Protein AF-A0A522NTX2-F1 (afdb_monomer_lite)

Foldseek 3Di:
DDDLVRQVLLLDFLLVQLLVCVVVVNLVRSLVSLVVQLCLLVLVLLLLLLLLQLLLLLQCVVPNPVSSLVLLLQLCVQVLVVLLVCCLQFDAPVSVLLVLLLQCLQQVFFPFFDDDLWKTKTWGQRHSQQSQVPHPSTDRCVSNVLSSQLSSCVPQLGRQWDWDDHHDRGIIIIMGTLQRVPPDPVSCVVSVHDRPVVSSVNHDRRGRDDNDDPVRRVVSGHQLSVQLSVCSVVVNSVSNSVSSVCNLCSLPSNLQSSLSSSLSSLLSCCVPPNDVSSLVSLVRRRCVPSVVVVFVVLLPDDLVVLVSSVSSVQSSLSWRWRWDADPFWIKTKTCARSRQLVCVVVVCCDPPNVRDWHAAADLQALGFRTHRSSCSNQSVNLLVQQQVQDPQFQNKDFDDDPRDGNNIIMGTRTNHLVSDDPSSCVSNVHDRPDPPPDPD

Secondary structure (DSSP, 8-state):
---HHHHHHHTS-HHHHHHHHHHTT-HHHHHHHHHHHTTTHHHHHHHHHHHHHHHHHHHHHHH-HHHHHHHHHHHHHHHHHHHHGGGTTB--HHHHHHHHHHHHHHHSS-SEEEE-SSEEEEEESS-HHHHHTTSTT---THHHHHHHHHHHHHHHSS-SEEEEE-STTSPEEEEEESSGGGS-HHHHHHHT----HHHHTTSBP-TT---S-HHHHHHTTS-HHHHHHHHHHTT-HHHHHHHHHHTTTTTHHHHHHHHHHHHHHHHHHHHHH-HHHHHHHHIIIIIIIIIHHHHHHHTTS-HHHHHHHHHHHHHHTT--EEEEEETTEEEEEESS-TTHHHHHHTTTTSTTT---EEESSSGGGTT-SEEEGGGGHHHHHHHHHHHTT----SEEEEEEETTEEEEEEEEEEESSGGGS-HHHHHHTTPPPPP------

Structure (mmCIF, N/CA/C/O backbone):
data_AF-A0A522NTX2-F1
#
_entry.id   AF-A0A522NTX2-F1
#
loop_
_atom_site.group_PDB
_atom_site.id
_atom_site.type_symbol
_atom_site.label_atom_id
_atom_site.label_alt_id
_atom_site.label_comp_id
_atom_site.label_asym_id
_atom_site.label_entity_id
_atom_site.label_seq_id
_atom_site.pdbx_PDB_ins_code
_atom_site.Cartn_x
_atom_site.Cartn_y
_atom_site.Cartn_z
_atom_site.occupancy
_atom_site.B_iso_or_equiv
_atom_site.auth_seq_id
_atom_site.auth_comp_id
_atom_site.auth_asym_id
_atom_site.auth_atom_id
_atom_site.pdbx_PDB_model_num
ATOM 1 N N . MET A 1 1 ? 17.778 -23.723 -13.240 1.00 95.81 1 MET A N 1
ATOM 2 C CA . MET A 1 1 ? 18.264 -23.254 -11.924 1.00 95.81 1 MET A CA 1
ATOM 3 C C . MET A 1 1 ? 17.344 -23.726 -10.813 1.00 95.81 1 MET A C 1
ATOM 5 O O . MET A 1 1 ? 17.839 -24.082 -9.747 1.00 95.81 1 MET A O 1
ATOM 9 N N . PHE A 1 2 ? 16.038 -23.727 -11.055 1.00 97.50 2 PHE A N 1
ATOM 10 C CA . PHE A 1 2 ? 15.019 -24.286 -10.184 1.00 97.50 2 PHE A CA 1
ATOM 11 C C . PHE A 1 2 ? 14.436 -25.560 -10.796 1.00 97.50 2 PHE A C 1
ATOM 13 O O . PHE A 1 2 ? 14.449 -25.757 -12.010 1.00 97.50 2 PHE A O 1
ATOM 20 N N . THR A 1 3 ? 13.935 -26.438 -9.943 1.00 97.62 3 THR A N 1
ATOM 21 C CA . THR A 1 3 ? 13.045 -27.532 -10.336 1.00 97.62 3 THR A CA 1
ATOM 22 C C . THR A 1 3 ? 11.607 -27.021 -10.458 1.00 97.62 3 THR A C 1
ATOM 24 O O . THR A 1 3 ? 11.232 -26.054 -9.795 1.00 97.62 3 THR A O 1
ATOM 27 N N . ASP A 1 4 ? 10.762 -27.713 -11.228 1.00 96.88 4 ASP A N 1
ATOM 28 C CA . ASP A 1 4 ? 9.328 -27.385 -11.335 1.00 96.88 4 ASP A CA 1
ATOM 29 C C . ASP A 1 4 ? 8.626 -27.374 -9.968 1.00 96.88 4 ASP A C 1
ATOM 31 O O . ASP A 1 4 ? 7.702 -26.593 -9.730 1.00 96.88 4 ASP A O 1
ATOM 35 N N . HIS A 1 5 ? 9.086 -28.228 -9.048 1.00 95.88 5 HIS A N 1
ATOM 36 C CA . HIS A 1 5 ? 8.582 -28.270 -7.682 1.00 95.88 5 HIS A CA 1
ATOM 37 C C . HIS A 1 5 ? 8.928 -26.996 -6.906 1.00 95.88 5 HIS A C 1
ATOM 39 O O . HIS A 1 5 ? 8.033 -26.402 -6.315 1.00 95.88 5 HIS A O 1
ATOM 45 N N . GLU A 1 6 ? 10.185 -26.542 -6.954 1.00 96.50 6 GLU A N 1
ATOM 46 C CA . GLU A 1 6 ? 10.608 -25.296 -6.296 1.00 96.50 6 GLU A CA 1
ATOM 47 C C . GLU A 1 6 ? 9.857 -24.084 -6.850 1.00 96.50 6 GLU A C 1
ATOM 49 O O . GLU A 1 6 ? 9.422 -23.226 -6.088 1.00 96.50 6 GLU A O 1
ATOM 54 N N . LEU A 1 7 ? 9.667 -24.029 -8.170 1.00 97.50 7 LEU A N 1
ATOM 55 C CA . LEU A 1 7 ? 8.887 -22.988 -8.839 1.00 97.50 7 LEU A CA 1
ATOM 56 C C . LEU A 1 7 ? 7.427 -22.990 -8.363 1.00 97.50 7 LEU A C 1
ATOM 58 O O . LEU A 1 7 ? 6.895 -21.960 -7.949 1.00 97.50 7 LEU A O 1
ATOM 62 N N . THR A 1 8 ? 6.793 -24.163 -8.349 1.00 95.38 8 THR A N 1
ATOM 63 C CA . THR A 1 8 ? 5.413 -24.316 -7.872 1.00 95.38 8 THR A CA 1
ATOM 64 C C . THR A 1 8 ? 5.282 -23.921 -6.403 1.00 95.38 8 THR A C 1
ATOM 66 O O . THR A 1 8 ? 4.348 -23.212 -6.040 1.00 95.38 8 THR A O 1
ATOM 69 N N . GLU A 1 9 ? 6.218 -24.346 -5.554 1.00 94.31 9 GLU A N 1
ATOM 70 C CA . GLU A 1 9 ? 6.206 -24.026 -4.128 1.00 94.31 9 GLU A CA 1
ATOM 71 C C . GLU A 1 9 ? 6.410 -22.526 -3.881 1.00 94.31 9 GLU A C 1
ATOM 73 O O . GLU A 1 9 ? 5.729 -21.935 -3.044 1.00 94.31 9 GLU A O 1
ATOM 78 N N . MET A 1 10 ? 7.307 -21.892 -4.638 1.00 95.69 10 MET A N 1
ATOM 79 C CA . MET A 1 10 ? 7.594 -20.464 -4.535 1.00 95.69 10 MET A CA 1
ATOM 80 C C . MET A 1 10 ? 6.378 -19.599 -4.881 1.00 95.69 10 MET A C 1
ATOM 82 O O . MET A 1 10 ? 6.202 -18.545 -4.277 1.00 95.69 10 MET A O 1
ATOM 86 N N . ALA A 1 11 ? 5.510 -20.061 -5.785 1.00 96.31 11 ALA A N 1
ATOM 87 C CA . ALA A 1 11 ? 4.260 -19.388 -6.135 1.00 96.31 11 ALA A CA 1
ATOM 88 C C . ALA A 1 11 ? 3.155 -19.502 -5.063 1.00 96.31 11 ALA A C 1
ATOM 90 O O . ALA A 1 11 ? 2.155 -18.784 -5.135 1.00 96.31 11 ALA A O 1
ATOM 91 N N . LEU A 1 12 ? 3.304 -20.373 -4.058 1.00 94.94 12 LEU A N 1
ATOM 92 C CA . LEU A 1 12 ? 2.323 -20.516 -2.981 1.00 94.94 12 LEU A CA 1
ATOM 93 C C . LEU A 1 12 ? 2.534 -19.460 -1.893 1.00 94.94 12 LEU A C 1
ATOM 95 O O . LEU A 1 12 ? 3.650 -19.246 -1.416 1.00 94.94 12 LEU A O 1
ATOM 99 N N . ALA A 1 13 ? 1.435 -18.847 -1.447 1.00 94.00 13 ALA A N 1
ATOM 100 C CA . ALA A 1 13 ? 1.472 -17.879 -0.359 1.00 94.00 13 ALA A CA 1
ATOM 101 C C . ALA A 1 13 ? 2.040 -18.521 0.926 1.00 94.00 13 ALA A C 1
ATOM 103 O O . ALA A 1 13 ? 1.716 -19.677 1.223 1.00 94.00 13 ALA A O 1
ATOM 104 N N . PRO A 1 14 ? 2.824 -17.791 1.742 1.00 94.94 14 PRO A N 1
ATOM 105 C CA . PRO A 1 14 ? 3.422 -18.341 2.961 1.00 94.94 14 PRO A CA 1
ATOM 106 C C . PRO A 1 14 ? 2.415 -18.990 3.921 1.00 94.94 14 PRO A C 1
ATOM 108 O O . PRO A 1 14 ? 2.679 -20.069 4.446 1.00 94.94 14 PRO A O 1
ATOM 111 N N . GLY A 1 15 ? 1.234 -18.385 4.096 1.00 95.94 15 GLY A N 1
ATOM 112 C CA . GLY A 1 15 ? 0.162 -18.958 4.919 1.00 95.94 15 GLY A CA 1
ATOM 113 C C . GLY A 1 15 ? -0.327 -20.317 4.405 1.00 95.94 15 GLY A C 1
ATOM 114 O O . GLY A 1 15 ? -0.512 -21.242 5.193 1.00 95.94 15 GLY A O 1
ATOM 115 N N . ASP A 1 16 ? -0.446 -20.479 3.082 1.00 96.25 16 ASP A N 1
ATOM 116 C CA . ASP A 1 16 ? -0.851 -21.746 2.459 1.00 96.25 16 ASP A CA 1
ATOM 117 C C . ASP A 1 16 ? 0.247 -22.812 2.593 1.00 96.25 16 ASP A C 1
ATOM 119 O O . ASP A 1 16 ? -0.046 -23.968 2.895 1.00 96.25 16 ASP A O 1
ATOM 123 N N . ARG A 1 17 ? 1.522 -22.426 2.434 1.00 96.06 17 ARG A N 1
ATOM 124 C CA . ARG A 1 17 ? 2.673 -23.325 2.638 1.00 96.06 17 ARG A CA 1
ATOM 125 C C . ARG A 1 17 ? 2.737 -23.834 4.078 1.00 96.06 17 ARG A C 1
ATOM 127 O O . ARG A 1 17 ? 2.898 -25.036 4.294 1.00 96.06 17 ARG A O 1
ATOM 134 N N . ALA A 1 18 ? 2.563 -22.942 5.053 1.00 97.62 18 ALA A N 1
ATOM 135 C CA . ALA A 1 18 ? 2.533 -23.302 6.466 1.00 97.62 18 ALA A CA 1
ATOM 136 C C . ALA A 1 18 ? 1.326 -24.193 6.807 1.00 97.62 18 ALA A C 1
ATOM 138 O O . ALA A 1 18 ? 1.482 -25.199 7.496 1.00 97.62 18 ALA A O 1
ATOM 139 N N . ALA A 1 19 ? 0.136 -23.886 6.279 1.00 97.56 19 ALA A N 1
ATOM 140 C CA . ALA A 1 19 ? -1.060 -24.696 6.507 1.00 97.56 19 ALA A CA 1
ATOM 141 C C . ALA A 1 19 ? -0.905 -26.109 5.919 1.00 97.56 19 ALA A C 1
ATOM 143 O O . ALA A 1 19 ? -1.175 -27.096 6.601 1.00 97.56 19 ALA A O 1
ATOM 144 N N . ALA A 1 20 ? -0.370 -26.220 4.700 1.00 96.44 20 ALA A N 1
ATOM 145 C CA . ALA A 1 20 ? -0.091 -27.507 4.075 1.00 96.44 20 ALA A CA 1
ATOM 146 C C . ALA A 1 20 ? 0.952 -28.331 4.851 1.00 96.44 20 ALA A C 1
ATOM 148 O O . ALA A 1 20 ? 0.887 -29.560 4.845 1.00 96.44 20 ALA A O 1
ATOM 149 N N . ALA A 1 21 ? 1.926 -27.685 5.504 1.00 97.50 21 ALA A N 1
ATOM 150 C CA . ALA A 1 21 ? 2.867 -28.366 6.391 1.00 97.50 21 ALA A CA 1
ATOM 151 C C . ALA A 1 21 ? 2.162 -28.930 7.639 1.00 97.50 21 ALA A C 1
ATOM 153 O O . ALA A 1 21 ? 2.350 -30.107 7.955 1.00 97.50 21 ALA A O 1
ATOM 154 N N . LEU A 1 22 ? 1.266 -28.157 8.270 1.00 97.69 22 LEU A N 1
ATOM 155 C CA . LEU A 1 22 ? 0.439 -28.643 9.384 1.00 97.69 22 LEU A CA 1
ATOM 156 C C . LEU A 1 22 ? -0.437 -29.836 8.988 1.00 97.69 22 LEU A C 1
ATOM 158 O O . LEU A 1 22 ? -0.547 -30.790 9.755 1.00 97.69 22 LEU A O 1
ATOM 162 N N . ASP A 1 23 ? -1.021 -29.824 7.790 1.00 96.62 23 ASP A N 1
ATOM 163 C CA . ASP A 1 23 ? -1.871 -30.920 7.310 1.00 96.62 23 ASP A CA 1
ATOM 164 C C . ASP A 1 23 ? -1.094 -32.233 7.102 1.00 96.62 23 ASP A C 1
ATOM 166 O O . ASP A 1 23 ? -1.669 -33.317 7.192 1.00 96.62 23 ASP A O 1
ATOM 170 N N . ARG A 1 24 ? 0.226 -32.155 6.891 1.00 97.38 24 ARG A N 1
ATOM 171 C CA . ARG A 1 24 ? 1.127 -33.321 6.855 1.00 97.38 24 ARG A CA 1
ATOM 172 C C . ARG A 1 24 ? 1.687 -33.708 8.228 1.00 97.38 24 ARG A C 1
ATOM 174 O O . ARG A 1 24 ? 2.441 -34.673 8.315 1.00 97.38 24 ARG A O 1
ATOM 181 N N . GLY A 1 25 ? 1.350 -32.968 9.285 1.00 97.25 25 GLY A N 1
ATOM 182 C CA . GLY A 1 25 ? 1.927 -33.137 10.621 1.00 97.25 25 GLY A CA 1
ATOM 183 C C . GLY A 1 25 ? 3.344 -32.571 10.772 1.00 97.25 25 GLY A C 1
ATOM 184 O O . GLY A 1 25 ? 3.999 -32.845 11.776 1.00 97.25 25 GLY A O 1
ATOM 185 N N . ASP A 1 26 ? 3.826 -31.779 9.810 1.00 98.06 26 ASP A N 1
ATOM 186 C CA . ASP A 1 26 ? 5.144 -31.141 9.853 1.00 98.06 26 ASP A CA 1
ATOM 187 C C . ASP A 1 26 ? 5.061 -29.778 10.558 1.00 98.06 26 ASP A C 1
ATOM 189 O O . ASP A 1 26 ? 5.016 -28.707 9.946 1.00 98.06 26 ASP A O 1
ATOM 193 N N . VAL A 1 27 ? 4.982 -29.842 11.887 1.00 98.06 27 VAL A N 1
ATOM 194 C CA . VAL A 1 27 ? 4.835 -28.668 12.759 1.00 98.06 27 VAL A CA 1
ATOM 195 C C . VAL A 1 27 ? 6.043 -27.734 12.649 1.00 98.06 27 VAL A C 1
ATOM 197 O O . VAL A 1 27 ? 5.882 -26.514 12.635 1.00 98.06 27 VAL A O 1
ATOM 200 N N . GLN A 1 28 ? 7.250 -28.294 12.520 1.00 98.25 28 GLN A N 1
ATOM 201 C CA . GLN A 1 28 ? 8.479 -27.508 12.441 1.00 98.25 28 GLN A CA 1
ATOM 202 C C . GLN A 1 28 ? 8.537 -26.698 11.142 1.00 98.25 28 GLN A C 1
ATOM 204 O O . GLN A 1 28 ? 8.787 -25.495 11.194 1.00 98.25 28 GLN A O 1
ATOM 209 N N . ALA A 1 29 ? 8.223 -27.304 9.991 1.00 97.88 29 ALA A N 1
ATOM 210 C CA . ALA A 1 29 ? 8.187 -26.565 8.731 1.00 97.88 29 ALA A CA 1
ATOM 211 C C . ALA A 1 29 ? 7.107 -25.472 8.732 1.00 97.88 29 ALA A C 1
ATOM 213 O O . ALA A 1 29 ? 7.359 -24.361 8.264 1.00 97.88 29 ALA A O 1
ATOM 214 N N . ALA A 1 30 ? 5.922 -25.746 9.293 1.00 98.19 30 ALA A N 1
ATOM 215 C CA . ALA A 1 30 ? 4.874 -24.733 9.432 1.00 98.19 30 ALA A CA 1
ATOM 216 C C . ALA A 1 30 ? 5.354 -23.525 10.250 1.00 98.19 30 ALA A C 1
ATOM 218 O O . ALA A 1 30 ? 5.161 -22.373 9.849 1.00 98.19 30 ALA A O 1
ATOM 219 N N . ARG A 1 31 ? 6.034 -23.800 11.368 1.00 98.19 31 ARG A N 1
ATOM 220 C CA . ARG A 1 31 ? 6.619 -22.790 12.245 1.00 98.19 31 ARG A CA 1
ATOM 221 C C . ARG A 1 31 ? 7.691 -21.965 11.538 1.00 98.19 31 ARG A C 1
ATOM 223 O O . ARG A 1 31 ? 7.675 -20.740 11.628 1.00 98.19 31 ARG A O 1
ATOM 230 N N . ASP A 1 32 ? 8.599 -22.605 10.809 1.00 97.94 32 ASP A N 1
ATOM 231 C CA . ASP A 1 32 ? 9.688 -21.914 10.113 1.00 97.94 32 ASP A CA 1
ATOM 232 C C . ASP A 1 32 ? 9.170 -21.010 8.985 1.00 97.94 32 ASP A C 1
ATOM 234 O O . ASP A 1 32 ? 9.634 -19.873 8.823 1.00 97.94 32 ASP A O 1
ATOM 238 N N . VAL A 1 33 ? 8.147 -21.460 8.251 1.00 97.06 33 VAL A N 1
ATOM 239 C CA . VAL A 1 33 ? 7.471 -20.631 7.246 1.00 97.06 33 VAL A CA 1
ATOM 240 C C . VAL A 1 33 ? 6.786 -19.436 7.907 1.00 97.06 33 VAL A C 1
ATOM 242 O O . VAL A 1 33 ? 7.028 -18.306 7.488 1.00 97.06 33 VAL A O 1
ATOM 245 N N . ALA A 1 34 ? 5.982 -19.635 8.954 1.00 97.19 34 ALA A N 1
ATOM 246 C CA . ALA A 1 34 ? 5.300 -18.523 9.616 1.00 97.19 34 ALA A CA 1
ATOM 247 C C . ALA A 1 34 ? 6.303 -17.510 10.201 1.00 97.19 34 ALA A C 1
ATOM 249 O O . ALA A 1 34 ? 6.213 -16.316 9.911 1.00 97.19 34 ALA A O 1
ATOM 250 N N . LYS A 1 35 ? 7.330 -17.988 10.918 1.00 97.31 35 LYS A N 1
ATOM 251 C CA . LYS A 1 35 ? 8.362 -17.159 11.561 1.00 97.31 35 LYS A CA 1
ATOM 252 C C . LYS A 1 35 ? 9.151 -16.32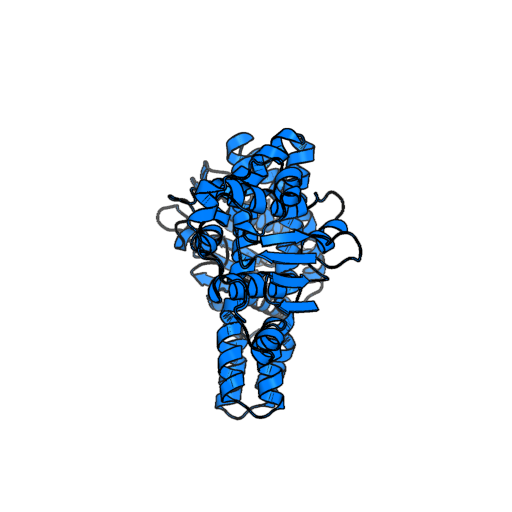1 10.567 1.00 97.31 35 LYS A C 1
ATOM 254 O O . LYS A 1 35 ? 9.380 -15.140 10.811 1.00 97.31 35 LYS A O 1
ATOM 259 N N . SER A 1 36 ? 9.563 -16.911 9.449 1.00 95.69 36 SER A N 1
ATOM 260 C CA . SER A 1 36 ? 10.337 -16.189 8.435 1.00 95.69 36 SER A CA 1
ATOM 261 C C . SER A 1 36 ? 9.519 -15.136 7.683 1.00 95.69 36 SER A C 1
ATOM 263 O O . SER A 1 36 ? 10.118 -14.288 7.029 1.00 95.69 36 SER A O 1
ATOM 265 N N . ASN A 1 37 ? 8.182 -15.159 7.773 1.00 95.44 37 ASN A N 1
ATOM 266 C CA . ASN A 1 37 ? 7.300 -14.290 6.991 1.00 95.44 37 ASN A CA 1
ATOM 267 C C . ASN A 1 37 ? 6.569 -13.202 7.795 1.00 95.44 37 ASN A C 1
ATOM 269 O O . ASN A 1 37 ? 6.024 -12.304 7.158 1.00 95.44 37 ASN A O 1
ATOM 273 N N . VAL A 1 38 ? 6.594 -13.219 9.139 1.00 94.44 38 VAL A N 1
ATOM 274 C CA . VAL A 1 38 ? 5.859 -12.252 9.994 1.00 94.44 38 VAL A CA 1
ATOM 275 C C . VAL A 1 38 ? 6.072 -10.800 9.542 1.00 94.44 38 VAL A C 1
ATOM 277 O O . VAL A 1 38 ? 5.112 -10.076 9.298 1.00 94.44 38 VAL A O 1
ATOM 280 N N . ASN A 1 39 ? 7.331 -10.410 9.330 1.00 93.12 39 ASN A N 1
ATOM 281 C CA . ASN A 1 39 ? 7.711 -9.020 9.054 1.00 93.12 39 ASN A CA 1
ATOM 282 C C . ASN A 1 39 ? 8.127 -8.764 7.599 1.00 93.12 39 ASN A C 1
ATOM 284 O O . ASN A 1 39 ? 8.625 -7.685 7.283 1.00 93.12 39 ASN A O 1
ATOM 288 N N . LYS A 1 40 ? 7.946 -9.724 6.679 1.00 93.50 40 LYS A N 1
ATOM 289 C CA . LYS A 1 40 ? 8.412 -9.540 5.289 1.00 93.50 40 LYS A CA 1
ATOM 290 C C . LYS A 1 40 ? 7.708 -8.391 4.561 1.00 93.50 40 LYS A C 1
ATOM 292 O O . LYS A 1 40 ? 8.289 -7.817 3.643 1.00 93.50 40 LYS A O 1
ATOM 297 N N . HIS A 1 41 ? 6.502 -8.016 4.986 1.00 93.44 41 HIS A N 1
ATOM 298 C CA . HIS A 1 41 ? 5.773 -6.875 4.431 1.00 93.44 41 HIS A CA 1
ATOM 299 C C . HIS A 1 41 ? 6.464 -5.523 4.688 1.00 93.44 41 HIS A C 1
ATOM 301 O O . HIS A 1 41 ? 6.206 -4.584 3.937 1.00 93.44 41 HIS A O 1
ATOM 307 N N . PHE A 1 42 ? 7.375 -5.414 5.668 1.00 94.56 42 PHE A N 1
ATOM 308 C CA . PHE A 1 42 ? 8.035 -4.148 6.021 1.00 94.56 42 PHE A CA 1
ATOM 309 C C . PHE A 1 42 ? 8.790 -3.515 4.855 1.00 94.56 42 PHE A C 1
ATOM 311 O O . PHE A 1 42 ? 8.689 -2.310 4.653 1.00 94.56 42 PHE A O 1
ATOM 318 N N . ALA A 1 43 ? 9.470 -4.315 4.029 1.00 91.69 43 ALA A N 1
ATOM 319 C CA . ALA A 1 43 ? 10.181 -3.785 2.868 1.00 91.69 43 ALA A CA 1
ATOM 320 C C . ALA A 1 43 ? 9.229 -3.049 1.908 1.00 91.69 43 ALA A C 1
ATOM 322 O O . ALA A 1 43 ? 9.510 -1.935 1.473 1.00 91.69 43 ALA A O 1
ATOM 323 N N . LEU A 1 44 ? 8.070 -3.645 1.613 1.00 93.56 44 LEU A N 1
ATOM 324 C CA . LEU A 1 44 ? 7.073 -3.032 0.737 1.00 93.56 44 LEU A CA 1
ATOM 325 C C . LEU A 1 44 ? 6.365 -1.849 1.409 1.00 93.56 44 LEU A C 1
ATOM 327 O O . LEU A 1 44 ? 6.157 -0.809 0.785 1.00 93.56 44 LEU A O 1
ATOM 331 N N . ARG A 1 45 ? 6.011 -2.003 2.685 1.00 94.31 45 ARG A N 1
ATOM 332 C CA . ARG A 1 45 ? 5.448 -0.943 3.523 1.00 94.31 45 ARG A CA 1
ATOM 333 C C . ARG A 1 45 ? 6.323 0.312 3.488 1.00 94.31 45 ARG A C 1
ATOM 335 O O . ARG A 1 45 ? 5.816 1.404 3.246 1.00 94.31 45 ARG A O 1
ATOM 342 N N . ASP A 1 46 ? 7.627 0.163 3.690 1.00 95.25 46 ASP A N 1
ATOM 343 C CA . ASP A 1 46 ? 8.548 1.295 3.793 1.00 95.25 46 ASP A CA 1
ATOM 344 C C . ASP A 1 46 ? 8.791 1.966 2.436 1.00 95.25 46 ASP A C 1
ATOM 346 O O . ASP A 1 46 ? 8.893 3.190 2.373 1.00 95.25 46 ASP A O 1
ATOM 350 N N . ILE A 1 47 ? 8.755 1.206 1.333 1.00 95.62 47 ILE A N 1
ATOM 351 C CA . ILE A 1 47 ? 8.729 1.772 -0.027 1.00 95.62 47 ILE A CA 1
ATOM 352 C C . ILE A 1 47 ? 7.506 2.676 -0.218 1.00 95.62 47 ILE A C 1
ATOM 354 O O . ILE A 1 47 ? 7.626 3.767 -0.773 1.00 95.62 47 ILE A O 1
ATOM 358 N N . TYR A 1 48 ? 6.330 2.250 0.246 1.00 96.69 48 TYR A N 1
ATOM 359 C CA . TYR A 1 48 ? 5.114 3.053 0.138 1.00 96.69 48 TYR A CA 1
ATOM 360 C C . TYR A 1 48 ? 5.144 4.306 1.013 1.00 96.69 48 TYR A C 1
ATOM 362 O O . TYR A 1 48 ? 4.702 5.362 0.554 1.00 96.69 48 TYR A O 1
ATOM 370 N N . VAL A 1 49 ? 5.670 4.219 2.238 1.00 96.25 49 VAL A N 1
ATOM 371 C CA . VAL A 1 49 ? 5.861 5.393 3.106 1.00 96.25 49 VAL A CA 1
ATOM 372 C C . VAL A 1 49 ? 6.801 6.392 2.445 1.00 96.25 49 VAL A C 1
ATOM 374 O O . VAL A 1 49 ? 6.441 7.559 2.297 1.00 96.25 49 VAL A O 1
ATOM 377 N N . LEU A 1 50 ? 7.958 5.923 1.976 1.00 97.06 50 LEU A N 1
ATOM 378 C CA . LEU A 1 50 ? 8.947 6.731 1.271 1.00 97.06 50 LEU A CA 1
ATOM 379 C C . LEU A 1 50 ? 8.345 7.418 0.042 1.00 97.06 50 LEU A C 1
ATOM 381 O O . LEU A 1 50 ? 8.457 8.635 -0.100 1.00 97.06 50 LEU A O 1
ATOM 385 N N . TRP A 1 51 ? 7.657 6.661 -0.815 1.00 97.81 51 TRP A N 1
ATOM 386 C CA . TRP A 1 51 ? 7.086 7.194 -2.049 1.00 97.81 51 TRP A CA 1
ATOM 387 C C . TRP A 1 51 ? 5.997 8.236 -1.769 1.00 97.81 51 TRP A C 1
ATOM 389 O O . TRP A 1 51 ? 6.040 9.332 -2.331 1.00 97.81 51 TRP A O 1
ATOM 399 N N . ASN A 1 52 ? 5.058 7.957 -0.861 1.00 98.06 52 ASN A N 1
ATOM 400 C CA . ASN A 1 52 ? 4.022 8.926 -0.501 1.00 98.06 52 ASN A CA 1
ATOM 401 C C . ASN A 1 52 ? 4.625 10.193 0.125 1.00 98.06 52 ASN A C 1
ATOM 403 O O . ASN A 1 52 ? 4.319 11.299 -0.321 1.00 98.06 52 ASN A O 1
ATOM 407 N N . ALA A 1 53 ? 5.529 10.052 1.098 1.00 97.75 53 ALA A N 1
ATOM 408 C CA . ALA A 1 53 ? 6.106 11.189 1.813 1.00 97.75 53 ALA A CA 1
ATOM 409 C C . ALA A 1 53 ? 6.969 12.084 0.905 1.00 97.75 53 ALA A C 1
ATOM 411 O O . ALA A 1 53 ? 6.897 13.315 0.988 1.00 97.75 53 ALA A O 1
ATOM 412 N N . LEU A 1 54 ? 7.737 11.486 -0.012 1.00 98.38 54 LEU A N 1
ATOM 413 C CA . LEU A 1 54 ? 8.502 12.231 -1.012 1.00 98.38 54 LEU A CA 1
ATOM 414 C C . LEU A 1 54 ? 7.618 12.846 -2.097 1.00 98.38 54 LEU A C 1
ATOM 416 O O . LEU A 1 54 ? 7.973 13.902 -2.612 1.00 98.38 54 LEU A O 1
ATOM 420 N N . THR A 1 55 ? 6.476 12.243 -2.439 1.00 98.56 55 THR A N 1
ATOM 421 C CA . THR A 1 55 ? 5.529 12.836 -3.404 1.00 98.56 55 THR A CA 1
ATOM 422 C C . THR A 1 55 ? 4.895 14.103 -2.831 1.00 98.56 55 THR A C 1
ATOM 424 O O . THR A 1 55 ? 4.812 15.115 -3.522 1.00 98.56 55 THR A O 1
ATOM 427 N N . LEU A 1 56 ? 4.534 14.103 -1.544 1.00 98.50 56 LEU A N 1
ATOM 428 C CA . LEU A 1 56 ? 4.098 15.323 -0.855 1.00 98.50 56 LEU A CA 1
ATOM 429 C C . LEU A 1 56 ? 5.214 16.381 -0.819 1.00 98.50 56 LEU A C 1
ATOM 431 O O . LEU A 1 56 ? 4.964 17.557 -1.077 1.00 98.50 56 LEU A O 1
ATOM 435 N N . GLY A 1 57 ? 6.460 15.964 -0.560 1.00 98.25 57 GLY A N 1
ATOM 436 C CA . GLY A 1 57 ? 7.631 16.846 -0.638 1.00 98.25 57 GLY A CA 1
ATOM 437 C C . GLY A 1 57 ? 7.881 17.421 -2.027 1.00 98.25 57 GLY A C 1
ATOM 438 O O . GLY A 1 57 ? 8.248 18.588 -2.145 1.00 98.25 57 GLY A O 1
ATOM 439 N N . TYR A 1 58 ? 7.635 16.641 -3.077 1.00 98.56 58 TYR A N 1
ATOM 440 C CA . TYR A 1 58 ? 7.699 17.102 -4.458 1.00 98.56 58 TYR A CA 1
ATOM 441 C C . TYR A 1 58 ? 6.641 18.170 -4.738 1.00 98.56 58 TYR A C 1
ATOM 443 O O . TYR A 1 58 ? 6.982 19.225 -5.264 1.00 98.56 58 TYR A O 1
ATOM 451 N N . ILE A 1 59 ? 5.383 17.932 -4.347 1.00 98.69 59 ILE A N 1
ATOM 452 C CA . ILE A 1 59 ? 4.286 18.887 -4.567 1.00 98.69 59 ILE A CA 1
ATOM 453 C C . ILE A 1 59 ? 4.591 20.226 -3.889 1.00 98.69 59 ILE A C 1
ATOM 455 O O . ILE A 1 59 ? 4.522 21.266 -4.536 1.00 98.69 59 ILE A O 1
ATOM 459 N N . ASP A 1 60 ? 5.005 20.208 -2.622 1.00 98.38 60 ASP A N 1
ATOM 460 C CA . ASP A 1 60 ? 5.349 21.437 -1.900 1.00 98.38 60 ASP A CA 1
ATOM 461 C C . ASP A 1 60 ? 6.536 22.178 -2.524 1.00 98.38 60 ASP A C 1
ATOM 463 O O . ASP A 1 60 ? 6.501 23.394 -2.690 1.00 98.38 60 ASP A O 1
ATOM 467 N N . ARG A 1 61 ? 7.592 21.449 -2.896 1.00 98.00 61 ARG A N 1
ATOM 468 C CA . ARG A 1 61 ? 8.810 22.051 -3.441 1.00 98.00 61 ARG A CA 1
ATOM 469 C C . ARG A 1 61 ? 8.599 22.643 -4.833 1.00 98.00 61 ARG A C 1
ATOM 471 O O . ARG A 1 61 ? 9.155 23.698 -5.125 1.00 98.00 61 ARG A O 1
ATOM 478 N N . GLU A 1 62 ? 7.867 21.951 -5.702 1.00 98.44 62 GLU A N 1
ATOM 479 C CA . GLU A 1 62 ? 7.715 22.348 -7.107 1.00 98.44 62 GLU A CA 1
ATOM 480 C C . GLU A 1 62 ? 6.506 23.269 -7.326 1.00 98.44 62 GLU A C 1
ATOM 482 O O . GLU A 1 62 ? 6.544 24.103 -8.230 1.00 98.44 62 GLU A O 1
ATOM 487 N N . PHE A 1 63 ? 5.453 23.147 -6.507 1.00 98.44 63 PHE A N 1
ATOM 488 C CA . PHE A 1 63 ? 4.177 23.852 -6.702 1.00 98.44 63 PHE A CA 1
ATOM 489 C C . PHE A 1 63 ? 3.729 24.688 -5.491 1.00 98.44 63 PHE A C 1
ATOM 491 O O . PHE A 1 63 ? 2.785 25.467 -5.605 1.00 98.44 63 PHE A O 1
ATOM 498 N N . GLY A 1 64 ? 4.422 24.584 -4.354 1.00 98.00 64 GLY A N 1
ATOM 499 C CA . GLY A 1 64 ? 4.176 25.385 -3.155 1.00 98.00 64 GLY A CA 1
ATOM 500 C C . GLY A 1 64 ? 3.205 24.757 -2.139 1.00 98.00 64 GLY A C 1
ATOM 501 O O . GLY A 1 64 ? 2.544 23.752 -2.416 1.00 98.00 64 GLY A O 1
ATOM 502 N N . PRO A 1 65 ? 3.087 25.365 -0.945 1.00 97.69 65 PRO A N 1
ATOM 503 C CA . PRO A 1 65 ? 2.265 24.844 0.153 1.00 97.69 65 PRO A CA 1
ATOM 504 C C . PRO A 1 65 ? 0.755 24.876 -0.133 1.00 97.69 65 PRO A C 1
ATOM 506 O O . PRO A 1 65 ? 0.014 24.035 0.382 1.00 97.69 65 PRO A O 1
ATOM 509 N N . ASP A 1 66 ? 0.288 25.803 -0.974 1.00 98.12 66 ASP A N 1
ATOM 510 C CA . ASP A 1 66 ? -1.123 25.880 -1.376 1.00 98.12 66 ASP A CA 1
ATOM 511 C C . ASP A 1 66 ? -1.509 24.664 -2.232 1.00 98.12 66 ASP A C 1
ATOM 513 O O . ASP A 1 66 ? -2.515 24.008 -1.966 1.00 98.12 66 ASP A O 1
ATOM 517 N N . ALA A 1 67 ? -0.649 24.291 -3.186 1.00 98.38 67 ALA A N 1
ATOM 518 C CA . ALA A 1 67 ? -0.808 23.081 -3.989 1.00 98.38 67 ALA A CA 1
ATOM 519 C C . ALA A 1 67 ? -0.798 21.813 -3.122 1.00 98.38 67 ALA A C 1
ATOM 521 O O . ALA A 1 67 ? -1.609 20.914 -3.331 1.00 98.38 67 ALA A O 1
ATOM 522 N N . LEU A 1 68 ? 0.072 21.747 -2.105 1.00 97.94 68 LEU A N 1
ATOM 523 C CA . LEU A 1 68 ? 0.071 20.638 -1.146 1.00 97.94 68 LEU A CA 1
ATOM 524 C C . LEU A 1 68 ? -1.260 20.552 -0.378 1.00 97.94 68 LEU A C 1
ATOM 526 O O . LEU A 1 68 ? -1.810 19.462 -0.206 1.00 97.94 68 LEU A O 1
ATOM 530 N N . THR A 1 69 ? -1.779 21.700 0.061 1.00 96.44 69 THR A N 1
ATOM 531 C CA . THR A 1 69 ? -3.054 21.805 0.787 1.00 96.44 69 THR A CA 1
ATOM 532 C C . THR A 1 69 ? -4.239 21.359 -0.070 1.00 96.44 69 THR A C 1
ATOM 534 O O . THR A 1 69 ? -5.170 20.755 0.456 1.00 96.44 69 THR A O 1
ATOM 537 N N . GLU A 1 70 ? -4.194 21.601 -1.381 1.00 97.62 70 GLU A N 1
ATOM 538 C CA . GLU A 1 70 ? -5.208 21.150 -2.339 1.00 97.62 70 GLU A CA 1
ATOM 539 C C . GLU A 1 70 ? -5.084 19.652 -2.670 1.00 97.62 70 GLU A C 1
ATOM 541 O O . GLU A 1 70 ? -6.075 18.916 -2.660 1.00 97.62 70 GLU A O 1
ATOM 546 N N . ALA A 1 71 ? -3.865 19.179 -2.939 1.00 97.94 71 ALA A N 1
ATOM 547 C CA . ALA A 1 71 ? -3.621 17.835 -3.453 1.00 97.94 71 ALA A CA 1
ATOM 548 C C . ALA A 1 71 ? -4.008 16.730 -2.459 1.00 97.94 71 ALA A C 1
ATOM 550 O O . ALA A 1 71 ? -4.554 15.702 -2.861 1.00 97.94 71 ALA A O 1
ATOM 551 N N . ILE A 1 72 ? -3.746 16.926 -1.161 1.00 97.88 72 ILE A N 1
ATOM 552 C CA . ILE A 1 72 ? -4.028 15.921 -0.123 1.00 97.88 72 ILE A CA 1
ATOM 553 C C . ILE A 1 72 ? -5.529 15.571 -0.044 1.00 97.88 72 ILE A C 1
ATOM 555 O O . ILE A 1 72 ? -5.863 14.394 -0.213 1.00 97.88 72 ILE A O 1
ATOM 559 N N . PRO A 1 73 ? -6.459 16.517 0.203 1.00 96.44 73 PRO A N 1
ATOM 560 C CA . PRO A 1 73 ? -7.883 16.197 0.252 1.00 96.44 73 PRO A CA 1
ATOM 561 C C . PRO A 1 73 ? -8.408 15.707 -1.102 1.00 96.44 73 PRO A C 1
ATOM 563 O O . PRO A 1 73 ? -9.203 14.769 -1.119 1.00 96.44 73 PRO A O 1
ATOM 566 N N . ALA A 1 74 ? -7.924 16.255 -2.225 1.00 95.44 74 ALA A N 1
ATOM 567 C CA . ALA A 1 74 ? -8.299 15.779 -3.558 1.00 95.44 74 ALA A CA 1
ATOM 568 C C . ALA A 1 74 ? -7.943 14.296 -3.761 1.00 95.44 74 ALA A C 1
ATOM 570 O O . ALA A 1 74 ? -8.757 13.528 -4.275 1.00 95.44 74 ALA A O 1
ATOM 571 N N . ALA A 1 75 ? -6.761 13.875 -3.300 1.00 95.81 75 ALA A N 1
ATOM 572 C CA . ALA A 1 75 ? -6.327 12.486 -3.366 1.00 95.81 75 ALA A CA 1
ATOM 573 C C . ALA A 1 75 ? -7.131 11.572 -2.426 1.00 95.81 75 ALA A C 1
ATOM 575 O O . ALA A 1 75 ? -7.492 10.457 -2.796 1.00 95.81 75 ALA A O 1
ATOM 576 N N . LEU A 1 76 ? -7.434 12.036 -1.212 1.00 96.12 76 LEU A N 1
ATOM 577 C CA . LEU A 1 76 ? -8.084 11.228 -0.177 1.00 96.12 76 LEU A CA 1
ATOM 578 C C . LEU A 1 76 ? -9.598 11.077 -0.351 1.00 96.12 76 LEU A C 1
ATOM 580 O O . LEU A 1 76 ? -10.156 10.075 0.105 1.00 96.12 76 LEU A O 1
ATOM 584 N N . HIS A 1 77 ? -10.266 12.041 -0.989 1.00 90.31 77 HIS A N 1
ATOM 585 C CA . HIS A 1 77 ? -11.728 12.139 -1.016 1.00 90.31 77 HIS A CA 1
ATOM 586 C C . HIS A 1 77 ? -12.420 10.838 -1.470 1.00 90.31 77 HIS A C 1
ATOM 588 O O . HIS A 1 77 ? -13.443 10.442 -0.913 1.00 90.31 77 HIS A O 1
ATOM 594 N N . THR A 1 78 ? -11.867 10.125 -2.454 1.00 81.62 78 THR A N 1
ATOM 595 C CA . THR A 1 78 ? -12.454 8.869 -2.959 1.00 81.62 78 THR A CA 1
ATOM 596 C C . THR A 1 78 ? -11.901 7.607 -2.289 1.00 81.62 78 THR A C 1
ATOM 598 O O . THR A 1 78 ? -12.535 6.555 -2.367 1.00 81.62 78 THR A O 1
ATOM 601 N N . ILE A 1 79 ? -10.761 7.710 -1.602 1.00 91.69 79 ILE A N 1
ATOM 602 C CA . ILE A 1 79 ? -10.076 6.598 -0.923 1.00 91.69 79 ILE A CA 1
ATOM 603 C C . ILE A 1 79 ? -10.673 6.370 0.466 1.00 91.69 79 ILE A C 1
ATOM 605 O O . ILE A 1 79 ? -10.976 5.244 0.848 1.00 91.69 79 ILE A O 1
ATOM 609 N N . VAL A 1 80 ? -10.854 7.454 1.220 1.00 92.56 80 VAL A N 1
ATOM 610 C CA . VAL A 1 80 ? -11.216 7.420 2.645 1.00 92.56 80 VAL A CA 1
ATOM 611 C C . VAL A 1 80 ? -12.713 7.230 2.840 1.00 92.56 80 VAL A C 1
ATOM 613 O O . VAL A 1 80 ? -13.138 6.643 3.834 1.00 92.56 80 VAL A O 1
ATOM 616 N N . ARG A 1 81 ? -13.529 7.699 1.888 1.00 90.81 81 ARG A N 1
ATOM 617 C CA . ARG A 1 81 ? -14.984 7.721 2.043 1.00 90.81 81 ARG A CA 1
ATOM 618 C C . ARG A 1 81 ? -15.578 6.360 2.404 1.00 90.81 81 ARG A C 1
ATOM 620 O O . ARG A 1 81 ? -16.262 6.317 3.418 1.00 90.81 81 ARG A O 1
ATOM 627 N N . PRO A 1 82 ? -15.301 5.247 1.693 1.00 87.56 82 PRO A N 1
ATOM 628 C CA . PRO A 1 82 ? -15.849 3.939 2.063 1.00 87.56 82 PRO A CA 1
ATOM 629 C C . PRO A 1 82 ? -15.570 3.532 3.515 1.00 87.56 82 PRO A C 1
ATOM 631 O O . PRO A 1 82 ? -16.370 2.820 4.113 1.00 87.56 82 PRO A O 1
ATOM 634 N N . TRP A 1 83 ? -14.459 4.001 4.084 1.00 87.44 83 TRP A N 1
ATOM 635 C CA . TRP A 1 83 ? -14.068 3.707 5.455 1.00 87.44 83 TRP A CA 1
ATOM 636 C C . TRP A 1 83 ? -14.745 4.629 6.469 1.00 87.44 83 TRP A C 1
ATOM 638 O O . TRP A 1 83 ? -15.253 4.158 7.483 1.00 87.44 83 TRP A O 1
ATOM 648 N N . ALA A 1 84 ? -14.851 5.925 6.162 1.00 91.69 84 ALA A N 1
ATOM 649 C CA . ALA A 1 84 ? -15.654 6.860 6.950 1.00 91.69 84 ALA A CA 1
ATOM 650 C C . ALA A 1 84 ? -17.118 6.390 7.051 1.00 91.69 84 ALA A C 1
ATOM 652 O O . ALA A 1 84 ? -17.738 6.475 8.108 1.00 91.69 84 ALA A O 1
ATOM 653 N N . GLU A 1 85 ? -17.660 5.810 5.979 1.00 91.06 85 GLU A N 1
ATOM 654 C CA . GLU A 1 85 ? -19.026 5.277 5.955 1.00 91.06 85 GLU A CA 1
ATOM 655 C C . GLU A 1 85 ? -19.280 4.159 6.976 1.00 91.06 85 GLU A C 1
ATOM 657 O O . GLU A 1 85 ? -20.409 4.007 7.443 1.00 91.06 85 GLU A O 1
ATOM 662 N N . TRP A 1 86 ? -18.252 3.412 7.392 1.00 91.00 86 TRP A N 1
ATOM 663 C CA . TRP A 1 86 ? -18.395 2.415 8.460 1.00 91.00 86 TRP A CA 1
ATOM 664 C C . TRP A 1 86 ? -18.691 3.031 9.828 1.00 91.00 86 TRP A C 1
ATOM 666 O O . TRP A 1 86 ? -19.229 2.344 10.694 1.00 91.00 86 TRP A O 1
ATOM 676 N N . PHE A 1 87 ? -18.405 4.322 9.998 1.00 92.81 87 PHE A N 1
ATOM 677 C CA . PHE A 1 87 ? -18.701 5.093 11.203 1.00 92.81 87 PHE A CA 1
ATOM 678 C C . PHE A 1 87 ? -19.968 5.945 11.087 1.00 92.81 87 PHE A C 1
ATOM 680 O O . PHE A 1 87 ? -20.355 6.603 12.054 1.00 92.81 87 PHE A O 1
ATOM 687 N N . ARG A 1 88 ? -20.663 5.939 9.937 1.00 90.88 88 ARG A N 1
ATOM 688 C CA . ARG A 1 88 ? -21.874 6.759 9.742 1.00 90.88 88 ARG A CA 1
ATOM 689 C C . ARG A 1 88 ? -22.929 6.506 10.816 1.00 90.88 88 ARG A C 1
ATOM 691 O O . ARG A 1 88 ? -23.578 7.444 11.261 1.00 90.88 88 ARG A O 1
ATOM 698 N N . ASN A 1 89 ? -23.081 5.252 11.229 1.00 89.50 89 ASN A N 1
ATOM 699 C CA . ASN A 1 89 ? -24.067 4.853 12.230 1.00 89.50 89 ASN A CA 1
ATOM 700 C C . ASN A 1 89 ? -23.464 4.730 13.642 1.00 89.50 89 ASN A C 1
ATOM 702 O O . ASN A 1 89 ? -24.118 4.184 14.521 1.00 89.50 89 ASN A O 1
ATOM 706 N N . GLY A 1 90 ? -22.248 5.229 13.876 1.00 89.50 90 GLY A N 1
ATOM 707 C CA . GLY A 1 90 ? -21.517 5.069 15.136 1.00 89.50 90 GLY A CA 1
ATOM 708 C C . GLY A 1 90 ? -20.438 3.985 15.074 1.00 89.50 90 GLY A C 1
ATOM 709 O O . GLY A 1 90 ? -20.117 3.460 14.008 1.00 89.50 90 GLY A O 1
ATOM 710 N N . VAL A 1 91 ? -19.847 3.672 16.229 1.00 93.62 91 VAL A N 1
ATOM 711 C CA . VAL A 1 91 ? -18.714 2.740 16.340 1.00 93.62 91 VAL A CA 1
ATOM 712 C C . VAL A 1 91 ? -19.194 1.287 16.312 1.00 93.62 91 VAL A C 1
ATOM 714 O O . VAL A 1 91 ? -20.088 0.902 17.063 1.00 93.62 91 VAL A O 1
ATOM 717 N N . SER A 1 92 ? -18.558 0.463 15.478 1.00 94.69 92 SER A N 1
ATOM 718 C CA . SER A 1 92 ? -18.794 -0.984 15.388 1.00 94.69 92 SER A CA 1
ATOM 719 C C . SER A 1 92 ? -17.510 -1.778 15.621 1.00 94.69 92 SER A C 1
ATOM 721 O O . SER A 1 92 ? -16.400 -1.261 15.455 1.00 94.69 92 SER A O 1
ATOM 723 N N . ARG A 1 93 ? -17.654 -3.061 15.979 1.00 96.00 93 ARG A N 1
ATOM 724 C CA . ARG A 1 93 ? -16.511 -3.965 16.165 1.00 96.00 93 ARG A CA 1
ATOM 725 C C . ARG A 1 93 ? -15.710 -4.120 14.874 1.00 96.00 93 ARG A C 1
ATOM 727 O O . ARG A 1 93 ? -14.483 -4.137 14.911 1.00 96.00 93 ARG A O 1
ATOM 734 N N . GLU A 1 94 ? -16.387 -4.190 13.735 1.00 94.62 94 GLU A N 1
ATOM 735 C CA . GLU A 1 94 ? -15.787 -4.349 12.411 1.00 94.62 94 GLU A CA 1
ATOM 736 C C . GLU A 1 94 ? -14.943 -3.128 12.029 1.00 94.62 94 GLU A C 1
ATOM 738 O O . GLU A 1 94 ? -13.803 -3.279 11.581 1.00 94.62 94 GLU A O 1
ATOM 743 N N . ALA A 1 95 ? -15.464 -1.920 12.266 1.00 94.06 95 ALA A N 1
ATOM 744 C CA . ALA A 1 95 ? -14.757 -0.681 11.959 1.00 94.06 95 ALA A CA 1
ATOM 745 C C . ALA A 1 95 ? -13.482 -0.529 12.806 1.00 94.06 95 ALA A C 1
ATOM 747 O O . ALA A 1 95 ? -12.405 -0.252 12.271 1.00 94.06 95 ALA A O 1
ATOM 748 N N . VAL A 1 96 ? -13.575 -0.799 14.114 1.00 96.56 96 VAL A N 1
ATOM 749 C CA . VAL A 1 96 ? -12.418 -0.783 15.025 1.00 96.56 96 VAL A CA 1
ATOM 750 C C . VAL A 1 96 ? -11.402 -1.864 14.647 1.00 96.56 96 VAL A C 1
ATOM 752 O O . VAL A 1 96 ? -10.209 -1.581 14.563 1.00 96.56 96 VAL A O 1
ATOM 755 N N . SER A 1 97 ? -11.860 -3.087 14.357 1.00 95.81 97 SER A N 1
ATOM 756 C CA . SER A 1 97 ? -10.977 -4.201 13.980 1.00 95.81 97 SER A CA 1
ATOM 757 C C . SER A 1 97 ? -10.190 -3.896 12.704 1.00 95.81 97 SER A C 1
ATOM 759 O O . SER A 1 97 ? -9.021 -4.264 12.592 1.00 95.81 97 SER A O 1
ATOM 761 N N . SER A 1 98 ? -10.797 -3.189 11.748 1.00 94.19 98 SER A N 1
ATOM 762 C CA . SER A 1 98 ? -10.103 -2.763 10.533 1.00 94.19 98 SER A CA 1
ATOM 763 C C . SER A 1 98 ? -9.081 -1.657 10.770 1.00 94.19 98 SER A C 1
ATOM 765 O O . SER A 1 98 ? -8.026 -1.695 10.140 1.00 94.19 98 SER A O 1
ATOM 767 N N . LEU A 1 99 ? -9.367 -0.683 11.641 1.00 94.94 99 LEU A N 1
ATOM 768 C CA . LEU A 1 99 ? -8.395 0.335 12.061 1.00 94.94 99 LEU A CA 1
ATOM 769 C C . LEU A 1 99 ? -7.199 -0.311 12.762 1.00 94.94 99 LEU A C 1
ATOM 771 O O . LEU A 1 99 ? -6.054 -0.034 12.410 1.00 94.94 99 LEU A O 1
ATOM 775 N N . ALA A 1 100 ? -7.468 -1.221 13.702 1.00 96.69 100 ALA A N 1
ATOM 776 C CA . ALA A 1 100 ? -6.444 -1.984 14.406 1.00 96.69 100 ALA A CA 1
ATOM 777 C C . ALA A 1 100 ? -5.595 -2.815 13.441 1.00 96.69 100 ALA A C 1
ATOM 779 O O . ALA A 1 100 ? -4.372 -2.805 13.541 1.00 96.69 100 ALA A O 1
ATOM 780 N N . MET A 1 101 ? -6.225 -3.471 12.462 1.00 96.00 101 MET A N 1
ATOM 781 C CA . MET A 1 101 ? -5.513 -4.188 11.407 1.00 96.00 101 MET A CA 1
ATOM 782 C C . MET A 1 101 ? -4.626 -3.251 10.586 1.00 96.00 101 MET A C 1
ATOM 784 O O . MET A 1 101 ? -3.461 -3.566 10.370 1.00 96.00 101 MET A O 1
ATOM 788 N N . MET A 1 102 ? -5.129 -2.088 10.167 1.00 94.88 102 MET A N 1
ATOM 789 C CA . MET A 1 102 ? -4.323 -1.160 9.377 1.00 94.88 102 MET A CA 1
ATOM 790 C C . MET A 1 102 ? -3.108 -0.641 10.148 1.00 94.88 102 MET A C 1
ATOM 792 O O . MET A 1 102 ? -1.994 -0.664 9.623 1.00 94.88 102 MET A O 1
ATOM 796 N N . LEU A 1 103 ? -3.322 -0.220 11.397 1.00 95.12 103 LEU A N 1
ATOM 797 C CA . LEU A 1 103 ? -2.269 0.310 12.256 1.00 95.12 103 LEU A CA 1
ATOM 798 C C . LEU A 1 103 ? -1.253 -0.758 12.658 1.00 95.12 103 LEU A C 1
ATOM 800 O O . LEU A 1 103 ? -0.063 -0.480 12.583 1.00 95.12 103 LEU A O 1
ATOM 804 N N . ARG A 1 104 ? -1.669 -1.980 13.022 1.00 95.75 104 ARG A N 1
ATOM 805 C CA . ARG A 1 104 ? -0.710 -3.047 13.370 1.00 95.75 104 ARG A CA 1
ATOM 806 C C . ARG A 1 104 ? 0.122 -3.468 12.171 1.00 95.75 104 ARG A C 1
ATOM 808 O O . ARG A 1 104 ? 1.303 -3.732 12.307 1.00 95.75 104 ARG A O 1
ATOM 815 N N . MET A 1 105 ? -0.479 -3.506 10.988 1.00 95.00 105 MET A N 1
ATOM 816 C CA . MET A 1 105 ? 0.232 -3.884 9.775 1.00 95.00 105 MET A CA 1
ATOM 817 C C . MET A 1 105 ? 1.170 -2.778 9.284 1.00 95.00 105 MET A C 1
ATOM 819 O O . MET A 1 105 ? 2.194 -3.052 8.667 1.00 95.00 105 MET A O 1
ATOM 823 N N . ASP A 1 106 ? 0.851 -1.518 9.571 1.00 94.06 106 ASP A N 1
ATOM 824 C CA . ASP A 1 106 ? 1.781 -0.416 9.359 1.00 94.06 106 ASP A CA 1
ATOM 825 C C . ASP A 1 106 ? 2.883 -0.362 10.433 1.00 94.06 106 ASP A C 1
ATOM 827 O O . ASP A 1 106 ? 4.036 -0.106 10.115 1.00 94.06 106 ASP A O 1
ATOM 831 N N . ALA A 1 107 ? 2.581 -0.626 11.699 1.00 92.12 107 ALA A N 1
ATOM 832 C CA . ALA A 1 107 ? 3.550 -0.507 12.791 1.00 92.12 107 ALA A CA 1
ATOM 833 C C . ALA A 1 107 ? 4.297 -1.807 13.126 1.00 92.12 107 ALA A C 1
ATOM 835 O O . ALA A 1 107 ? 5.193 -1.807 13.965 1.00 92.12 107 ALA A O 1
ATOM 836 N N . GLY A 1 108 ? 3.937 -2.923 12.492 1.00 89.56 108 GLY A N 1
ATOM 837 C CA . GLY A 1 108 ? 4.373 -4.269 12.868 1.00 89.56 108 GLY A CA 1
ATOM 838 C C . GLY A 1 108 ? 3.544 -4.888 13.991 1.00 89.56 108 GLY A C 1
ATOM 839 O O . GLY A 1 108 ? 3.209 -6.064 13.919 1.00 89.56 108 GLY A O 1
ATOM 840 N N . GLU A 1 109 ? 3.172 -4.097 14.992 1.00 94.19 109 GLU A N 1
ATOM 841 C CA . GLU A 1 109 ? 2.258 -4.471 16.071 1.00 94.19 109 GLU A CA 1
ATOM 842 C C . GLU A 1 109 ? 1.609 -3.218 16.678 1.00 94.19 109 GLU A C 1
ATOM 844 O O . GLU A 1 109 ? 2.093 -2.098 16.486 1.00 94.19 109 GLU A O 1
ATOM 849 N N . LEU A 1 110 ? 0.523 -3.389 17.437 1.00 97.50 110 LEU A N 1
ATOM 850 C CA . LEU A 1 110 ? 0.051 -2.331 18.333 1.00 97.50 110 LEU A CA 1
ATOM 851 C C . LEU A 1 110 ? 0.761 -2.443 19.679 1.00 97.50 110 LEU A C 1
ATOM 853 O O . LEU A 1 110 ? 0.639 -3.441 20.396 1.00 97.50 110 LEU A O 1
ATOM 857 N N . THR A 1 111 ? 1.402 -1.353 20.085 1.00 96.50 111 THR A N 1
ATOM 858 C CA . THR A 1 111 ? 1.973 -1.200 21.423 1.00 96.50 111 THR A CA 1
ATOM 859 C C . THR A 1 111 ? 0.906 -1.430 22.493 1.00 96.50 111 THR A C 1
ATOM 861 O O . THR A 1 111 ? 1.177 -2.104 23.486 1.00 96.50 111 THR A O 1
ATOM 864 N N . ALA A 1 112 ? -0.317 -0.933 22.270 1.00 97.50 112 ALA A N 1
ATOM 865 C CA . ALA A 1 112 ? -1.466 -1.179 23.136 1.00 97.50 112 ALA A CA 1
ATOM 866 C C . ALA A 1 112 ? -2.802 -1.108 22.375 1.00 97.50 112 ALA A C 1
ATOM 868 O O . ALA A 1 112 ? -2.938 -0.381 21.388 1.00 97.50 112 ALA A O 1
ATOM 869 N N . PHE A 1 113 ? -3.789 -1.841 22.895 1.00 98.31 113 PHE A N 1
ATOM 870 C CA . PHE A 1 113 ? -5.208 -1.711 22.568 1.00 98.31 113 PHE A CA 1
ATOM 871 C C . PHE A 1 113 ? -5.957 -1.444 23.878 1.00 98.31 113 PHE A C 1
ATOM 873 O O . PHE A 1 113 ? -6.137 -2.339 24.708 1.00 98.31 113 PHE A O 1
ATOM 880 N N . GLU A 1 114 ? -6.370 -0.200 24.086 1.00 97.88 114 GLU A N 1
ATOM 881 C CA . GLU A 1 114 ? -7.038 0.252 25.305 1.00 97.88 114 GLU A CA 1
ATOM 882 C C . GLU A 1 114 ? -8.537 0.414 25.025 1.00 97.88 114 GLU A C 1
ATOM 884 O O . GLU A 1 114 ? -8.928 0.916 23.975 1.00 97.88 114 GLU A O 1
ATOM 889 N N . GLU A 1 115 ? -9.391 -0.019 25.951 1.00 98.25 115 GLU A N 1
ATOM 890 C CA . GLU A 1 115 ? -10.837 0.181 25.850 1.00 98.25 115 GLU A CA 1
ATOM 891 C C . GLU A 1 115 ? -11.417 0.464 27.236 1.00 98.25 115 GLU A C 1
ATOM 893 O O . GLU A 1 115 ? -11.254 -0.340 28.160 1.00 98.25 115 GLU A O 1
ATOM 898 N N . ASP A 1 116 ? -12.125 1.584 27.351 1.00 97.12 116 ASP A N 1
ATOM 899 C CA . ASP A 1 116 ? -12.919 1.960 28.518 1.00 97.12 116 ASP A CA 1
ATOM 900 C C . ASP A 1 116 ? -14.378 2.221 28.118 1.00 97.12 116 ASP A C 1
ATOM 902 O O . ASP A 1 116 ? -14.838 1.758 27.071 1.00 97.12 116 ASP A O 1
ATOM 906 N N . ASP A 1 117 ? -15.170 2.823 29.004 1.00 97.50 117 ASP A N 1
ATOM 907 C CA . ASP A 1 117 ? -16.605 3.014 28.775 1.00 97.50 117 ASP A CA 1
ATOM 908 C C . ASP A 1 117 ? -16.870 4.015 27.642 1.00 97.50 117 ASP A C 1
ATOM 910 O O . ASP A 1 117 ? -17.871 3.881 26.943 1.00 97.50 117 ASP A O 1
ATOM 914 N N . ASP A 1 118 ? -15.950 4.940 27.382 1.00 97.31 118 ASP A N 1
ATOM 915 C CA . ASP A 1 118 ? -16.170 6.080 26.493 1.00 97.31 118 ASP A CA 1
ATOM 916 C C . ASP A 1 118 ? -15.344 5.995 25.205 1.00 97.31 118 ASP A C 1
ATOM 918 O O . ASP A 1 118 ? -15.725 6.556 24.171 1.00 97.31 118 ASP A O 1
ATOM 922 N N . THR A 1 119 ? -14.215 5.289 25.240 1.00 97.75 119 THR A N 1
ATOM 923 C CA . THR A 1 119 ? -13.217 5.307 24.173 1.00 97.75 119 THR A CA 1
ATOM 924 C C . THR A 1 119 ? -12.587 3.946 23.898 1.00 97.75 119 THR A C 1
ATOM 926 O O . THR A 1 119 ? -12.603 3.019 24.712 1.00 97.75 119 THR A O 1
ATOM 929 N N . ILE A 1 120 ? -12.026 3.838 22.695 1.00 98.50 120 ILE A N 1
ATOM 930 C CA . ILE A 1 120 ? -11.047 2.818 22.318 1.00 98.50 120 ILE A CA 1
ATOM 931 C C . ILE A 1 120 ? -9.802 3.555 21.837 1.00 98.50 120 ILE A C 1
ATOM 933 O O . ILE A 1 120 ? -9.919 4.460 21.014 1.00 98.50 120 ILE A O 1
ATOM 937 N N . VAL A 1 121 ? -8.619 3.178 22.318 1.00 98.19 121 VAL A N 1
ATOM 938 C CA . VAL A 1 121 ? -7.352 3.792 21.905 1.00 98.19 121 VAL A CA 1
ATOM 939 C C . VAL A 1 121 ? -6.414 2.736 21.341 1.00 98.19 121 VAL A C 1
ATOM 941 O O . VAL A 1 121 ? -6.063 1.765 22.011 1.00 98.19 121 VAL A O 1
ATOM 944 N N . LEU A 1 122 ? -5.988 2.950 20.099 1.00 98.19 122 LEU A N 1
ATOM 945 C CA . LEU A 1 122 ? -4.985 2.135 19.422 1.00 98.19 122 LEU A CA 1
ATOM 946 C C . LEU A 1 122 ? -3.642 2.862 19.487 1.00 98.19 122 LEU A C 1
ATOM 948 O O . LEU A 1 122 ? -3.548 4.020 19.076 1.00 98.19 122 LEU A O 1
ATOM 952 N N . VAL A 1 123 ? -2.610 2.198 20.005 1.00 97.50 123 VAL A N 1
ATOM 953 C CA . VAL A 1 123 ? -1.288 2.805 20.211 1.00 97.50 123 VAL A CA 1
ATOM 954 C C . VAL A 1 123 ? -0.255 2.124 19.324 1.00 97.50 123 VAL A C 1
ATOM 956 O O . VAL A 1 123 ? -0.122 0.903 19.370 1.00 97.50 123 VAL A O 1
ATOM 959 N N . ALA A 1 124 ? 0.494 2.905 18.546 1.00 95.50 124 ALA A N 1
ATOM 960 C CA . ALA A 1 124 ? 1.490 2.403 17.600 1.00 95.50 124 ALA A CA 1
ATOM 961 C C . ALA A 1 124 ? 2.780 3.235 17.659 1.00 95.50 124 ALA A C 1
ATOM 963 O O . ALA A 1 124 ? 2.761 4.438 17.409 1.00 95.50 124 ALA A O 1
ATOM 964 N N . SER A 1 125 ? 3.909 2.603 17.989 1.00 91.44 125 SER A N 1
ATOM 965 C CA . SER A 1 125 ? 5.190 3.311 18.145 1.00 91.44 125 SER A CA 1
ATOM 966 C C . SER A 1 125 ? 5.921 3.546 16.822 1.00 91.44 125 SER A C 1
ATOM 968 O O . SER A 1 125 ? 6.441 4.632 16.596 1.00 91.44 125 SER A O 1
ATOM 970 N N . ASP A 1 126 ? 5.947 2.548 15.939 1.00 90.38 126 ASP A N 1
ATOM 971 C CA . ASP A 1 126 ? 6.671 2.603 14.665 1.00 90.38 126 ASP A CA 1
ATOM 972 C C . ASP A 1 126 ? 5.708 2.854 13.504 1.00 90.38 126 ASP A C 1
ATOM 974 O O . ASP A 1 126 ? 5.670 2.076 12.567 1.00 90.38 126 ASP A O 1
ATOM 978 N N . TRP A 1 127 ? 4.856 3.878 13.575 1.00 92.62 127 TRP A N 1
ATOM 979 C CA . TRP A 1 127 ? 3.873 4.168 12.519 1.00 92.62 127 TRP A CA 1
ATOM 980 C C . TRP A 1 127 ? 4.461 4.998 11.363 1.00 92.62 127 TRP A C 1
ATOM 982 O O . TRP A 1 127 ? 5.516 5.625 11.488 1.00 92.62 127 TRP A O 1
ATOM 992 N N . ALA A 1 128 ? 3.759 5.037 10.230 1.00 92.69 128 ALA A N 1
ATOM 993 C CA . ALA A 1 128 ? 4.246 5.593 8.970 1.00 92.69 128 ALA A CA 1
ATOM 994 C C . ALA A 1 128 ? 4.800 7.016 9.078 1.00 92.69 128 ALA A C 1
ATOM 996 O O . ALA A 1 128 ? 5.841 7.301 8.488 1.00 92.69 128 ALA A O 1
ATOM 997 N N . ALA A 1 129 ? 4.137 7.915 9.812 1.00 91.88 129 ALA A N 1
ATOM 998 C CA . ALA A 1 129 ? 4.612 9.292 9.900 1.00 91.88 129 ALA A CA 1
ATOM 999 C C . ALA A 1 129 ? 5.891 9.422 10.734 1.00 91.88 129 ALA A C 1
ATOM 1001 O O . ALA A 1 129 ? 6.782 10.166 10.336 1.00 91.88 129 ALA A O 1
ATOM 1002 N N . ALA A 1 130 ? 6.029 8.651 11.818 1.00 91.56 130 ALA A N 1
ATOM 1003 C CA . ALA A 1 130 ? 7.273 8.610 12.586 1.00 91.56 130 ALA A CA 1
ATOM 1004 C C . ALA A 1 130 ? 8.438 8.086 11.729 1.00 91.56 130 ALA A C 1
ATOM 1006 O O . ALA A 1 130 ? 9.533 8.644 11.760 1.00 91.56 130 ALA A O 1
ATOM 1007 N N . ARG A 1 131 ? 8.195 7.069 10.887 1.00 92.00 131 ARG A N 1
ATOM 1008 C CA . ARG A 1 131 ? 9.201 6.589 9.923 1.00 92.00 131 ARG A CA 1
ATOM 1009 C C . ARG A 1 131 ? 9.527 7.638 8.855 1.00 92.00 131 ARG A C 1
ATOM 1011 O O . ARG A 1 131 ? 10.685 7.778 8.469 1.00 92.00 131 ARG A O 1
ATOM 1018 N N . ALA A 1 132 ? 8.530 8.396 8.396 1.00 93.44 132 ALA A N 1
ATOM 1019 C CA . ALA A 1 132 ? 8.714 9.447 7.397 1.00 93.44 132 ALA A CA 1
ATOM 1020 C C . ALA A 1 132 ? 9.544 10.638 7.905 1.00 93.44 132 ALA A C 1
ATOM 1022 O O . ALA A 1 132 ? 10.265 11.236 7.109 1.00 93.44 132 ALA A O 1
ATOM 1023 N N . ASP A 1 133 ? 9.514 10.942 9.208 1.00 91.75 133 ASP A N 1
ATOM 1024 C CA . ASP A 1 133 ? 10.329 12.009 9.812 1.00 91.75 133 ASP A CA 1
ATOM 1025 C C . ASP A 1 133 ? 11.843 11.787 9.599 1.00 91.75 133 ASP A C 1
ATOM 1027 O O . ASP A 1 133 ? 12.619 12.744 9.556 1.00 91.75 133 ASP A O 1
ATOM 1031 N N . ALA A 1 134 ? 12.276 10.532 9.426 1.00 91.81 134 ALA A N 1
ATOM 1032 C CA . ALA A 1 134 ? 13.672 10.177 9.169 1.00 91.81 134 ALA A CA 1
ATOM 1033 C C . ALA A 1 134 ? 14.092 10.315 7.691 1.00 91.81 134 ALA A C 1
ATOM 1035 O O . ALA A 1 134 ? 15.267 10.121 7.369 1.00 91.81 134 ALA A O 1
ATOM 1036 N N . ILE A 1 135 ? 13.164 10.627 6.781 1.00 93.94 135 ILE A N 1
ATOM 1037 C CA . ILE A 1 135 ? 13.404 10.650 5.335 1.00 93.94 135 ILE A CA 1
ATOM 1038 C C . ILE A 1 135 ? 13.774 12.075 4.888 1.00 93.94 135 ILE A C 1
ATOM 1040 O O . ILE A 1 135 ? 12.944 12.986 4.955 1.00 93.94 135 ILE A O 1
ATOM 1044 N N . PRO A 1 136 ? 14.990 12.310 4.362 1.00 92.88 136 PRO A N 1
ATOM 1045 C CA . PRO A 1 136 ? 15.384 13.636 3.897 1.00 92.88 136 PRO A CA 1
ATOM 1046 C C . PRO A 1 136 ? 14.482 14.153 2.770 1.00 92.88 136 PRO A C 1
ATOM 1048 O O . PRO A 1 136 ? 14.296 13.489 1.752 1.00 92.88 136 PRO A O 1
ATOM 1051 N N . GLY A 1 137 ? 13.948 15.365 2.936 1.00 90.38 137 GLY A N 1
ATOM 1052 C CA . GLY A 1 137 ? 13.075 16.007 1.947 1.00 90.38 137 GLY A CA 1
ATOM 1053 C C . GLY A 1 137 ? 11.632 15.491 1.929 1.00 90.38 137 GLY A C 1
ATOM 1054 O O . GLY A 1 137 ? 10.826 16.007 1.153 1.00 90.38 137 GLY A O 1
ATOM 1055 N N . ALA A 1 138 ? 11.288 14.518 2.778 1.00 92.75 138 ALA A N 1
ATOM 1056 C CA . ALA A 1 138 ? 9.908 14.108 2.980 1.00 92.75 138 ALA A CA 1
ATOM 1057 C C . ALA A 1 138 ? 9.096 15.207 3.670 1.00 92.75 138 ALA A C 1
ATOM 1059 O O . ALA A 1 138 ? 9.617 16.014 4.446 1.00 92.75 138 ALA A O 1
ATOM 1060 N N . LYS A 1 139 ? 7.794 15.222 3.384 1.00 92.62 139 LYS A N 1
ATOM 1061 C CA . LYS A 1 139 ? 6.832 16.023 4.140 1.00 92.62 139 LYS A CA 1
ATOM 1062 C C . LYS A 1 139 ? 6.161 15.197 5.212 1.00 92.62 139 LYS A C 1
ATOM 1064 O O . LYS A 1 139 ? 6.086 13.974 5.137 1.00 92.62 139 LYS A O 1
ATOM 1069 N N . ASP A 1 140 ? 5.655 15.928 6.192 1.00 91.31 140 ASP A N 1
ATOM 1070 C CA . ASP A 1 140 ? 4.959 15.380 7.335 1.00 91.31 140 ASP A CA 1
ATOM 1071 C C . ASP A 1 140 ? 3.695 14.618 6.899 1.00 91.31 140 ASP A C 1
ATOM 1073 O O . ASP A 1 140 ? 2.702 15.213 6.470 1.00 91.31 140 ASP A O 1
ATOM 1077 N N . LEU A 1 141 ? 3.719 13.287 7.029 1.00 92.88 141 LEU A N 1
ATOM 1078 C CA . LEU A 1 141 ? 2.565 12.440 6.722 1.00 92.88 141 LEU A CA 1
ATOM 1079 C C . LEU A 1 141 ? 1.387 12.667 7.682 1.00 92.88 141 LEU A C 1
ATOM 1081 O O . LEU A 1 141 ? 0.265 12.281 7.357 1.00 92.88 141 LEU A O 1
ATOM 1085 N N . ARG A 1 142 ? 1.575 13.350 8.819 1.00 93.62 142 ARG A N 1
ATOM 1086 C CA . ARG A 1 142 ? 0.474 13.736 9.720 1.00 93.62 142 ARG A CA 1
ATOM 1087 C C . ARG A 1 142 ? -0.498 14.710 9.046 1.00 93.62 142 ARG A C 1
ATOM 1089 O O . ARG A 1 142 ? -1.664 14.764 9.429 1.00 93.62 142 ARG A O 1
ATOM 1096 N N . LEU A 1 143 ? -0.080 15.397 7.977 1.00 95.00 143 LEU A N 1
ATOM 1097 C CA . LEU A 1 143 ? -0.980 16.186 7.126 1.00 95.00 143 LEU A CA 1
ATOM 1098 C C . LEU A 1 143 ? -2.069 15.322 6.468 1.00 95.00 143 LEU A C 1
ATOM 1100 O O . LEU A 1 143 ? -3.206 15.773 6.331 1.00 95.00 143 LEU A O 1
ATOM 1104 N N . VAL A 1 144 ? -1.740 14.075 6.107 1.00 96.12 144 VAL A N 1
ATOM 1105 C CA . VAL A 1 144 ? -2.694 13.100 5.555 1.00 96.12 144 VAL A CA 1
ATOM 1106 C C . VAL A 1 144 ? -3.697 12.690 6.630 1.00 96.12 144 VAL A C 1
ATOM 1108 O O . VAL A 1 144 ? -4.896 12.725 6.376 1.00 96.12 144 VAL A O 1
ATOM 1111 N N . ALA A 1 145 ? -3.230 12.383 7.845 1.00 95.06 145 ALA A N 1
ATOM 1112 C CA . ALA A 1 145 ? -4.100 12.041 8.973 1.00 95.06 145 ALA A CA 1
ATOM 1113 C C . ALA A 1 145 ? -5.083 13.180 9.306 1.00 95.06 145 ALA A C 1
ATOM 1115 O O . ALA A 1 145 ? -6.290 12.957 9.360 1.00 95.06 145 ALA A O 1
ATOM 1116 N N . ALA A 1 146 ? -4.595 14.421 9.399 1.00 95.56 146 ALA A N 1
ATOM 1117 C CA . ALA A 1 146 ? -5.446 15.586 9.641 1.00 95.56 146 ALA A CA 1
ATOM 1118 C C . ALA A 1 146 ? -6.467 15.828 8.513 1.00 95.56 146 ALA A C 1
ATOM 1120 O O . ALA A 1 146 ? -7.587 16.274 8.759 1.00 95.56 146 ALA A O 1
ATOM 1121 N N . ALA A 1 147 ? -6.102 15.538 7.262 1.00 96.81 147 ALA A N 1
ATOM 1122 C CA . ALA A 1 147 ? -7.030 15.632 6.141 1.00 96.81 147 ALA A CA 1
ATOM 1123 C C . ALA A 1 147 ? -8.101 14.529 6.170 1.00 96.81 147 ALA A C 1
ATOM 1125 O O . ALA A 1 147 ? -9.257 14.816 5.872 1.00 96.81 147 ALA A O 1
ATOM 1126 N N . VAL A 1 148 ? -7.749 13.304 6.580 1.00 96.81 148 VAL A N 1
ATOM 1127 C CA . VAL A 1 148 ? -8.716 12.220 6.832 1.00 96.81 148 VAL A CA 1
ATOM 1128 C C . VAL A 1 148 ? -9.735 12.652 7.890 1.00 96.81 148 VAL A C 1
ATOM 1130 O O . VAL A 1 148 ? -10.935 12.534 7.656 1.00 96.81 148 VAL A O 1
ATOM 1133 N N . GLU A 1 149 ? -9.277 13.202 9.019 1.00 96.69 149 GLU A N 1
ATOM 1134 C CA . GLU A 1 149 ? -10.156 13.699 10.088 1.00 96.69 149 GLU A CA 1
ATOM 1135 C C . GLU A 1 149 ? -11.108 14.794 9.580 1.00 96.69 149 GLU A C 1
ATOM 1137 O O . GLU A 1 149 ? -12.315 14.718 9.813 1.00 96.69 149 GLU A O 1
ATOM 1142 N N . ARG A 1 150 ? -10.594 15.775 8.819 1.00 96.75 150 ARG A N 1
ATOM 1143 C CA . ARG A 1 150 ? -11.416 16.838 8.211 1.00 96.75 150 ARG A CA 1
ATOM 1144 C C . ARG A 1 150 ? -12.479 16.295 7.258 1.00 96.75 150 ARG A C 1
ATOM 1146 O O . ARG A 1 150 ? -13.625 16.728 7.334 1.00 96.75 150 ARG A O 1
ATOM 1153 N N . LEU A 1 151 ? -12.126 15.347 6.389 1.00 96.50 151 LEU A N 1
ATOM 1154 C CA . LEU A 1 151 ? -13.078 14.724 5.461 1.00 96.50 151 LEU A CA 1
ATOM 1155 C C . LEU A 1 151 ? -14.166 13.941 6.211 1.00 96.50 151 LEU A C 1
ATOM 1157 O O . LEU A 1 151 ? -15.340 13.998 5.850 1.00 96.50 151 LEU A O 1
ATOM 1161 N N . CYS A 1 152 ? -13.812 13.260 7.302 1.00 95.75 152 CYS A N 1
ATOM 1162 C CA . CYS A 1 152 ? -14.803 12.632 8.173 1.00 95.75 152 CYS A CA 1
ATOM 1163 C C . CYS A 1 152 ? -15.761 13.664 8.787 1.00 95.75 152 CYS A C 1
ATOM 1165 O O . CYS A 1 152 ? -16.972 13.446 8.755 1.00 95.75 152 CYS A O 1
ATOM 1167 N N . CYS A 1 153 ? -15.263 14.810 9.265 1.00 95.50 153 CYS A N 1
ATOM 1168 C CA . CYS A 1 153 ? -16.125 15.906 9.718 1.00 95.50 153 CYS A CA 1
ATOM 1169 C C . CYS A 1 153 ? -17.050 16.401 8.598 1.00 95.50 153 CYS A C 1
ATOM 1171 O O . CYS A 1 153 ? -18.246 16.571 8.822 1.00 95.50 153 CYS A O 1
ATOM 1173 N N . GLU A 1 154 ? -16.529 16.566 7.381 1.00 93.94 154 GLU A N 1
ATOM 1174 C CA . GLU A 1 154 ? -17.313 16.999 6.222 1.00 93.94 154 GLU A CA 1
ATOM 1175 C C . GLU A 1 154 ? -18.452 16.028 5.892 1.00 93.94 154 GLU A C 1
ATOM 1177 O O . GLU A 1 154 ? -19.557 16.466 5.570 1.00 93.94 154 GLU A O 1
ATOM 1182 N N . TRP A 1 155 ? -18.224 14.715 5.973 1.00 93.38 155 TRP A N 1
ATOM 1183 C CA . TRP A 1 155 ? -19.213 13.712 5.566 1.00 93.38 155 TRP A CA 1
ATOM 1184 C C . TRP A 1 155 ? -20.136 13.265 6.699 1.00 93.38 155 TRP A C 1
ATOM 1186 O O . TRP A 1 155 ? -21.330 13.063 6.472 1.00 93.38 155 TRP A O 1
ATOM 1196 N N . LEU A 1 156 ? -19.605 13.121 7.911 1.00 93.12 156 LEU A N 1
ATOM 1197 C CA . LEU A 1 156 ? -20.290 12.538 9.068 1.00 93.12 156 LEU A CA 1
ATOM 1198 C C . LEU A 1 156 ? -20.665 13.579 10.128 1.00 93.12 156 LEU A C 1
ATOM 1200 O O . LEU A 1 156 ? -21.494 13.301 10.987 1.00 93.12 156 LEU A O 1
ATOM 1204 N N . GLY A 1 157 ? -20.080 14.777 10.075 1.00 93.50 157 GLY A N 1
ATOM 1205 C CA . GLY A 1 157 ? -20.262 15.834 11.073 1.00 93.50 157 GLY A CA 1
ATOM 1206 C C . GLY A 1 157 ? -19.274 15.765 12.240 1.00 93.50 157 GLY A C 1
ATOM 1207 O O . GLY A 1 157 ? -19.242 16.691 13.044 1.00 93.50 157 GLY A O 1
ATOM 1208 N N . TYR A 1 158 ? -18.463 14.705 12.339 1.00 94.56 158 TYR A N 1
ATOM 1209 C CA . TYR A 1 158 ? -17.440 14.512 13.374 1.00 94.56 158 TYR A CA 1
ATOM 1210 C C . TYR A 1 158 ? -16.268 13.650 12.873 1.00 94.56 158 TYR A C 1
ATOM 1212 O O . TYR A 1 158 ? -16.439 12.899 11.908 1.00 94.56 158 TYR A O 1
ATOM 1220 N N . PRO A 1 159 ? -15.098 13.705 13.538 1.00 95.25 159 PRO A N 1
ATOM 1221 C CA . PRO A 1 159 ? -14.011 12.766 13.309 1.00 95.25 159 PRO A CA 1
ATOM 1222 C C . PRO A 1 159 ? -14.242 11.513 14.179 1.00 95.25 159 PRO A C 1
ATOM 1224 O O . PRO A 1 159 ? -14.140 11.592 15.404 1.00 95.25 159 PRO A O 1
ATOM 1227 N N . PRO A 1 160 ? -14.572 10.343 13.599 1.00 92.06 160 PRO A N 1
ATOM 1228 C CA . PRO A 1 160 ? -14.856 9.137 14.379 1.00 92.06 160 PRO A CA 1
ATOM 1229 C C . PRO A 1 160 ? -13.621 8.558 15.070 1.00 92.06 160 PRO A C 1
ATOM 1231 O O . PRO A 1 160 ? -13.738 7.804 16.035 1.00 92.06 160 PRO A O 1
ATOM 1234 N N . PHE A 1 161 ? -12.442 8.926 14.583 1.00 93.75 161 PHE A N 1
ATOM 1235 C CA . PHE A 1 161 ? -11.160 8.642 15.192 1.00 93.75 161 PHE A CA 1
ATOM 1236 C C . PHE A 1 161 ? -10.284 9.888 15.122 1.00 93.75 161 PHE A C 1
ATOM 1238 O O . PHE A 1 161 ? -10.333 10.632 14.141 1.00 93.75 161 PHE A O 1
ATOM 1245 N N . VAL A 1 162 ? -9.496 10.095 16.170 1.00 95.56 162 VAL A N 1
ATOM 1246 C CA . VAL A 1 162 ? -8.641 11.263 16.364 1.00 95.56 162 VAL A CA 1
ATOM 1247 C C . VAL A 1 162 ? -7.196 10.805 16.485 1.00 95.56 162 VAL A C 1
ATOM 1249 O O . VAL A 1 162 ? -6.887 9.950 17.318 1.00 95.56 162 VAL A O 1
ATOM 1252 N N . PHE A 1 163 ? -6.313 11.367 15.666 1.00 94.69 163 PHE A N 1
ATOM 1253 C CA . PHE A 1 163 ? -4.878 11.095 15.728 1.00 94.69 163 PHE A CA 1
ATOM 1254 C C . PHE A 1 163 ? -4.213 12.080 16.694 1.00 94.69 163 PHE A C 1
ATOM 1256 O O . PHE A 1 163 ? -4.197 13.287 16.456 1.00 94.69 163 PHE A O 1
ATOM 1263 N N . ALA A 1 164 ? -3.626 11.560 17.769 1.00 91.62 164 ALA A N 1
ATOM 1264 C CA . ALA A 1 164 ? -2.852 12.321 18.741 1.00 91.62 164 ALA A CA 1
ATOM 1265 C C . ALA A 1 164 ? -1.438 11.744 18.895 1.00 91.62 164 ALA A C 1
ATOM 1267 O O . ALA A 1 164 ? -1.222 10.542 18.728 1.00 91.62 164 ALA A O 1
ATOM 1268 N N . ALA A 1 165 ? -0.486 12.604 19.273 1.00 78.50 165 ALA A N 1
ATOM 1269 C CA . ALA A 1 165 ? 0.935 12.262 19.408 1.00 78.50 165 ALA A CA 1
ATOM 1270 C C . ALA A 1 165 ? 1.534 11.653 18.114 1.00 78.50 165 ALA A C 1
ATOM 1272 O O . ALA A 1 165 ? 0.978 11.819 17.026 1.00 78.50 165 ALA A O 1
ATOM 1273 N N . GLY A 1 166 ? 2.709 11.019 18.194 1.00 68.38 166 GLY A N 1
ATOM 1274 C CA . GLY A 1 166 ? 3.368 10.403 17.034 1.00 68.38 166 GLY A CA 1
ATOM 1275 C C . GLY A 1 166 ? 4.524 11.200 16.421 1.00 68.38 166 GLY A C 1
ATOM 1276 O O . GLY A 1 166 ? 4.899 10.906 15.286 1.00 68.38 166 GLY A O 1
ATOM 1277 N N . THR A 1 167 ? 5.064 12.203 17.123 1.00 65.44 167 THR A N 1
ATOM 1278 C CA . THR A 1 167 ? 6.293 12.920 16.733 1.00 65.44 167 THR A CA 1
ATOM 1279 C C . THR A 1 167 ? 7.501 12.407 17.501 1.00 65.44 167 THR A C 1
ATOM 1281 O O . THR A 1 167 ? 7.438 12.232 18.721 1.00 65.44 167 THR A O 1
ATOM 1284 N N . GLY A 1 168 ? 8.637 12.261 16.818 1.00 69.88 168 GLY A N 1
ATOM 1285 C CA . GLY A 1 168 ? 9.878 11.835 17.461 1.00 69.88 168 GLY A CA 1
ATOM 1286 C C . GLY A 1 168 ? 9.741 10.442 18.078 1.00 69.88 168 GLY A C 1
ATOM 1287 O O . GLY A 1 168 ? 9.535 9.472 17.360 1.00 69.88 168 GLY A O 1
ATOM 1288 N N . THR A 1 169 ? 9.881 10.334 19.403 1.00 73.50 169 THR A N 1
ATOM 1289 C CA . THR A 1 169 ? 9.809 9.051 20.128 1.00 73.50 169 THR A CA 1
ATOM 1290 C C . THR A 1 169 ? 8.446 8.766 20.758 1.00 73.50 169 THR A C 1
ATOM 1292 O O . THR A 1 169 ? 8.279 7.715 21.376 1.00 73.50 169 THR A O 1
ATOM 1295 N N . GLU A 1 170 ? 7.490 9.696 20.685 1.00 89.06 170 GLU A N 1
ATOM 1296 C CA . GLU A 1 170 ? 6.155 9.467 21.242 1.00 89.06 170 GLU A CA 1
ATOM 1297 C C . GLU A 1 170 ? 5.331 8.583 20.298 1.00 89.06 170 GLU A C 1
ATOM 1299 O O . GLU A 1 170 ? 5.272 8.877 19.102 1.00 89.06 170 GLU A O 1
ATOM 1304 N N . PRO A 1 171 ? 4.671 7.523 20.798 1.00 93.00 171 PRO A N 1
ATOM 1305 C CA . PRO A 1 171 ? 3.845 6.670 19.955 1.00 93.00 171 PRO A CA 1
ATOM 1306 C C . PRO A 1 171 ? 2.611 7.424 19.450 1.00 93.00 171 PRO A C 1
ATOM 1308 O O . PRO A 1 171 ? 2.069 8.286 20.144 1.00 93.00 171 PRO A O 1
ATOM 1311 N N . LEU A 1 172 ? 2.123 7.049 18.267 1.00 95.38 172 LEU A N 1
ATOM 1312 C CA . LEU A 1 172 ? 0.794 7.440 17.812 1.00 95.38 172 LEU A CA 1
ATOM 1313 C C . LEU A 1 172 ? -0.252 6.900 18.789 1.00 95.38 172 LEU A C 1
ATOM 1315 O O . LEU A 1 172 ? -0.205 5.727 19.165 1.00 95.38 172 LEU A O 1
ATOM 1319 N N . ARG A 1 173 ? -1.241 7.730 19.119 1.00 96.94 173 ARG A N 1
ATOM 1320 C CA . ARG A 1 173 ? -2.482 7.329 19.783 1.00 96.94 173 ARG A CA 1
ATOM 1321 C C . ARG A 1 173 ? -3.657 7.682 18.876 1.00 96.94 173 ARG A C 1
ATOM 1323 O O . ARG A 1 173 ? -3.913 8.855 18.624 1.00 96.94 173 ARG A O 1
ATOM 1330 N N . LEU A 1 174 ? -4.361 6.668 18.382 1.00 97.12 174 LEU A N 1
ATOM 1331 C CA . LEU A 1 174 ? -5.600 6.830 17.628 1.00 97.12 174 LEU A CA 1
ATOM 1332 C C . LEU A 1 174 ? -6.790 6.558 18.552 1.00 97.12 174 LEU A C 1
ATOM 1334 O O . LEU A 1 174 ? -7.043 5.410 18.915 1.00 97.12 174 LEU A O 1
ATOM 1338 N N . THR A 1 175 ? -7.509 7.615 18.921 1.00 97.88 175 THR A N 1
ATOM 1339 C CA . THR A 1 175 ? -8.650 7.555 19.843 1.00 97.88 175 THR A CA 1
ATOM 1340 C C . THR A 1 175 ? -9.958 7.497 19.071 1.00 97.88 175 THR A C 1
ATOM 1342 O O . THR A 1 175 ? -10.235 8.372 18.260 1.00 97.88 175 THR A O 1
ATOM 1345 N N . ILE A 1 176 ? -10.787 6.499 19.353 1.00 97.62 176 ILE A N 1
ATOM 1346 C CA . ILE A 1 176 ? -12.129 6.310 18.799 1.00 97.62 176 ILE A CA 1
ATOM 1347 C C . ILE A 1 176 ? -13.133 6.618 19.910 1.00 97.62 176 ILE A C 1
ATOM 1349 O O . ILE A 1 176 ? -13.142 5.942 20.941 1.00 97.62 176 ILE A O 1
ATOM 1353 N N . HIS A 1 177 ? -13.985 7.621 19.706 1.00 96.00 177 HIS A N 1
ATOM 1354 C CA . HIS A 1 177 ? -15.022 7.991 20.672 1.00 96.00 177 HIS A CA 1
ATOM 1355 C C . HIS A 1 177 ? -16.285 7.155 20.443 1.00 96.00 177 HIS A C 1
ATOM 1357 O O . HIS A 1 177 ? -16.853 7.164 19.352 1.00 96.00 177 HIS A O 1
ATOM 1363 N N . LYS A 1 178 ? -16.745 6.439 21.476 1.00 95.94 178 LYS A N 1
ATOM 1364 C CA . LYS A 1 178 ? -17.941 5.577 21.406 1.00 95.94 178 LYS A CA 1
ATOM 1365 C C . LYS A 1 178 ? -19.246 6.357 21.348 1.00 95.94 178 LYS A C 1
ATOM 1367 O O . LYS A 1 178 ? -20.247 5.836 20.855 1.00 95.94 178 LYS A O 1
ATOM 1372 N N . ASP A 1 179 ? -19.231 7.584 21.854 1.00 95.19 179 ASP A N 1
ATOM 1373 C CA . ASP A 1 179 ? -20.269 8.580 21.630 1.00 95.19 179 ASP A CA 1
ATOM 1374 C C . ASP A 1 179 ? -19.716 9.685 20.710 1.00 95.19 179 ASP A C 1
ATOM 1376 O O . ASP A 1 179 ? -18.841 10.451 21.125 1.00 95.19 179 ASP A O 1
ATOM 1380 N N . PRO A 1 180 ? -20.221 9.807 19.472 1.00 93.38 180 PRO A N 1
ATOM 1381 C CA . PRO A 1 180 ? -19.873 10.897 18.562 1.00 93.38 180 PRO A CA 1
ATOM 1382 C C . PRO A 1 180 ? -20.082 12.306 19.145 1.00 93.38 180 PRO A C 1
ATOM 1384 O O . PRO A 1 180 ? -19.364 13.243 18.789 1.00 93.38 180 PRO A O 1
ATOM 1387 N N . LEU A 1 181 ? -21.034 12.487 20.070 1.00 93.88 181 LEU A N 1
ATOM 1388 C CA . LEU A 1 181 ? -21.247 13.759 20.770 1.00 93.88 181 LEU A CA 1
ATOM 1389 C C . LEU A 1 181 ? -20.235 14.000 21.902 1.00 93.88 181 LEU A C 1
ATOM 1391 O O . LEU A 1 181 ? -20.123 15.132 22.379 1.00 93.88 181 LEU A O 1
ATOM 1395 N N . ALA A 1 182 ? -19.464 12.991 22.304 1.00 94.62 182 ALA A N 1
ATOM 1396 C CA . ALA A 1 182 ? -18.413 13.126 23.307 1.00 94.62 182 ALA A CA 1
ATOM 1397 C C . ALA A 1 182 ? -17.056 13.547 22.717 1.00 94.62 182 ALA A C 1
ATOM 1399 O O . ALA A 1 182 ? -16.129 13.814 23.483 1.00 94.62 182 ALA A O 1
ATOM 1400 N N . VAL A 1 183 ? -16.923 13.657 21.385 1.00 95.69 183 VAL A N 1
ATOM 1401 C CA . VAL A 1 183 ? -15.698 14.186 20.764 1.00 95.69 183 VAL A CA 1
ATOM 1402 C C . VAL A 1 183 ? -15.437 15.615 21.283 1.00 95.69 183 VAL A C 1
ATOM 1404 O O . VAL A 1 183 ? -16.327 16.474 21.173 1.00 95.69 183 VAL A O 1
ATOM 1407 N N . PRO A 1 184 ? -14.248 15.902 21.854 1.00 95.88 184 PRO A N 1
ATOM 1408 C CA . PRO A 1 184 ? -13.950 17.203 22.444 1.00 95.88 184 PRO A CA 1
ATOM 1409 C C . PRO A 1 184 ? -14.049 18.351 21.425 1.00 95.88 184 PRO A C 1
ATOM 1411 O O . PRO A 1 184 ? -13.537 18.217 20.313 1.00 95.88 184 PRO A O 1
ATOM 1414 N N . PRO A 1 185 ? -14.626 19.517 21.789 1.00 95.50 185 PRO A N 1
ATOM 1415 C CA . PRO A 1 185 ? -14.657 20.695 20.914 1.00 95.50 185 PRO A CA 1
ATOM 1416 C C . PRO A 1 185 ? -13.278 21.121 20.388 1.00 95.50 185 PRO A C 1
ATOM 1418 O O . PRO A 1 185 ? -13.170 21.532 19.238 1.00 95.50 185 PRO A O 1
ATOM 1421 N N . SER A 1 186 ? -12.222 20.935 21.186 1.00 95.88 186 SER A N 1
ATOM 1422 C CA . SER A 1 186 ? -10.843 21.259 20.803 1.00 95.88 186 SER A CA 1
ATOM 1423 C C . SER A 1 186 ? -10.353 20.509 19.563 1.00 95.88 186 SER A C 1
ATOM 1425 O O . SER A 1 186 ? -9.471 21.007 18.868 1.00 95.88 186 SER A O 1
ATOM 1427 N N . GLU A 1 187 ? -10.913 19.333 19.259 1.00 96.50 187 GLU A N 1
ATOM 1428 C CA . GLU A 1 187 ? -10.562 18.597 18.040 1.00 96.50 187 GLU A CA 1
ATOM 1429 C C . GLU A 1 187 ? -11.129 19.267 16.789 1.00 96.50 187 GLU A C 1
ATOM 1431 O O . GLU A 1 187 ? -10.456 19.344 15.765 1.00 96.50 187 GLU A O 1
ATOM 1436 N N . PHE A 1 188 ? -12.333 19.830 16.881 1.00 96.56 188 PHE A N 1
ATOM 1437 C CA . PHE A 1 188 ? -12.933 20.608 15.797 1.00 96.56 188 PHE A CA 1
ATOM 1438 C C . PHE A 1 188 ? -12.152 21.909 15.571 1.00 96.56 188 PHE A C 1
ATOM 1440 O O . PHE A 1 188 ? -11.816 22.232 14.430 1.00 96.56 188 PHE A O 1
ATOM 1447 N N . ASP A 1 189 ? -11.764 22.585 16.660 1.00 96.12 189 ASP A N 1
ATOM 1448 C CA . ASP A 1 189 ? -10.930 23.791 16.616 1.00 96.12 189 ASP A CA 1
ATOM 1449 C C . ASP A 1 189 ? -9.565 23.512 15.961 1.00 96.12 189 ASP A C 1
ATOM 1451 O O . ASP A 1 189 ? -9.130 24.261 15.085 1.00 96.12 189 ASP A O 1
ATOM 1455 N N . ARG A 1 190 ? -8.904 22.401 16.328 1.00 95.31 190 ARG A N 1
ATOM 1456 C CA . ARG A 1 190 ? -7.627 21.962 15.729 1.00 95.31 190 ARG A CA 1
ATOM 1457 C C . ARG A 1 190 ? -7.750 21.720 14.226 1.00 95.31 190 ARG A C 1
ATOM 1459 O O . ARG A 1 190 ? -6.821 22.012 13.474 1.00 95.31 190 ARG A O 1
ATOM 1466 N N . LEU A 1 191 ? -8.872 21.153 13.795 1.00 95.31 191 LEU A N 1
ATOM 1467 C CA . LEU A 1 191 ? -9.134 20.837 12.393 1.00 95.31 191 LEU A CA 1
ATOM 1468 C C . LEU A 1 191 ? -9.625 22.049 11.590 1.00 95.31 191 LEU A C 1
ATOM 1470 O O . LEU A 1 191 ? -9.602 21.985 10.360 1.00 95.31 191 LEU A O 1
ATOM 1474 N N . GLY A 1 192 ? -10.035 23.131 12.258 1.00 95.56 192 GLY A N 1
ATOM 1475 C CA . GLY A 1 192 ? -10.609 24.315 11.625 1.00 95.56 192 GLY A CA 1
ATOM 1476 C C . GLY A 1 192 ? -11.962 24.036 10.968 1.00 95.56 192 GLY A C 1
ATOM 1477 O O . GLY A 1 192 ? -12.238 24.574 9.898 1.00 95.56 192 GLY A O 1
ATOM 1478 N N . VAL A 1 193 ? -12.773 23.156 11.562 1.00 95.38 193 VAL A N 1
ATOM 1479 C CA . VAL A 1 193 ? -14.085 22.753 11.031 1.00 95.38 193 VAL A CA 1
ATOM 1480 C C . VAL A 1 193 ? -15.188 22.998 12.050 1.00 95.38 193 VAL A C 1
ATOM 1482 O O . VAL A 1 193 ? -14.991 22.814 13.249 1.00 95.38 193 VAL A O 1
ATOM 1485 N N . ASP A 1 194 ? -16.371 23.369 11.568 1.00 92.25 194 ASP A N 1
ATOM 1486 C CA . ASP A 1 194 ? -17.532 23.558 12.431 1.00 92.25 194 ASP A CA 1
ATOM 1487 C C . ASP A 1 194 ? -18.091 22.216 12.915 1.00 92.25 194 ASP A C 1
ATOM 1489 O O . ASP A 1 194 ? -18.170 21.227 12.181 1.00 92.25 194 ASP A O 1
ATOM 1493 N N . ARG A 1 195 ? -18.541 22.197 14.169 1.00 91.88 195 ARG A N 1
ATOM 1494 C CA . ARG A 1 195 ? -19.181 21.030 14.775 1.00 91.88 195 ARG A CA 1
ATOM 1495 C C . ARG A 1 195 ? -20.667 20.955 14.398 1.00 91.88 195 ARG A C 1
ATOM 1497 O O . ARG A 1 195 ? -21.493 21.650 14.988 1.00 91.88 195 ARG A O 1
ATOM 1504 N N . ASP A 1 196 ? -21.030 20.064 13.474 1.00 90.94 196 ASP A N 1
ATOM 1505 C CA . ASP A 1 196 ? -22.422 19.836 13.039 1.00 90.94 196 ASP A CA 1
ATOM 1506 C C . ASP A 1 196 ? -23.156 18.853 13.970 1.00 90.94 196 ASP A C 1
ATOM 1508 O O . ASP A 1 196 ? -23.326 17.670 13.672 1.00 90.94 196 ASP A O 1
ATOM 1512 N N . THR A 1 197 ? -23.625 19.336 15.123 1.00 89.75 197 THR A N 1
ATOM 1513 C CA . THR A 1 197 ? -24.327 18.502 16.120 1.00 89.75 197 THR A CA 1
ATOM 1514 C C . THR A 1 197 ? -25.598 17.835 15.595 1.00 89.75 197 THR A C 1
ATOM 1516 O O . THR A 1 197 ? -25.977 16.779 16.101 1.00 89.75 197 THR A O 1
ATOM 1519 N N . THR A 1 198 ? -26.240 18.408 14.571 1.00 87.69 198 THR A N 1
ATOM 1520 C CA . THR A 1 198 ? -27.447 17.827 13.966 1.00 87.69 198 THR A CA 1
ATOM 1521 C C . THR A 1 198 ? -27.098 16.555 13.209 1.00 87.69 198 THR A C 1
ATOM 1523 O O . THR A 1 198 ? -27.766 15.536 13.375 1.00 87.69 198 THR A O 1
ATOM 1526 N N . ARG A 1 199 ? -26.026 16.588 12.412 1.00 87.44 199 ARG A N 1
ATOM 1527 C CA . ARG A 1 199 ? -25.545 15.412 11.685 1.00 87.44 199 ARG A CA 1
ATOM 1528 C C . ARG A 1 199 ? -24.950 14.360 12.616 1.00 87.44 199 ARG A C 1
ATOM 1530 O O . ARG A 1 199 ? -25.230 13.179 12.433 1.00 87.44 199 ARG A O 1
ATOM 1537 N N . ILE A 1 200 ? -24.213 14.788 13.644 1.00 84.88 200 ILE A N 1
ATOM 1538 C CA . ILE A 1 200 ? -23.650 13.888 14.663 1.00 84.88 200 ILE A CA 1
ATOM 1539 C C . ILE A 1 200 ? -24.757 13.101 15.375 1.00 84.88 200 ILE A C 1
ATOM 1541 O O . ILE A 1 200 ? -24.631 11.893 15.558 1.00 84.88 200 ILE A O 1
ATOM 1545 N N . GLY A 1 201 ? -25.863 13.762 15.737 1.00 78.00 201 GLY A N 1
ATOM 1546 C CA . GLY A 1 201 ? -26.974 13.147 16.470 1.00 78.00 201 GLY A CA 1
ATOM 1547 C C . GLY A 1 201 ? -27.712 12.022 15.730 1.00 78.00 201 GLY A C 1
ATOM 1548 O O . GLY A 1 201 ? -28.579 11.385 16.323 1.00 78.00 201 GLY A O 1
ATOM 1549 N N . ALA A 1 202 ? -27.393 11.768 14.456 1.00 80.75 202 ALA A N 1
ATOM 1550 C CA . ALA A 1 202 ? -27.924 10.637 13.696 1.00 80.75 202 ALA A CA 1
ATOM 1551 C C . ALA A 1 202 ? -27.157 9.319 13.930 1.00 80.75 202 ALA A C 1
ATOM 1553 O O . ALA A 1 202 ? -27.676 8.253 13.597 1.00 80.75 202 ALA A O 1
ATOM 1554 N N . ALA A 1 203 ? -25.940 9.372 14.479 1.00 84.44 203 ALA A N 1
ATOM 1555 C CA . ALA A 1 203 ? -25.132 8.194 14.783 1.00 84.44 203 ALA A CA 1
ATOM 1556 C C . ALA A 1 203 ? -25.494 7.599 16.157 1.00 84.44 203 ALA A C 1
ATOM 1558 O O . ALA A 1 203 ? -25.855 8.322 17.087 1.00 84.44 203 ALA A O 1
ATOM 1559 N N . PHE A 1 204 ? -25.382 6.274 16.308 1.00 88.81 204 PHE A N 1
ATOM 1560 C CA . PHE A 1 204 ? -25.634 5.613 17.588 1.00 88.81 204 PHE A CA 1
ATOM 1561 C C . PHE A 1 204 ? -24.429 5.753 18.523 1.00 88.81 204 PHE A C 1
ATOM 1563 O O . PHE A 1 204 ? -23.287 5.520 18.124 1.00 88.81 204 PHE A O 1
ATOM 1570 N N . ALA A 1 205 ? -24.698 6.072 19.788 1.00 91.12 205 ALA A N 1
ATOM 1571 C CA . ALA A 1 205 ? -23.708 5.995 20.852 1.00 91.12 205 ALA A CA 1
ATOM 1572 C C . ALA A 1 205 ? -23.659 4.571 21.422 1.00 91.12 205 ALA A C 1
ATOM 1574 O O . ALA A 1 205 ? -24.694 3.977 21.730 1.00 91.12 205 ALA A O 1
ATOM 1575 N N . VAL A 1 206 ? -22.449 4.044 21.598 1.00 93.00 206 VAL A N 1
ATOM 1576 C CA . VAL A 1 206 ? -22.186 2.755 22.265 1.00 93.00 206 VAL A CA 1
ATOM 1577 C C . VAL A 1 206 ? -21.374 2.935 23.553 1.00 93.00 206 VAL A C 1
ATOM 1579 O O . VAL A 1 206 ? -20.741 1.996 24.035 1.00 93.00 206 VAL A O 1
ATOM 1582 N N . ALA A 1 207 ? -21.377 4.149 24.111 1.00 91.25 207 ALA A N 1
ATOM 1583 C CA . ALA A 1 207 ? -20.749 4.439 25.396 1.00 91.25 207 ALA A CA 1
ATOM 1584 C C . ALA A 1 207 ? -21.329 3.546 26.513 1.00 91.25 207 ALA A C 1
ATOM 1586 O O . ALA A 1 207 ? -22.510 3.191 26.506 1.00 91.25 207 ALA A O 1
ATOM 1587 N N . GLY A 1 208 ? -20.477 3.137 27.449 1.00 92.81 208 GLY A N 1
ATOM 1588 C CA . GLY A 1 208 ? -20.766 2.159 28.500 1.00 92.81 208 GLY A CA 1
ATOM 1589 C C . GLY A 1 208 ? -20.694 0.690 28.060 1.00 92.81 208 GLY A C 1
ATOM 1590 O O . GLY A 1 208 ? -20.642 -0.193 28.915 1.00 92.81 208 GLY A O 1
ATOM 1591 N N . ALA A 1 209 ? -20.660 0.386 26.756 1.00 93.12 209 ALA A N 1
ATOM 1592 C CA . ALA A 1 209 ? -20.494 -0.985 26.277 1.00 93.12 209 ALA A CA 1
ATOM 1593 C C . ALA A 1 209 ? -19.009 -1.368 26.182 1.00 93.12 209 ALA A C 1
ATOM 1595 O O . ALA A 1 209 ? -18.188 -0.594 25.687 1.00 93.12 209 ALA A O 1
ATOM 1596 N N . ARG A 1 210 ? -18.663 -2.595 26.588 1.00 95.75 210 ARG A N 1
ATOM 1597 C CA . ARG A 1 210 ? -17.399 -3.243 26.205 1.00 95.75 210 ARG A CA 1
ATOM 1598 C C . ARG A 1 210 ? -17.616 -3.944 24.872 1.00 95.75 210 ARG A C 1
ATOM 1600 O O . ARG A 1 210 ? -18.390 -4.896 24.795 1.00 95.75 210 ARG A O 1
ATOM 1607 N N . LEU A 1 211 ? -16.979 -3.427 23.830 1.00 96.81 211 LEU A N 1
ATOM 1608 C CA . LEU A 1 211 ? -17.029 -3.987 22.495 1.00 96.81 211 LEU A CA 1
ATOM 1609 C C . LEU A 1 211 ? -16.124 -5.195 22.375 1.00 96.81 211 LEU A C 1
ATOM 1611 O O . LEU A 1 211 ? -16.517 -6.069 21.623 1.00 96.81 211 LEU A O 1
ATOM 1615 N N . PHE A 1 212 ? -14.995 -5.268 23.086 1.00 98.00 212 PHE A N 1
ATOM 1616 C CA . PHE A 1 212 ? -14.050 -6.383 23.006 1.00 98.00 212 PHE A CA 1
ATOM 1617 C C . PHE A 1 212 ? -13.680 -6.928 24.386 1.00 98.00 212 PHE A C 1
ATOM 1619 O O . PHE A 1 212 ? -13.600 -6.188 25.373 1.00 98.00 212 PHE A O 1
ATOM 1626 N N . ASP A 1 213 ? -13.442 -8.236 24.466 1.00 97.81 213 ASP A N 1
ATOM 1627 C CA . ASP A 1 213 ? -12.926 -8.853 25.690 1.00 97.81 213 ASP A CA 1
ATOM 1628 C C . ASP A 1 213 ? -11.395 -8.689 25.829 1.00 97.81 213 ASP A C 1
ATOM 1630 O O . ASP A 1 213 ? -10.745 -7.968 25.074 1.00 97.81 213 ASP A O 1
ATOM 1634 N N . ALA A 1 214 ? -10.793 -9.254 26.879 1.00 97.31 214 A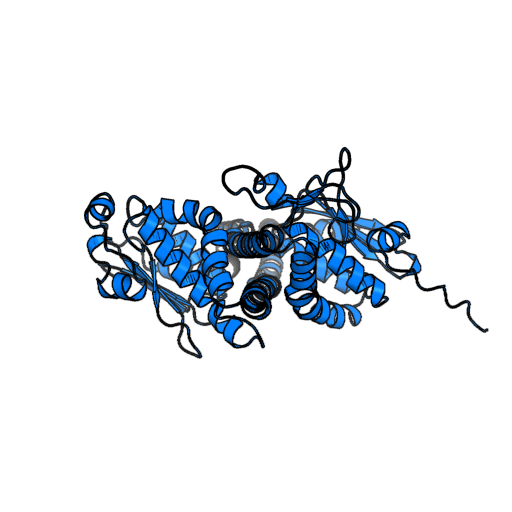LA A N 1
ATOM 1635 C CA . ALA A 1 214 ? -9.352 -9.119 27.104 1.00 97.31 214 ALA A CA 1
ATOM 1636 C C . ALA A 1 214 ? -8.507 -9.872 26.063 1.00 97.31 214 ALA A C 1
ATOM 1638 O O . ALA A 1 214 ? -7.486 -9.337 25.627 1.00 97.31 214 ALA A O 1
ATOM 1639 N N . ASP A 1 215 ? -8.949 -11.055 25.642 1.00 96.38 215 ASP A N 1
ATOM 1640 C CA . ASP A 1 215 ? -8.210 -11.915 24.718 1.00 96.38 215 ASP A CA 1
ATOM 1641 C C . ASP A 1 215 ? -8.277 -11.345 23.298 1.00 96.38 215 ASP A C 1
ATOM 1643 O O . ASP A 1 215 ? -7.277 -11.310 22.585 1.00 96.38 215 ASP A O 1
ATOM 1647 N N . GLU A 1 216 ? -9.432 -10.806 22.903 1.00 96.94 216 GLU A N 1
ATOM 1648 C CA . GLU A 1 216 ? -9.617 -10.115 21.627 1.00 96.94 216 GLU A CA 1
ATOM 1649 C C . GLU A 1 216 ? -8.731 -8.873 21.511 1.00 96.94 216 GLU A C 1
ATOM 1651 O O . GLU A 1 216 ? -8.130 -8.635 20.460 1.00 96.94 216 GLU A O 1
ATOM 1656 N N . ARG A 1 217 ? -8.623 -8.086 22.589 1.00 97.44 217 ARG A N 1
ATOM 1657 C CA . ARG A 1 217 ? -7.761 -6.896 22.625 1.00 97.44 217 ARG A CA 1
ATOM 1658 C C . ARG A 1 217 ? -6.289 -7.263 22.540 1.00 97.44 217 ARG A C 1
ATOM 1660 O O . ARG A 1 217 ? -5.557 -6.594 21.818 1.00 97.44 217 ARG A O 1
ATOM 1667 N N . GLU A 1 218 ? -5.867 -8.326 23.223 1.00 97.12 218 GLU A N 1
ATOM 1668 C CA . GLU A 1 218 ? -4.496 -8.819 23.108 1.00 97.12 218 GLU A CA 1
ATOM 1669 C C . GLU A 1 218 ? -4.214 -9.336 21.695 1.00 97.12 218 GLU A C 1
ATOM 1671 O O . GLU A 1 218 ? -3.246 -8.913 21.066 1.00 97.12 218 GLU A O 1
ATOM 1676 N N . ALA A 1 219 ? -5.098 -10.168 21.139 1.00 96.25 219 ALA A N 1
ATOM 1677 C CA . ALA A 1 219 ? -4.940 -10.706 19.793 1.00 96.25 219 ALA A CA 1
ATOM 1678 C C . ALA A 1 219 ? -4.881 -9.603 18.724 1.00 96.25 219 ALA A C 1
ATOM 1680 O O . ALA A 1 219 ? -4.092 -9.695 17.786 1.00 96.25 219 ALA A O 1
ATOM 1681 N N . MET A 1 220 ? -5.663 -8.526 18.865 1.00 96.50 220 MET A N 1
ATOM 1682 C CA . MET A 1 220 ? -5.676 -7.416 17.905 1.00 96.50 220 MET A CA 1
ATOM 1683 C C . MET A 1 220 ? -4.359 -6.645 17.805 1.00 96.50 220 MET A C 1
ATOM 1685 O O . MET A 1 220 ? -4.178 -5.919 16.822 1.00 96.50 220 MET A O 1
ATOM 1689 N N . ARG A 1 221 ? -3.450 -6.801 18.772 1.00 97.62 221 ARG A N 1
ATOM 1690 C CA . ARG A 1 221 ? -2.129 -6.167 18.748 1.00 97.62 221 ARG A CA 1
ATOM 1691 C C . ARG A 1 221 ? -1.172 -6.839 17.775 1.00 97.62 221 ARG A C 1
ATOM 1693 O O . ARG A 1 221 ? -0.300 -6.164 17.236 1.00 97.62 221 ARG A O 1
ATOM 1700 N N . HIS A 1 222 ? -1.360 -8.130 17.523 1.00 97.25 222 HIS A N 1
ATOM 1701 C CA . HIS A 1 222 ? -0.376 -8.964 16.842 1.00 97.25 222 HIS A CA 1
ATOM 1702 C C . HIS A 1 222 ? -0.800 -9.291 15.406 1.00 97.25 222 HIS A C 1
ATOM 1704 O O . HIS A 1 222 ? -1.982 -9.541 15.153 1.00 97.25 222 HIS A O 1
ATOM 1710 N N . PRO A 1 223 ? 0.142 -9.339 14.448 1.00 96.62 223 PRO A N 1
ATOM 1711 C CA . PRO A 1 223 ? -0.131 -9.864 13.114 1.00 96.62 223 PRO A CA 1
ATOM 1712 C C . PRO A 1 223 ? -0.577 -11.326 13.158 1.00 96.62 223 PRO A C 1
ATOM 1714 O O . PRO A 1 223 ? -0.121 -12.117 13.989 1.00 96.62 223 PRO A O 1
ATOM 1717 N N . ALA A 1 224 ? -1.388 -11.739 12.190 1.00 97.25 224 ALA A N 1
ATOM 1718 C CA . ALA A 1 224 ? -1.927 -13.088 12.123 1.00 97.25 224 ALA A CA 1
ATOM 1719 C C . ALA A 1 224 ? -0.830 -14.164 12.049 1.00 97.25 224 ALA A C 1
ATOM 1721 O O . ALA A 1 224 ? -0.976 -15.216 12.658 1.00 97.25 224 ALA A O 1
ATOM 1722 N N . LEU A 1 225 ? 0.306 -13.923 11.382 1.00 97.06 225 LEU A N 1
ATOM 1723 C CA . LEU A 1 225 ? 1.412 -14.897 11.400 1.00 97.06 225 LEU A CA 1
ATOM 1724 C C . LEU A 1 225 ? 2.038 -15.068 12.792 1.00 97.06 225 LEU A C 1
ATOM 1726 O O . LEU A 1 225 ? 2.466 -16.173 13.114 1.00 97.06 225 LEU A O 1
ATOM 1730 N N . ALA A 1 226 ? 2.070 -14.022 13.621 1.00 97.56 226 ALA A N 1
ATOM 1731 C CA . ALA A 1 226 ? 2.541 -14.130 15.001 1.00 97.56 226 ALA A CA 1
ATOM 1732 C C . ALA A 1 226 ? 1.550 -14.933 15.860 1.00 97.56 226 ALA A C 1
ATOM 1734 O O . ALA A 1 226 ? 1.957 -15.850 16.568 1.00 97.56 226 ALA A O 1
ATOM 1735 N N . LEU A 1 227 ? 0.246 -14.683 15.704 1.00 98.12 227 LEU A N 1
ATOM 1736 C CA . LEU A 1 227 ? -0.805 -15.473 16.361 1.00 98.12 227 LEU A CA 1
ATOM 1737 C C . LEU A 1 227 ? -0.808 -16.939 15.900 1.00 98.12 227 LEU A C 1
ATOM 1739 O O . LEU A 1 227 ? -1.045 -17.850 16.689 1.00 98.12 227 LEU A O 1
ATOM 1743 N N . ALA A 1 228 ? -0.510 -17.193 14.623 1.00 98.50 228 ALA A N 1
ATOM 1744 C CA . ALA A 1 228 ? -0.360 -18.549 14.107 1.00 98.50 228 ALA A CA 1
ATOM 1745 C C . ALA A 1 228 ? 0.815 -19.283 14.765 1.00 98.50 228 ALA A C 1
ATOM 1747 O O . ALA A 1 228 ? 0.684 -20.463 15.078 1.00 98.50 228 ALA A O 1
ATOM 1748 N N . LEU A 1 229 ? 1.947 -18.602 14.975 1.00 98.25 229 LEU A N 1
ATOM 1749 C CA . LEU A 1 229 ? 3.103 -19.169 15.676 1.00 98.25 229 LEU A CA 1
ATOM 1750 C C . LEU A 1 229 ? 2.770 -19.512 17.122 1.00 98.25 229 LEU A C 1
ATOM 1752 O O . LEU A 1 229 ? 3.105 -20.605 17.565 1.00 98.25 229 LEU A O 1
ATOM 1756 N N . ASP A 1 230 ? 2.084 -18.613 17.822 1.00 98.06 230 ASP A N 1
ATOM 1757 C CA . ASP A 1 230 ? 1.657 -18.855 19.197 1.00 98.06 230 ASP A CA 1
ATOM 1758 C C . ASP A 1 230 ? 0.727 -20.075 19.288 1.00 98.06 230 ASP A C 1
ATOM 1760 O O . ASP A 1 230 ? 0.959 -20.987 20.081 1.00 98.06 230 ASP A O 1
ATOM 1764 N N . ALA A 1 231 ? -0.259 -20.173 18.392 1.00 98.31 231 ALA A N 1
ATOM 1765 C CA . ALA A 1 231 ? -1.145 -21.331 18.320 1.00 98.31 231 ALA A CA 1
ATOM 1766 C C . ALA A 1 231 ? -0.398 -22.638 17.977 1.00 98.31 231 ALA A C 1
ATOM 1768 O O . ALA A 1 231 ? -0.726 -23.695 18.517 1.00 98.31 231 ALA A O 1
ATOM 1769 N N . ILE A 1 232 ? 0.620 -22.584 17.108 1.00 98.38 232 ILE A N 1
ATOM 1770 C CA . ILE A 1 232 ? 1.491 -23.732 16.806 1.00 98.38 232 ILE A CA 1
ATOM 1771 C C . ILE A 1 232 ? 2.263 -24.168 18.056 1.00 98.38 232 ILE A C 1
ATOM 1773 O O . ILE A 1 232 ? 2.263 -25.357 18.381 1.00 98.38 232 ILE A O 1
ATOM 1777 N N . ASP A 1 233 ? 2.887 -23.223 18.762 1.00 97.69 233 ASP A N 1
ATOM 1778 C CA . ASP A 1 233 ? 3.718 -23.492 19.939 1.00 97.69 233 ASP A CA 1
ATOM 1779 C C . ASP A 1 233 ? 2.875 -24.039 21.117 1.00 97.69 233 ASP A C 1
ATOM 1781 O O . ASP A 1 233 ? 3.364 -24.855 21.900 1.00 97.69 233 ASP A O 1
ATOM 1785 N N . HIS A 1 234 ? 1.581 -23.698 21.182 1.00 98.00 234 HIS A N 1
ATOM 1786 C CA . HIS A 1 234 ? 0.610 -24.251 22.138 1.00 98.00 234 HIS A CA 1
ATOM 1787 C C . HIS A 1 234 ? -0.076 -25.553 21.688 1.00 98.00 234 HIS A C 1
ATOM 1789 O O . HIS A 1 234 ? -0.871 -26.125 22.438 1.00 98.00 234 HIS A O 1
ATOM 1795 N N . GLY A 1 235 ? 0.219 -26.057 20.487 1.00 97.62 235 GLY A N 1
ATOM 1796 C CA . GLY A 1 235 ? -0.373 -27.295 19.982 1.00 97.62 235 GLY A CA 1
ATOM 1797 C C . GLY A 1 235 ? -1.844 -27.174 19.565 1.00 97.62 235 GLY A C 1
ATOM 1798 O O . GLY A 1 235 ? -2.562 -28.175 19.604 1.00 97.62 235 GLY A O 1
ATOM 1799 N N . ASP A 1 236 ? -2.291 -25.990 19.130 1.00 98.12 236 ASP A N 1
ATOM 1800 C CA . ASP A 1 236 ? -3.617 -25.757 18.544 1.00 98.12 236 ASP A CA 1
ATOM 1801 C C . ASP A 1 236 ? -3.537 -25.566 17.012 1.00 98.12 236 ASP A C 1
ATOM 1803 O O . ASP A 1 236 ? -3.551 -24.444 16.487 1.00 98.12 236 ASP A O 1
ATOM 1807 N N . PRO A 1 237 ? -3.491 -26.664 16.233 1.00 96.81 237 PRO A N 1
ATOM 1808 C CA . PRO A 1 237 ? -3.407 -26.582 14.778 1.00 96.81 237 PRO A CA 1
ATOM 1809 C C . PRO A 1 237 ? -4.693 -26.037 14.136 1.00 96.81 237 PRO A C 1
ATOM 1811 O O . PRO A 1 237 ? -4.675 -25.620 12.976 1.00 96.81 237 PRO A O 1
ATOM 1814 N N . ALA A 1 238 ? -5.833 -26.068 14.836 1.00 97.69 238 ALA A N 1
ATOM 1815 C CA . ALA A 1 238 ? -7.080 -25.523 14.312 1.00 97.69 238 ALA A CA 1
ATOM 1816 C C . ALA A 1 238 ? -7.056 -23.992 14.352 1.00 97.69 238 ALA A C 1
ATOM 1818 O O . ALA A 1 238 ? -7.372 -23.359 13.340 1.00 97.69 238 ALA A O 1
ATOM 1819 N N . LEU A 1 239 ? -6.634 -23.411 15.475 1.00 97.50 239 LEU A N 1
ATOM 1820 C CA . LEU A 1 239 ? -6.454 -21.971 15.615 1.00 97.50 239 LEU A CA 1
ATOM 1821 C C . LEU A 1 239 ? -5.319 -21.458 14.720 1.00 97.50 239 LEU A C 1
ATOM 1823 O O . LEU A 1 239 ? -5.520 -20.489 13.984 1.00 97.50 239 LEU A O 1
ATOM 1827 N N . ALA A 1 240 ? -4.187 -22.170 14.666 1.00 98.44 240 ALA A N 1
ATOM 1828 C CA . ALA A 1 240 ? -3.079 -21.830 13.774 1.00 98.44 240 ALA A CA 1
ATOM 1829 C C . ALA A 1 240 ? -3.537 -21.701 12.313 1.00 98.44 240 ALA A C 1
ATOM 1831 O O . ALA A 1 240 ? -3.265 -20.694 11.661 1.00 98.44 240 ALA A O 1
ATOM 1832 N N . ARG A 1 241 ? -4.318 -22.666 11.802 1.00 97.81 241 ARG A N 1
ATOM 1833 C CA . ARG A 1 241 ? -4.859 -22.614 10.431 1.00 97.81 241 ARG A CA 1
ATOM 1834 C C . ARG A 1 241 ? -5.744 -21.398 10.173 1.00 97.81 241 ARG A C 1
ATOM 1836 O O . ARG A 1 241 ? -5.691 -20.844 9.077 1.00 97.81 241 ARG A O 1
ATOM 1843 N N . ARG A 1 242 ? -6.543 -20.960 11.153 1.00 97.00 242 ARG A N 1
ATOM 1844 C CA . ARG A 1 242 ? -7.372 -19.750 11.003 1.00 97.00 242 ARG A CA 1
ATOM 1845 C C . ARG A 1 242 ? -6.502 -18.510 10.823 1.00 97.00 242 ARG A C 1
ATOM 1847 O O . ARG A 1 242 ? -6.759 -17.714 9.923 1.00 97.00 242 ARG A O 1
ATOM 1854 N N . HIS A 1 243 ? -5.450 -18.382 11.624 1.00 98.12 243 HIS A N 1
ATOM 1855 C CA . HIS A 1 243 ? -4.525 -17.259 11.531 1.00 98.12 243 HIS A CA 1
ATOM 1856 C C . HIS A 1 243 ? -3.671 -17.292 10.251 1.00 98.12 243 HIS A C 1
ATOM 1858 O O . HIS A 1 243 ? -3.519 -16.264 9.595 1.00 98.12 243 HIS A O 1
ATOM 1864 N N . LEU A 1 244 ? -3.211 -18.470 9.815 1.00 97.88 244 LEU A N 1
ATOM 1865 C CA . LEU A 1 244 ? -2.520 -18.639 8.528 1.00 97.88 244 LEU A CA 1
ATOM 1866 C C . LEU A 1 244 ? -3.412 -18.293 7.324 1.00 97.88 244 LEU A C 1
ATOM 1868 O O . LEU A 1 244 ? -2.929 -17.775 6.319 1.00 97.88 244 LEU A O 1
ATOM 1872 N N . ALA A 1 245 ? -4.719 -18.556 7.410 1.00 95.81 245 ALA A N 1
ATOM 1873 C CA . ALA A 1 245 ? -5.663 -18.134 6.381 1.00 95.81 245 ALA A CA 1
ATOM 1874 C C . ALA A 1 245 ? -5.845 -16.606 6.373 1.00 95.81 245 ALA A C 1
ATOM 1876 O O . ALA A 1 245 ? -5.856 -15.997 5.302 1.00 95.81 245 ALA A O 1
ATOM 1877 N N . LEU A 1 246 ? -5.944 -15.984 7.554 1.00 94.69 246 LEU A N 1
ATOM 1878 C CA . LEU A 1 246 ? -6.100 -14.534 7.701 1.00 94.69 246 LEU A CA 1
ATOM 187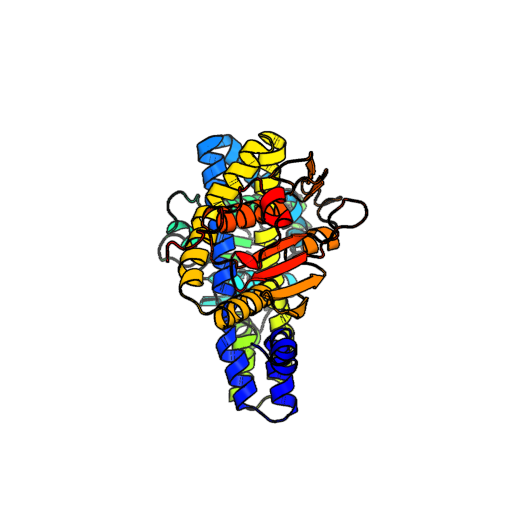9 C C . LEU A 1 246 ? -4.871 -13.756 7.208 1.00 94.69 246 LEU A C 1
ATOM 1881 O O . LEU A 1 246 ? -5.023 -12.716 6.563 1.00 94.69 246 LEU A O 1
ATOM 1885 N N . SER A 1 247 ? -3.660 -14.273 7.439 1.00 95.12 247 SER A N 1
ATOM 1886 C CA . SER A 1 247 ? -2.414 -13.589 7.063 1.00 95.12 247 SER A CA 1
ATOM 1887 C C . SER A 1 247 ? -2.291 -13.307 5.564 1.00 95.12 247 SER A C 1
ATOM 1889 O O . SER A 1 247 ? -1.509 -12.457 5.152 1.00 95.12 247 SER A O 1
ATOM 1891 N N . LYS A 1 248 ? -3.058 -14.014 4.727 1.00 91.25 248 LYS A N 1
ATOM 1892 C CA . LYS A 1 248 ? -3.073 -13.832 3.269 1.00 91.25 248 LYS A CA 1
ATOM 1893 C C . LYS A 1 248 ? -3.645 -12.482 2.844 1.00 91.25 248 LYS A C 1
ATOM 1895 O O . LYS A 1 248 ? -3.331 -12.016 1.753 1.00 91.25 248 LYS A O 1
ATOM 1900 N N . THR A 1 249 ? -4.511 -11.898 3.669 1.00 91.50 249 THR A N 1
ATOM 1901 C CA . THR A 1 249 ? -5.273 -10.683 3.344 1.00 91.50 249 THR A CA 1
ATOM 1902 C C . THR A 1 249 ? -5.102 -9.568 4.366 1.00 91.50 249 THR A C 1
ATOM 1904 O O . THR A 1 249 ? -5.517 -8.447 4.101 1.00 91.50 249 THR A O 1
ATOM 1907 N N . GLU A 1 250 ? -4.499 -9.849 5.521 1.00 93.88 250 GLU A N 1
ATOM 1908 C CA . GLU A 1 250 ? -4.359 -8.894 6.624 1.00 93.88 250 GLU A CA 1
ATOM 1909 C C . GLU A 1 250 ? -3.647 -7.592 6.217 1.00 93.88 250 GLU A C 1
ATOM 1911 O O . GLU A 1 250 ? -4.054 -6.504 6.608 1.00 93.88 250 GLU A O 1
ATOM 1916 N N . TRP A 1 251 ? -2.629 -7.696 5.360 1.00 92.56 251 TRP A N 1
ATOM 1917 C CA . TRP A 1 251 ? -1.877 -6.553 4.834 1.00 92.56 251 TRP A CA 1
ATOM 1918 C C . TRP A 1 251 ? -2.667 -5.696 3.825 1.00 92.56 251 TRP A C 1
ATOM 1920 O O . TRP A 1 251 ? -2.317 -4.539 3.588 1.00 92.56 251 TRP A O 1
ATOM 1930 N N . TYR A 1 252 ? -3.726 -6.231 3.206 1.00 92.69 252 TYR A N 1
ATOM 1931 C CA . TYR A 1 252 ? -4.342 -5.611 2.024 1.00 92.69 252 TYR A CA 1
ATOM 1932 C C . TYR A 1 252 ? -4.910 -4.216 2.286 1.00 92.69 252 TYR A C 1
ATOM 1934 O O . TYR A 1 252 ? -4.707 -3.352 1.438 1.00 92.69 252 TYR A O 1
ATOM 1942 N N . PRO A 1 253 ? -5.585 -3.931 3.414 1.00 93.00 253 PRO A N 1
ATOM 1943 C CA . PRO A 1 253 ? -6.134 -2.594 3.630 1.00 93.00 253 PRO A CA 1
ATOM 1944 C C . PRO A 1 253 ? -5.054 -1.515 3.729 1.00 93.00 253 PRO A C 1
ATOM 1946 O O . PRO A 1 253 ? -5.182 -0.475 3.086 1.00 93.00 253 PRO A O 1
ATOM 1949 N N . THR A 1 254 ? -3.955 -1.781 4.442 1.00 94.94 254 THR A N 1
ATOM 1950 C CA . THR A 1 254 ? -2.813 -0.855 4.517 1.00 94.94 254 THR A CA 1
ATOM 1951 C C . THR A 1 254 ? -2.124 -0.716 3.163 1.00 94.94 254 THR A C 1
ATOM 1953 O O . THR A 1 254 ? -1.870 0.399 2.709 1.00 94.94 254 THR A O 1
ATOM 1956 N N . HIS A 1 255 ? -1.880 -1.839 2.479 1.00 95.31 255 HIS A N 1
ATOM 1957 C CA . HIS A 1 255 ? -1.305 -1.858 1.132 1.00 95.31 255 HIS A CA 1
ATOM 1958 C C . HIS A 1 255 ? -2.111 -1.012 0.146 1.00 95.31 255 HIS A C 1
ATOM 1960 O O . HIS A 1 255 ? -1.566 -0.118 -0.501 1.00 95.31 255 HIS A O 1
ATOM 1966 N N . HIS A 1 256 ? -3.416 -1.271 0.055 1.00 95.12 256 HIS A N 1
ATOM 1967 C CA . HIS A 1 256 ? -4.309 -0.584 -0.867 1.00 95.12 256 HIS A CA 1
ATOM 1968 C C . HIS A 1 256 ? -4.436 0.894 -0.518 1.00 95.12 256 HIS A C 1
ATOM 1970 O O . HIS A 1 256 ? -4.432 1.712 -1.430 1.00 95.12 256 HIS A O 1
ATOM 1976 N N . PHE A 1 257 ? -4.483 1.258 0.768 1.00 95.56 257 PHE A N 1
ATOM 1977 C CA . PHE A 1 257 ? -4.520 2.662 1.171 1.00 95.56 257 PHE A CA 1
ATOM 1978 C C . PHE A 1 257 ? -3.310 3.432 0.628 1.00 95.56 257 PHE A C 1
ATOM 1980 O O . PHE A 1 257 ? -3.477 4.434 -0.067 1.00 95.56 257 PHE A O 1
ATOM 1987 N N . PHE A 1 258 ? -2.090 2.945 0.872 1.00 96.50 258 PHE A N 1
ATOM 1988 C CA . PHE A 1 258 ? -0.889 3.636 0.402 1.00 96.50 258 PHE A CA 1
ATOM 1989 C C . PHE A 1 258 ? -0.709 3.582 -1.120 1.00 96.50 258 PHE A C 1
ATOM 1991 O O . PHE A 1 258 ? -0.212 4.547 -1.708 1.00 96.50 258 PHE A O 1
ATOM 1998 N N . ARG A 1 259 ? -1.110 2.477 -1.762 1.00 96.88 259 ARG A N 1
ATOM 1999 C CA . ARG A 1 259 ? -1.146 2.339 -3.225 1.00 96.88 259 ARG A CA 1
ATOM 2000 C C . ARG A 1 259 ? -2.093 3.361 -3.849 1.00 96.88 259 ARG A C 1
ATOM 2002 O O . ARG A 1 259 ? -1.732 4.017 -4.826 1.00 96.88 259 ARG A O 1
ATOM 2009 N N . ASP A 1 260 ? -3.296 3.489 -3.308 1.00 97.25 260 ASP A N 1
ATOM 2010 C CA . ASP A 1 260 ? -4.308 4.397 -3.834 1.00 97.25 260 ASP A CA 1
ATOM 2011 C C . ASP A 1 260 ? -3.883 5.844 -3.600 1.00 97.25 260 ASP A C 1
ATOM 2013 O O . ASP A 1 260 ? -3.969 6.647 -4.527 1.00 97.25 260 ASP A O 1
ATOM 2017 N N . LEU A 1 261 ? -3.336 6.154 -2.417 1.00 97.62 261 LEU A N 1
ATOM 2018 C CA . LEU A 1 261 ? -2.850 7.492 -2.088 1.00 97.62 261 LEU A CA 1
ATOM 2019 C C . LEU A 1 261 ? -1.779 7.944 -3.081 1.00 97.62 261 LEU A C 1
ATOM 2021 O O . LEU A 1 261 ? -1.899 9.020 -3.662 1.00 97.62 261 LEU A O 1
ATOM 2025 N N . VAL A 1 262 ? -0.781 7.102 -3.356 1.00 97.69 262 VAL A N 1
ATOM 2026 C CA . VAL A 1 262 ? 0.281 7.486 -4.289 1.00 97.69 262 VAL A CA 1
ATOM 2027 C C . VAL A 1 262 ? -0.217 7.577 -5.730 1.00 97.69 262 VAL A C 1
ATOM 2029 O O . VAL A 1 262 ? 0.213 8.455 -6.479 1.00 97.69 262 VAL A O 1
ATOM 2032 N N . THR A 1 263 ? -1.172 6.725 -6.116 1.00 98.25 263 THR A N 1
ATOM 2033 C CA . THR A 1 263 ? -1.828 6.814 -7.430 1.00 98.25 263 THR A CA 1
ATOM 2034 C C . THR A 1 263 ? -2.586 8.127 -7.577 1.00 98.25 263 THR A C 1
ATOM 2036 O O . THR A 1 263 ? -2.514 8.766 -8.622 1.00 98.25 263 THR A O 1
ATOM 2039 N N . ALA A 1 264 ? -3.313 8.532 -6.540 1.00 97.88 264 ALA A N 1
ATOM 2040 C CA . ALA A 1 264 ? -4.121 9.736 -6.555 1.00 97.88 264 ALA A CA 1
ATOM 2041 C C . ALA A 1 264 ? -3.256 11.005 -6.497 1.00 97.88 264 ALA A C 1
ATOM 2043 O O . ALA A 1 264 ? -3.521 11.938 -7.246 1.00 97.88 264 ALA A O 1
ATOM 2044 N N . LEU A 1 265 ? -2.176 11.021 -5.706 1.00 98.25 265 LEU A N 1
ATOM 2045 C CA . LEU A 1 265 ? -1.225 12.140 -5.659 1.00 98.25 265 LEU A CA 1
ATOM 2046 C C . LEU A 1 265 ? -0.488 12.325 -6.993 1.00 98.25 265 LEU A C 1
ATOM 2048 O O . LEU A 1 265 ? -0.451 13.428 -7.533 1.00 98.25 265 LEU A O 1
ATOM 2052 N N . THR A 1 266 ? 0.059 11.250 -7.568 1.00 98.06 266 THR A N 1
ATOM 2053 C CA . THR A 1 266 ? 0.693 11.315 -8.901 1.00 98.06 266 THR A CA 1
ATOM 2054 C C . THR A 1 266 ? -0.327 11.633 -9.995 1.00 98.06 266 THR A C 1
ATOM 2056 O O . THR A 1 266 ? -0.038 12.393 -10.917 1.00 98.06 266 THR A O 1
ATOM 2059 N N . GLY A 1 267 ? -1.555 11.129 -9.852 1.00 97.88 267 GLY A N 1
ATOM 2060 C CA . GLY A 1 267 ? -2.705 11.497 -10.668 1.00 97.88 267 GLY A CA 1
ATOM 2061 C C . GLY A 1 267 ? -3.006 12.992 -10.634 1.00 97.88 267 GLY A C 1
ATOM 2062 O O . GLY A 1 267 ? -3.150 13.589 -11.696 1.00 97.88 267 GLY A O 1
ATOM 2063 N N . TRP A 1 268 ? -3.036 13.599 -9.446 1.00 98.31 268 TRP A N 1
ATOM 2064 C CA . TRP A 1 268 ? -3.239 15.036 -9.270 1.00 98.31 268 TRP A CA 1
ATOM 2065 C C . TRP A 1 268 ? -2.123 15.841 -9.949 1.00 98.31 268 TRP A C 1
ATOM 2067 O O . TRP A 1 268 ? -2.406 16.767 -10.708 1.00 98.31 268 TRP A O 1
ATOM 2077 N N . ILE A 1 269 ? -0.856 15.432 -9.787 1.00 98.62 269 ILE A N 1
ATOM 2078 C CA . ILE A 1 269 ? 0.275 16.058 -10.494 1.00 98.62 269 ILE A CA 1
ATOM 2079 C C . ILE A 1 269 ? 0.070 15.974 -12.012 1.00 98.62 269 ILE A C 1
ATOM 2081 O O . ILE A 1 269 ? 0.244 16.970 -12.712 1.00 98.62 269 ILE A O 1
ATOM 2085 N N . TYR A 1 270 ? -0.329 14.811 -12.534 1.00 98.25 270 TYR A N 1
ATOM 2086 C CA . TYR A 1 270 ? -0.598 14.638 -13.961 1.00 98.25 270 TYR A CA 1
ATOM 2087 C C . TYR A 1 270 ? -1.718 15.557 -14.460 1.00 98.25 270 TYR A C 1
ATOM 2089 O O . TYR A 1 270 ? -1.546 16.226 -15.479 1.00 98.25 270 TYR A O 1
ATOM 2097 N N . THR A 1 271 ? -2.850 15.608 -13.760 1.00 97.88 271 THR A N 1
ATOM 2098 C CA . THR A 1 271 ? -4.015 16.384 -14.204 1.00 97.88 271 THR A CA 1
ATOM 2099 C C . THR A 1 271 ? -3.799 17.889 -14.105 1.00 97.88 271 THR A C 1
ATOM 2101 O O . THR A 1 271 ? -4.328 18.625 -14.933 1.00 97.88 271 THR A O 1
ATOM 2104 N N . THR A 1 272 ? -3.019 18.344 -13.122 1.00 98.38 272 THR A N 1
ATOM 2105 C CA . THR A 1 272 ? -2.837 19.774 -12.831 1.00 98.38 272 THR A CA 1
ATOM 2106 C C . THR A 1 272 ? -1.582 20.347 -13.491 1.00 98.38 272 THR A C 1
ATOM 2108 O O . THR A 1 272 ? -1.581 21.494 -13.936 1.00 98.38 272 THR A O 1
ATOM 2111 N N . HIS A 1 273 ? -0.516 19.549 -13.600 1.00 98.25 273 HIS A N 1
ATOM 2112 C CA . HIS A 1 273 ? 0.809 20.004 -14.040 1.00 98.25 273 HIS A CA 1
ATOM 2113 C C . HIS A 1 273 ? 1.374 19.217 -15.233 1.00 98.25 273 HIS A C 1
ATOM 2115 O O . HIS A 1 273 ? 2.442 19.552 -15.745 1.00 98.25 273 HIS A O 1
ATOM 2121 N N . GLY A 1 274 ? 0.659 18.202 -15.722 1.00 97.69 274 GLY A N 1
ATOM 2122 C CA . GLY A 1 274 ? 1.007 17.465 -16.931 1.00 97.69 274 GLY A CA 1
ATOM 2123 C C . GLY A 1 274 ? 1.933 16.264 -16.715 1.00 97.69 274 GLY A C 1
ATOM 2124 O O . GLY A 1 274 ? 2.446 15.984 -15.629 1.00 97.69 274 GLY A O 1
ATOM 2125 N N . VAL A 1 275 ? 2.136 15.512 -17.800 1.00 97.81 275 VAL A N 1
ATOM 2126 C CA . VAL A 1 275 ? 2.850 1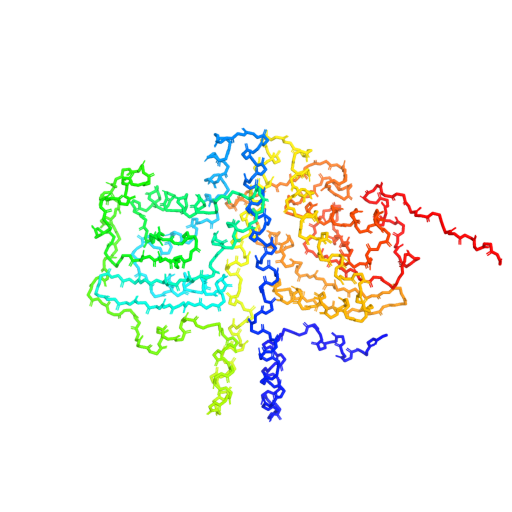4.224 -17.785 1.00 97.81 275 VAL A CA 1
ATOM 2127 C C . VAL A 1 275 ? 4.329 14.350 -17.422 1.00 97.81 275 VAL A C 1
ATOM 2129 O O . VAL A 1 275 ? 4.860 13.453 -16.774 1.00 97.81 275 VAL A O 1
ATOM 2132 N N . GLU A 1 276 ? 4.987 15.456 -17.777 1.00 97.50 276 GLU A N 1
ATOM 2133 C CA . GLU A 1 276 ? 6.410 15.667 -17.478 1.00 97.50 276 GLU A CA 1
ATOM 2134 C C . GLU A 1 276 ? 6.665 15.739 -15.968 1.00 97.50 276 GLU A C 1
ATOM 2136 O O . GLU A 1 276 ? 7.559 15.065 -15.455 1.00 97.50 276 GLU A O 1
ATOM 2141 N N . HIS A 1 277 ? 5.836 16.488 -15.236 1.00 98.25 277 HIS A N 1
ATOM 2142 C CA . HIS A 1 277 ? 5.929 16.570 -13.780 1.00 98.25 277 HIS A CA 1
ATOM 2143 C C . HIS A 1 277 ? 5.537 15.257 -13.102 1.00 98.25 277 HIS A C 1
ATOM 2145 O O . HIS A 1 277 ? 6.207 14.830 -12.161 1.00 98.25 277 HIS A O 1
ATOM 2151 N N . CYS A 1 278 ? 4.505 14.574 -13.604 1.00 98.06 278 CYS A N 1
ATOM 2152 C CA . CYS A 1 278 ? 4.138 13.255 -13.098 1.00 98.06 278 CYS A CA 1
ATOM 2153 C C . CYS A 1 278 ? 5.306 12.267 -13.252 1.00 98.06 278 CYS A C 1
ATOM 2155 O O . CYS A 1 278 ? 5.700 11.624 -12.281 1.00 98.06 278 CYS A O 1
ATOM 2157 N N . TRP A 1 279 ? 5.932 12.213 -14.430 1.00 97.75 279 TRP A N 1
ATOM 2158 C CA . TRP A 1 279 ? 7.111 11.382 -14.682 1.00 97.75 279 TRP A CA 1
ATOM 2159 C C . TRP A 1 279 ? 8.276 11.736 -13.753 1.00 97.75 279 TRP A C 1
ATOM 2161 O O . TRP A 1 279 ? 8.824 10.859 -13.085 1.00 97.75 279 TRP A O 1
ATOM 2171 N N . LYS A 1 280 ? 8.611 13.028 -13.646 1.00 98.19 280 LYS A N 1
ATOM 2172 C CA . LYS A 1 280 ? 9.683 13.512 -12.768 1.00 98.19 280 LYS A CA 1
ATOM 2173 C C . LYS A 1 280 ? 9.432 13.130 -11.304 1.00 98.19 280 LYS A C 1
ATOM 2175 O O . LYS A 1 280 ? 10.365 12.697 -10.633 1.00 98.19 280 LYS A O 1
ATOM 2180 N N . SER A 1 281 ? 8.190 13.217 -10.817 1.00 98.19 281 SER A N 1
ATOM 2181 C CA . SER A 1 281 ? 7.848 12.773 -9.457 1.00 98.19 281 SER A CA 1
ATOM 2182 C C . SER A 1 281 ? 8.052 11.266 -9.265 1.00 98.19 281 SER A C 1
ATOM 2184 O O . SER A 1 281 ? 8.575 10.844 -8.241 1.00 98.19 281 SER A O 1
ATOM 2186 N N . VAL A 1 282 ? 7.731 10.433 -10.258 1.00 98.12 282 VAL A N 1
ATOM 2187 C CA . VAL A 1 282 ? 7.965 8.983 -10.178 1.00 98.12 282 VAL A CA 1
ATOM 2188 C C . VAL A 1 282 ? 9.468 8.681 -10.143 1.00 98.12 282 VAL A C 1
ATOM 2190 O O . VAL A 1 282 ? 9.922 7.838 -9.366 1.00 98.12 282 VAL A O 1
ATOM 2193 N N . GLU A 1 283 ? 10.273 9.389 -10.937 1.00 97.31 283 GLU A N 1
ATOM 2194 C CA . GLU A 1 283 ? 11.729 9.237 -10.906 1.00 97.31 283 GLU A CA 1
ATOM 2195 C C . GLU A 1 283 ? 12.343 9.670 -9.567 1.00 97.31 283 GLU A C 1
ATOM 2197 O O . GLU A 1 283 ? 13.178 8.951 -9.012 1.00 97.31 283 GLU A O 1
ATOM 2202 N N . GLU A 1 284 ? 11.941 10.829 -9.044 1.00 97.31 284 GLU A N 1
ATOM 2203 C CA . GLU A 1 284 ? 12.528 11.437 -7.845 1.00 97.31 284 GLU A CA 1
ATOM 2204 C C . GLU A 1 284 ? 12.005 10.860 -6.531 1.00 97.31 284 GLU A C 1
ATOM 2206 O O . GLU A 1 284 ? 12.761 10.794 -5.565 1.00 97.31 284 GLU A O 1
ATOM 2211 N N . CYS A 1 285 ? 10.742 10.437 -6.484 1.00 97.69 285 CYS A N 1
ATOM 2212 C CA . CYS A 1 285 ? 10.084 10.004 -5.252 1.00 97.69 285 CYS A CA 1
ATOM 2213 C C . CYS A 1 285 ? 10.029 8.478 -5.110 1.00 97.69 285 CYS A C 1
ATOM 2215 O O . CYS A 1 285 ? 9.881 7.990 -3.993 1.00 97.69 285 CYS A O 1
ATOM 2217 N N . TYR A 1 286 ? 10.168 7.722 -6.206 1.00 97.25 286 TYR A N 1
ATOM 2218 C CA . TYR A 1 286 ? 10.139 6.257 -6.184 1.00 97.25 286 TYR A CA 1
ATOM 2219 C C . TYR A 1 286 ? 11.419 5.634 -6.738 1.00 97.25 286 TYR A C 1
ATOM 2221 O O . TYR A 1 286 ? 12.137 4.961 -5.998 1.00 97.25 286 TYR A O 1
ATOM 2229 N N . ASN A 1 287 ? 11.748 5.856 -8.015 1.00 95.12 287 ASN A N 1
ATOM 2230 C CA . ASN A 1 287 ? 12.822 5.074 -8.630 1.00 95.12 287 ASN A CA 1
ATOM 2231 C C . ASN A 1 287 ? 14.187 5.349 -8.020 1.00 95.12 287 ASN A C 1
ATOM 2233 O O . ASN A 1 287 ? 14.847 4.409 -7.605 1.00 95.12 287 ASN A O 1
ATOM 2237 N N . ARG A 1 288 ? 14.623 6.607 -7.934 1.00 93.88 288 ARG A N 1
ATOM 2238 C CA . ARG A 1 288 ? 15.944 6.918 -7.371 1.00 93.88 288 ARG A CA 1
ATOM 2239 C C . ARG A 1 288 ? 16.067 6.518 -5.891 1.00 93.88 288 ARG A C 1
ATOM 2241 O O . ARG A 1 288 ? 17.015 5.800 -5.578 1.00 93.88 288 ARG A O 1
ATOM 2248 N N . PRO A 1 289 ? 15.158 6.930 -4.984 1.00 94.62 289 PRO A N 1
ATOM 2249 C CA . PRO A 1 289 ? 15.340 6.678 -3.555 1.00 94.62 289 PRO A CA 1
ATOM 2250 C C . PRO A 1 289 ? 14.986 5.244 -3.139 1.00 94.62 289 PRO A C 1
ATOM 2252 O O . PRO A 1 289 ? 15.703 4.666 -2.328 1.00 94.62 289 PRO A O 1
ATOM 2255 N N . ALA A 1 290 ? 13.919 4.652 -3.690 1.00 92.31 290 ALA A N 1
ATOM 2256 C CA . ALA A 1 290 ? 13.463 3.318 -3.300 1.00 92.31 290 ALA A CA 1
ATOM 2257 C C . ALA A 1 290 ? 14.101 2.238 -4.181 1.00 92.31 290 ALA A C 1
ATOM 2259 O O . ALA A 1 290 ? 14.838 1.374 -3.701 1.00 92.31 290 ALA A O 1
ATOM 2260 N N . MET A 1 291 ? 13.861 2.310 -5.494 1.00 94.19 291 MET A N 1
ATOM 2261 C CA . MET A 1 291 ? 14.334 1.270 -6.406 1.00 94.19 291 MET A CA 1
ATOM 2262 C C . MET A 1 291 ? 15.845 1.324 -6.613 1.00 94.19 291 MET A C 1
ATOM 2264 O O . MET A 1 291 ? 16.458 0.274 -6.713 1.00 94.19 291 MET A O 1
ATOM 2268 N N . GLY A 1 292 ? 16.479 2.496 -6.611 1.00 94.12 292 GLY A N 1
ATOM 2269 C CA . GLY A 1 292 ? 17.929 2.633 -6.740 1.00 94.12 292 GLY A CA 1
ATOM 2270 C C . GLY A 1 292 ? 18.665 1.950 -5.589 1.00 94.12 292 GLY A C 1
ATOM 2271 O O . GLY A 1 292 ? 19.579 1.160 -5.825 1.00 94.12 292 GLY A O 1
ATOM 2272 N N . ALA A 1 293 ? 18.209 2.176 -4.353 1.00 91.75 293 ALA A N 1
ATOM 2273 C CA . ALA A 1 293 ? 18.734 1.496 -3.171 1.00 91.75 293 ALA A CA 1
ATOM 2274 C C . ALA A 1 293 ? 18.515 -0.025 -3.239 1.00 91.75 293 ALA A C 1
ATOM 2276 O O . ALA A 1 293 ? 19.433 -0.790 -2.946 1.00 91.75 293 ALA A O 1
ATOM 2277 N N . MET A 1 294 ? 17.334 -0.469 -3.684 1.00 93.75 294 MET A N 1
ATOM 2278 C CA . MET A 1 294 ? 17.054 -1.891 -3.892 1.00 93.75 294 MET A CA 1
ATOM 2279 C C . MET A 1 294 ? 17.967 -2.500 -4.965 1.00 93.75 294 MET A C 1
ATOM 2281 O O . MET A 1 294 ? 18.570 -3.541 -4.726 1.00 93.75 294 MET A O 1
ATOM 2285 N N . MET A 1 295 ? 18.121 -1.860 -6.127 1.00 95.44 295 MET A N 1
ATOM 2286 C CA . MET A 1 295 ? 18.944 -2.378 -7.226 1.00 95.44 295 MET A CA 1
ATOM 2287 C C . MET A 1 295 ? 20.415 -2.517 -6.828 1.00 95.44 295 MET A C 1
ATOM 2289 O O . MET A 1 295 ? 21.050 -3.486 -7.237 1.00 95.44 295 MET A O 1
ATOM 2293 N N . ALA A 1 296 ? 20.933 -1.610 -5.993 1.00 94.19 296 ALA A N 1
ATOM 2294 C CA . ALA A 1 296 ? 22.285 -1.706 -5.441 1.00 94.19 296 ALA A CA 1
ATOM 2295 C C . ALA A 1 296 ? 22.471 -2.903 -4.491 1.00 94.19 296 ALA A C 1
ATOM 2297 O O . ALA A 1 296 ? 23.567 -3.436 -4.381 1.00 94.19 296 ALA A O 1
ATOM 2298 N N . GLN A 1 297 ? 21.419 -3.347 -3.800 1.00 94.00 297 GLN A N 1
ATOM 2299 C CA . GLN A 1 297 ? 21.472 -4.575 -2.995 1.00 94.00 297 GLN A CA 1
ATOM 2300 C C . GLN A 1 297 ? 21.326 -5.816 -3.882 1.00 94.00 297 GLN A C 1
ATOM 2302 O O . GLN A 1 297 ? 22.048 -6.797 -3.729 1.00 94.00 297 GLN A O 1
ATOM 2307 N N . VAL A 1 298 ? 20.406 -5.761 -4.846 1.00 96.44 298 VAL A N 1
ATOM 2308 C CA . VAL A 1 298 ? 20.105 -6.850 -5.785 1.00 96.44 298 VAL A CA 1
ATOM 2309 C C . VAL A 1 298 ? 21.298 -7.172 -6.693 1.00 96.44 298 VAL A C 1
ATOM 2311 O O . VAL A 1 298 ? 21.454 -8.331 -7.089 1.00 96.44 298 VAL A O 1
ATOM 2314 N N . SER A 1 299 ? 22.161 -6.200 -7.011 1.00 95.69 299 SER A N 1
ATOM 2315 C CA . SER A 1 299 ? 23.374 -6.434 -7.810 1.00 95.69 299 SER A CA 1
ATOM 2316 C C . SER A 1 299 ? 24.327 -7.439 -7.171 1.00 95.69 299 SER A C 1
ATOM 2318 O O . SER A 1 299 ? 24.941 -8.219 -7.899 1.00 95.69 299 SER A O 1
ATOM 2320 N N . GLU A 1 300 ? 24.367 -7.490 -5.840 1.00 96.50 300 GLU A N 1
ATOM 2321 C CA . GLU A 1 300 ? 25.232 -8.393 -5.073 1.00 96.50 300 GLU A CA 1
ATOM 2322 C C . GLU A 1 300 ? 24.645 -9.803 -4.916 1.00 96.50 300 GLU A C 1
ATOM 2324 O O . GLU A 1 300 ? 25.334 -10.732 -4.494 1.00 96.50 300 GLU A O 1
ATOM 2329 N N . LEU A 1 301 ? 23.368 -9.986 -5.260 1.00 97.50 301 LEU A N 1
ATOM 2330 C CA . LEU A 1 301 ? 22.683 -11.269 -5.152 1.00 97.50 301 LEU A CA 1
ATOM 2331 C C . LEU A 1 301 ? 22.951 -12.162 -6.364 1.00 97.50 301 LEU A C 1
ATOM 2333 O O . LEU A 1 301 ? 23.043 -11.693 -7.504 1.00 97.50 301 LEU A O 1
ATOM 2337 N N . SER A 1 302 ? 22.973 -13.476 -6.125 1.00 97.19 302 SER A N 1
ATOM 2338 C CA . SER A 1 302 ? 22.910 -14.467 -7.198 1.00 97.19 302 SER A CA 1
ATOM 2339 C C . SER A 1 302 ? 21.565 -14.380 -7.927 1.00 97.19 302 SER A C 1
ATOM 2341 O O . SER A 1 302 ? 20.561 -13.984 -7.338 1.00 97.19 302 SER A O 1
ATOM 2343 N N . VAL A 1 303 ? 21.494 -14.803 -9.195 1.00 97.06 303 VAL A N 1
ATOM 2344 C CA . VAL A 1 303 ? 20.217 -14.852 -9.941 1.00 97.06 303 VAL A CA 1
ATOM 2345 C C . VAL A 1 303 ? 19.152 -15.636 -9.164 1.00 97.06 303 VAL A C 1
ATOM 2347 O O . VAL A 1 303 ? 17.995 -15.222 -9.116 1.00 97.06 303 VAL A O 1
ATOM 2350 N N . ARG A 1 304 ? 19.546 -16.730 -8.500 1.00 97.69 304 ARG A N 1
ATOM 2351 C CA . ARG A 1 304 ? 18.642 -17.540 -7.680 1.00 97.69 304 ARG A CA 1
ATOM 2352 C C . ARG A 1 304 ? 18.027 -16.716 -6.550 1.00 97.69 304 ARG A C 1
ATOM 2354 O O . ARG A 1 304 ? 16.810 -16.717 -6.391 1.00 97.69 304 ARG A O 1
ATOM 2361 N N . ASP A 1 305 ? 18.852 -15.978 -5.815 1.00 97.88 305 ASP A N 1
ATOM 2362 C CA . ASP A 1 305 ? 18.401 -15.162 -4.684 1.00 97.88 305 ASP A CA 1
ATOM 2363 C C . ASP A 1 305 ? 17.580 -13.953 -5.143 1.00 97.88 305 ASP A C 1
ATOM 2365 O O . ASP A 1 305 ? 16.623 -13.574 -4.473 1.00 97.88 305 ASP A O 1
ATOM 2369 N N . ARG A 1 306 ? 17.879 -13.392 -6.323 1.00 97.88 306 ARG A N 1
ATOM 2370 C CA . ARG A 1 306 ? 17.046 -12.356 -6.955 1.00 97.88 306 ARG A CA 1
ATOM 2371 C C . ARG A 1 306 ? 15.630 -12.868 -7.214 1.00 97.88 306 ARG A C 1
ATOM 2373 O O . ARG A 1 306 ? 14.665 -12.179 -6.909 1.00 97.88 306 ARG A O 1
ATOM 2380 N N . VAL A 1 307 ? 15.489 -14.082 -7.743 1.00 98.19 307 VAL A N 1
ATOM 2381 C CA . VAL A 1 307 ? 14.172 -14.689 -7.994 1.00 98.19 307 VAL A CA 1
ATOM 2382 C C . VAL A 1 307 ? 13.414 -14.933 -6.687 1.00 98.19 307 VAL A C 1
ATOM 2384 O O . VAL A 1 307 ? 12.236 -14.591 -6.602 1.00 98.19 307 VAL A O 1
ATOM 2387 N N . VAL A 1 308 ? 14.087 -15.452 -5.653 1.00 96.81 308 VAL A N 1
ATOM 2388 C CA . VAL A 1 308 ? 13.479 -15.659 -4.326 1.00 96.81 308 VAL A CA 1
ATOM 2389 C C . VAL A 1 308 ? 13.020 -14.332 -3.713 1.00 96.81 308 VAL A C 1
ATOM 2391 O O . VAL A 1 308 ? 11.891 -14.240 -3.235 1.00 96.81 308 VAL A O 1
ATOM 2394 N N . LEU A 1 309 ? 13.850 -13.287 -3.784 1.00 96.06 309 LEU A N 1
ATOM 2395 C CA . LEU A 1 309 ? 13.496 -11.945 -3.318 1.00 96.06 309 LEU A CA 1
ATOM 2396 C C . LEU A 1 309 ? 12.268 -11.392 -4.057 1.00 96.06 309 LEU A C 1
ATOM 2398 O O . LEU A 1 309 ? 11.384 -10.810 -3.429 1.00 96.06 309 LEU A O 1
ATOM 2402 N N . LEU A 1 310 ? 12.196 -11.577 -5.380 1.00 96.62 310 LEU A N 1
ATOM 2403 C CA . LEU A 1 310 ? 11.061 -11.117 -6.180 1.00 96.62 310 LEU A CA 1
ATOM 2404 C C . LEU A 1 310 ? 9.764 -11.837 -5.797 1.00 96.62 310 LEU A C 1
ATOM 2406 O O . LEU A 1 310 ? 8.724 -11.198 -5.637 1.00 96.62 310 LEU A O 1
ATOM 2410 N N . ALA A 1 311 ? 9.833 -13.155 -5.615 1.00 96.25 311 ALA A N 1
ATOM 2411 C CA . ALA A 1 311 ? 8.702 -13.956 -5.170 1.00 96.25 311 ALA A CA 1
ATOM 2412 C C . ALA A 1 311 ? 8.196 -13.516 -3.789 1.00 96.25 311 ALA A C 1
ATOM 2414 O O . ALA A 1 311 ? 6.990 -13.336 -3.602 1.00 96.25 311 ALA A O 1
ATOM 2415 N N . ASP A 1 312 ? 9.111 -13.279 -2.844 1.00 93.88 312 ASP A N 1
ATOM 2416 C CA . ASP A 1 312 ? 8.783 -12.756 -1.518 1.00 93.88 312 ASP A CA 1
ATOM 2417 C C . ASP A 1 312 ? 8.090 -11.392 -1.608 1.00 93.88 312 ASP A C 1
ATOM 2419 O O . ASP A 1 312 ? 7.033 -11.207 -1.001 1.00 93.88 312 ASP A O 1
ATOM 2423 N N . LEU A 1 313 ? 8.631 -10.466 -2.407 1.00 93.62 313 LEU A N 1
ATOM 2424 C CA . LEU A 1 313 ? 8.029 -9.154 -2.653 1.00 93.62 313 LEU A CA 1
ATOM 2425 C C . LEU A 1 313 ? 6.606 -9.284 -3.222 1.00 93.62 313 LEU A C 1
ATOM 2427 O O . LEU A 1 313 ? 5.701 -8.555 -2.815 1.00 93.62 313 LEU A O 1
ATOM 2431 N N . PHE A 1 314 ? 6.373 -10.231 -4.132 1.00 95.00 314 PHE A N 1
ATOM 2432 C CA . PHE A 1 314 ? 5.071 -10.412 -4.783 1.00 95.00 314 PHE A CA 1
ATOM 2433 C C . PHE A 1 314 ? 4.022 -11.006 -3.852 1.00 95.00 314 PHE A C 1
ATOM 2435 O O . PHE A 1 314 ? 2.854 -10.607 -3.918 1.00 95.00 314 PHE A O 1
ATOM 2442 N N . HIS A 1 315 ? 4.434 -11.871 -2.924 1.00 93.19 315 HIS A N 1
ATOM 2443 C CA . HIS A 1 315 ? 3.566 -12.307 -1.831 1.00 93.19 315 HIS A CA 1
ATOM 2444 C C . HIS A 1 315 ? 3.132 -11.127 -0.959 1.00 93.19 315 HIS A C 1
ATOM 2446 O O . HIS A 1 315 ? 1.957 -11.041 -0.605 1.00 93.19 315 HIS A O 1
ATOM 2452 N N . GLN A 1 316 ? 4.022 -10.158 -0.702 1.00 90.81 316 GLN A N 1
ATOM 2453 C CA . GLN A 1 316 ? 3.657 -8.934 0.028 1.00 90.81 316 GLN A CA 1
ATOM 2454 C C . GLN A 1 316 ? 2.764 -7.986 -0.787 1.00 90.81 316 GLN A C 1
ATOM 2456 O O . GLN A 1 316 ? 2.013 -7.206 -0.216 1.00 90.81 316 GLN A O 1
ATOM 2461 N N . HIS A 1 317 ? 2.766 -8.070 -2.116 1.00 91.56 317 HIS A N 1
ATOM 2462 C CA . HIS A 1 317 ? 1.779 -7.391 -2.969 1.00 91.56 317 HIS A CA 1
ATOM 2463 C C . HIS A 1 317 ? 0.439 -8.152 -3.079 1.00 91.56 317 HIS A C 1
ATOM 2465 O O . HIS A 1 317 ? -0.448 -7.762 -3.851 1.00 91.56 317 HIS A O 1
ATOM 2471 N N . GLY A 1 318 ? 0.287 -9.273 -2.362 1.00 89.81 318 GLY A N 1
ATOM 2472 C CA . GLY A 1 318 ? -0.896 -10.126 -2.437 1.00 89.81 318 GLY A CA 1
ATOM 2473 C C . GLY A 1 318 ? -1.120 -10.729 -3.824 1.00 89.81 318 GLY A C 1
ATOM 2474 O O . GLY A 1 318 ? -2.267 -10.988 -4.205 1.00 89.81 318 GLY A O 1
ATOM 2475 N N . MET A 1 319 ? -0.060 -10.862 -4.624 1.00 91.00 319 MET A N 1
ATOM 2476 C CA . MET A 1 319 ? -0.171 -11.342 -5.996 1.00 91.00 319 MET A CA 1
ATOM 2477 C C . MET A 1 319 ? -0.446 -12.839 -6.017 1.00 91.00 319 MET A C 1
ATOM 2479 O O . MET A 1 319 ? 0.135 -13.608 -5.255 1.00 91.00 319 MET A O 1
ATOM 2483 N N . LYS A 1 320 ? -1.295 -13.253 -6.955 1.00 89.31 320 LYS A N 1
ATOM 2484 C CA . LYS A 1 320 ? -1.357 -14.640 -7.407 1.00 89.31 320 LYS A CA 1
ATOM 2485 C C . LYS A 1 320 ? -0.607 -14.711 -8.723 1.00 89.31 320 LYS A C 1
ATOM 2487 O O . LYS A 1 320 ? -0.858 -13.897 -9.613 1.00 89.31 320 LYS A O 1
ATOM 2492 N N . TYR A 1 321 ? 0.315 -15.653 -8.829 1.00 95.88 321 TYR A N 1
ATOM 2493 C CA . TYR A 1 321 ? 1.150 -15.778 -10.010 1.00 95.88 321 TYR A CA 1
ATOM 2494 C C . TYR A 1 321 ? 1.539 -17.225 -10.264 1.00 95.88 321 TYR A C 1
ATOM 2496 O O . TYR A 1 321 ? 1.513 -18.066 -9.369 1.00 95.88 321 TYR A O 1
ATOM 2504 N N . THR A 1 322 ? 1.914 -17.494 -11.507 1.00 97.19 322 THR A N 1
ATOM 2505 C CA . THR A 1 322 ? 2.701 -18.672 -11.871 1.00 97.19 322 THR A CA 1
ATOM 2506 C C . THR A 1 322 ? 4.113 -18.221 -12.191 1.00 97.19 322 THR A C 1
ATOM 2508 O O . THR A 1 322 ? 4.305 -17.112 -12.684 1.00 97.19 322 THR A O 1
ATOM 2511 N N . ILE A 1 323 ? 5.100 -19.071 -11.948 1.00 98.12 323 ILE A N 1
ATOM 2512 C CA . ILE A 1 323 ? 6.500 -18.776 -12.243 1.00 98.12 323 ILE A CA 1
ATOM 2513 C C . ILE A 1 323 ? 7.047 -19.822 -13.215 1.00 98.12 323 ILE A C 1
ATOM 2515 O O . ILE A 1 323 ? 6.742 -21.008 -13.093 1.00 98.12 323 ILE A O 1
ATOM 2519 N N . SER A 1 324 ? 7.816 -19.377 -14.206 1.00 97.94 324 SER A N 1
ATOM 2520 C CA . SER A 1 324 ? 8.439 -20.241 -15.209 1.00 97.94 324 SER A CA 1
ATOM 2521 C C . SER A 1 324 ? 9.912 -19.879 -15.392 1.00 97.94 324 SER A C 1
ATOM 2523 O O . SER A 1 324 ? 10.292 -18.710 -15.314 1.00 97.94 324 SER A O 1
ATOM 2525 N N . GLU A 1 325 ? 10.758 -20.884 -15.623 1.00 98.06 325 GLU A N 1
ATOM 2526 C CA . GLU A 1 325 ? 12.165 -20.688 -15.974 1.00 98.06 325 GLU A CA 1
ATOM 2527 C C . GLU A 1 325 ? 12.395 -21.045 -17.446 1.00 98.06 325 GLU A C 1
ATOM 2529 O O . GLU A 1 325 ? 11.935 -22.072 -17.943 1.00 98.06 325 GLU A O 1
ATOM 2534 N N . SER A 1 326 ? 13.135 -20.185 -18.139 1.00 96.19 326 SER A N 1
ATOM 2535 C CA . SER A 1 326 ? 13.599 -20.374 -19.511 1.00 96.19 326 SER A CA 1
ATOM 2536 C C . SER A 1 326 ? 15.126 -20.277 -19.570 1.00 96.19 326 SER A C 1
ATOM 2538 O O . SER A 1 326 ? 15.781 -19.953 -18.580 1.00 96.19 326 SER A O 1
ATOM 2540 N N . ALA A 1 327 ? 15.716 -20.504 -20.747 1.00 94.69 327 ALA A N 1
ATOM 2541 C CA . ALA A 1 327 ? 17.165 -20.382 -20.922 1.00 94.69 327 ALA A CA 1
ATOM 2542 C C . ALA A 1 327 ? 17.709 -18.977 -20.575 1.00 94.69 327 ALA A C 1
ATOM 2544 O O . ALA A 1 327 ? 18.826 -18.870 -20.070 1.00 94.69 327 ALA A O 1
ATOM 2545 N N . GLY A 1 328 ? 16.924 -17.920 -20.823 1.00 95.25 328 GLY A N 1
ATOM 2546 C CA . GLY A 1 328 ? 17.350 -16.528 -20.634 1.00 95.25 328 GLY A CA 1
ATOM 2547 C C . GLY A 1 328 ? 17.002 -15.917 -19.273 1.00 95.25 328 GLY A C 1
ATOM 2548 O O . GLY A 1 328 ? 17.452 -14.816 -18.958 1.00 95.25 328 GLY A O 1
ATOM 2549 N N . GLY A 1 329 ? 16.200 -16.596 -18.453 1.00 97.62 329 GLY A N 1
ATOM 2550 C CA . GLY A 1 329 ? 15.745 -16.033 -17.185 1.00 97.62 329 GLY A CA 1
ATOM 2551 C C . GLY A 1 329 ? 14.497 -16.688 -16.619 1.00 97.62 329 GLY A C 1
ATOM 2552 O O . GLY A 1 329 ? 13.938 -17.630 -17.190 1.00 97.62 329 GLY A O 1
ATOM 2553 N N . VAL A 1 330 ? 14.039 -16.126 -15.505 1.00 98.62 330 VAL A N 1
ATOM 2554 C CA . VAL A 1 330 ? 12.819 -16.524 -14.799 1.00 98.62 330 VAL A CA 1
ATOM 2555 C C . VAL A 1 330 ? 11.756 -15.443 -14.963 1.00 98.62 330 VAL A C 1
ATOM 2557 O O . VAL A 1 330 ? 12.057 -14.253 -14.862 1.00 98.62 330 VAL A O 1
ATOM 2560 N N . SER A 1 331 ? 10.515 -15.862 -15.206 1.00 98.38 331 SER A N 1
ATOM 2561 C CA . SER A 1 331 ? 9.362 -14.978 -15.386 1.00 98.38 331 SER A CA 1
ATOM 2562 C C . SER A 1 331 ? 8.275 -15.295 -14.365 1.00 98.38 331 SER A C 1
ATOM 2564 O O . SER A 1 331 ? 7.908 -16.456 -14.188 1.00 98.38 331 SER A O 1
ATOM 2566 N N . LEU A 1 332 ? 7.749 -14.265 -13.704 1.00 98.31 332 LEU A N 1
ATOM 2567 C CA . LEU A 1 332 ? 6.572 -14.346 -12.845 1.00 98.31 332 LEU A CA 1
ATOM 2568 C C . LEU A 1 332 ? 5.389 -13.748 -13.607 1.00 98.31 332 LEU A C 1
ATOM 2570 O O . LEU A 1 332 ? 5.368 -12.551 -13.891 1.00 98.31 332 LEU A O 1
ATOM 2574 N N . HIS A 1 333 ? 4.413 -14.593 -13.920 1.00 97.56 333 HIS A N 1
ATOM 2575 C CA . HIS A 1 333 ? 3.220 -14.245 -14.683 1.00 97.56 333 HIS A CA 1
ATOM 2576 C C . HIS A 1 333 ? 2.089 -13.904 -13.721 1.00 97.56 333 HIS A C 1
ATOM 2578 O O . HIS A 1 333 ? 1.594 -14.775 -12.997 1.00 97.56 333 HIS A O 1
ATOM 2584 N N . THR A 1 334 ? 1.693 -12.636 -13.693 1.00 96.06 334 THR A N 1
ATOM 2585 C CA . THR A 1 334 ? 0.704 -12.117 -12.741 1.00 96.06 334 THR A CA 1
ATOM 2586 C C . THR A 1 334 ? -0.612 -11.799 -13.440 1.00 96.06 334 THR A C 1
ATOM 2588 O O . THR A 1 334 ? -0.628 -11.244 -14.540 1.00 96.06 334 THR A O 1
ATOM 2591 N N . ALA A 1 335 ? -1.725 -12.135 -12.790 1.00 91.50 335 ALA A N 1
ATOM 2592 C CA . ALA A 1 335 ? -3.073 -11.880 -13.293 1.00 91.50 335 ALA A CA 1
ATOM 2593 C C . ALA A 1 335 ? -4.065 -11.736 -12.117 1.00 91.50 335 ALA A C 1
ATOM 2595 O O . ALA A 1 335 ? -4.603 -12.742 -11.645 1.00 91.50 335 ALA A O 1
ATOM 2596 N N . PRO A 1 336 ? -4.295 -10.514 -11.603 1.00 93.44 336 PRO A N 1
ATOM 2597 C CA . PRO A 1 336 ? -3.625 -9.259 -11.958 1.00 93.44 336 PRO A CA 1
ATOM 2598 C C . PRO A 1 336 ? -2.249 -9.105 -11.286 1.00 93.44 336 PRO A C 1
ATOM 2600 O O . PRO A 1 336 ? -1.930 -9.795 -10.313 1.00 93.44 336 PRO A O 1
ATOM 2603 N N . CYS A 1 337 ? -1.454 -8.129 -11.734 1.00 94.62 337 CYS A N 1
ATOM 2604 C CA . CYS A 1 337 ? -0.344 -7.631 -10.925 1.00 94.62 337 CYS A CA 1
ATOM 2605 C C . CYS A 1 337 ? -0.880 -6.903 -9.678 1.00 94.62 337 CYS A C 1
ATOM 2607 O O . CYS A 1 337 ? -1.924 -6.247 -9.709 1.00 94.62 337 CYS A O 1
ATOM 2609 N N . GLY A 1 338 ? -0.174 -7.024 -8.553 1.00 91.06 338 GLY A N 1
ATOM 2610 C CA . GLY A 1 338 ? -0.732 -6.757 -7.218 1.00 91.06 338 GLY A CA 1
ATOM 2611 C C . GLY A 1 338 ? -1.120 -5.317 -6.906 1.00 91.06 338 GLY A C 1
ATOM 2612 O O . GLY A 1 338 ? -1.829 -5.092 -5.927 1.00 91.06 338 GLY A O 1
ATOM 2613 N N . SER A 1 339 ? -0.702 -4.362 -7.737 1.00 93.88 339 SER A N 1
ATOM 2614 C CA . SER A 1 339 ? -1.030 -2.951 -7.555 1.00 93.88 339 SER A CA 1
ATOM 2615 C C . SER A 1 339 ? -1.744 -2.365 -8.776 1.00 93.88 339 SER A C 1
ATOM 2617 O O . SER A 1 339 ? -2.957 -2.200 -8.725 1.00 93.88 339 SER A O 1
ATOM 2619 N N . GLY A 1 340 ? -1.041 -2.094 -9.883 1.00 95.62 340 GLY A N 1
ATOM 2620 C CA . GLY A 1 340 ? -1.640 -1.451 -11.062 1.00 95.62 340 GLY A CA 1
ATOM 2621 C C . GLY A 1 340 ? -2.737 -2.281 -11.732 1.00 95.62 340 GLY A C 1
ATOM 2622 O O . GLY A 1 340 ? -3.814 -1.772 -12.019 1.00 95.62 340 GLY A O 1
ATOM 2623 N N . GLY A 1 341 ? -2.500 -3.579 -11.911 1.00 95.56 341 GLY A N 1
ATOM 2624 C CA . GLY A 1 341 ? -3.503 -4.505 -12.426 1.00 95.56 341 GLY A CA 1
ATOM 2625 C C . GLY A 1 341 ? -4.681 -4.660 -11.478 1.00 95.56 341 GLY A C 1
ATOM 2626 O O . GLY A 1 341 ? -5.825 -4.643 -11.913 1.00 95.56 341 GLY A O 1
ATOM 2627 N N . ARG A 1 342 ? -4.421 -4.702 -10.170 1.00 95.62 342 ARG A N 1
ATOM 2628 C CA . ARG A 1 342 ? -5.484 -4.731 -9.168 1.00 95.62 342 ARG A CA 1
ATOM 2629 C C . ARG A 1 342 ? -6.359 -3.472 -9.203 1.00 95.62 342 ARG A C 1
ATOM 2631 O O . ARG A 1 342 ? -7.569 -3.591 -9.092 1.00 95.62 342 ARG A O 1
ATOM 2638 N N . LEU A 1 343 ? -5.786 -2.285 -9.418 1.00 96.69 343 LEU A N 1
ATOM 2639 C CA . LEU A 1 343 ? -6.560 -1.050 -9.615 1.00 96.69 343 LEU A CA 1
ATOM 2640 C C . LEU A 1 343 ? -7.472 -1.125 -10.849 1.00 96.69 343 LEU A C 1
ATOM 2642 O O . LEU A 1 343 ? -8.585 -0.601 -10.818 1.00 96.69 343 LEU A O 1
ATOM 2646 N N . ILE A 1 344 ? -7.019 -1.778 -11.925 1.00 95.94 344 ILE A N 1
ATOM 2647 C CA . ILE A 1 344 ? -7.845 -2.031 -13.114 1.00 95.94 344 ILE A CA 1
ATOM 2648 C C . ILE A 1 344 ? -9.005 -2.968 -12.757 1.00 95.94 344 ILE A C 1
ATOM 2650 O O . ILE A 1 344 ? -10.154 -2.618 -13.021 1.00 95.94 344 ILE A O 1
ATOM 2654 N N . ASP A 1 345 ? -8.723 -4.102 -12.110 1.00 95.06 345 ASP A N 1
ATOM 2655 C CA . ASP A 1 345 ? -9.736 -5.086 -11.699 1.00 95.06 345 ASP A CA 1
ATOM 2656 C C . ASP A 1 345 ? -10.767 -4.503 -10.719 1.00 95.06 345 ASP A C 1
ATOM 2658 O O . ASP A 1 345 ? -11.951 -4.829 -10.780 1.00 95.06 345 ASP A O 1
ATOM 2662 N N . GLU A 1 346 ? -10.335 -3.603 -9.832 1.00 94.50 346 GLU A N 1
ATOM 2663 C CA . GLU A 1 346 ? -11.198 -2.863 -8.904 1.00 94.50 346 GLU A CA 1
ATOM 2664 C C . GLU A 1 346 ? -12.060 -1.791 -9.598 1.00 94.50 346 GLU A C 1
ATOM 2666 O O . GLU A 1 346 ? -12.900 -1.165 -8.950 1.00 94.50 346 GLU A O 1
ATOM 2671 N N . GLY A 1 347 ? -11.848 -1.528 -10.892 1.00 95.62 347 GLY A N 1
ATOM 2672 C CA . GLY A 1 347 ? -12.529 -0.458 -11.620 1.00 95.62 347 GLY A CA 1
ATOM 2673 C C . GLY A 1 347 ? -12.126 0.945 -11.155 1.00 95.62 347 GLY A C 1
ATOM 2674 O O . GLY A 1 347 ? -12.896 1.889 -11.317 1.00 95.62 347 GLY A O 1
ATOM 2675 N N . ALA A 1 348 ? -10.929 1.114 -10.580 1.00 95.88 348 ALA A N 1
ATOM 2676 C CA . ALA A 1 348 ? -10.517 2.352 -9.913 1.00 95.88 348 ALA A CA 1
ATOM 2677 C C . ALA A 1 348 ? -10.382 3.568 -10.853 1.00 95.88 348 ALA A C 1
ATOM 2679 O O . ALA A 1 348 ? -10.412 4.713 -10.404 1.00 95.88 348 ALA A O 1
ATOM 2680 N N . TYR A 1 349 ? -10.262 3.327 -12.158 1.00 95.38 349 TYR A N 1
ATOM 2681 C CA . TYR A 1 349 ? -10.210 4.364 -13.195 1.00 95.38 349 TYR A CA 1
ATOM 2682 C C . TYR A 1 349 ? -11.601 4.818 -13.666 1.00 95.38 349 TYR A C 1
ATOM 2684 O O . TYR A 1 349 ? -11.716 5.755 -14.450 1.00 95.38 349 TYR A O 1
ATOM 2692 N N . ALA A 1 350 ? -12.664 4.173 -13.182 1.00 94.88 350 ALA A N 1
ATOM 2693 C CA . ALA A 1 350 ? -14.046 4.591 -13.369 1.00 94.88 350 ALA A CA 1
ATOM 2694 C C . ALA A 1 350 ? -14.609 5.212 -12.078 1.00 94.88 350 ALA A C 1
ATOM 2696 O O . ALA A 1 350 ? -13.965 5.231 -11.022 1.00 94.88 350 ALA A O 1
ATOM 2697 N N . ALA A 1 351 ? -15.841 5.721 -12.153 1.00 91.44 351 ALA A N 1
ATOM 2698 C CA . ALA A 1 351 ? -16.552 6.194 -10.975 1.00 91.44 351 ALA A CA 1
ATOM 2699 C C . ALA A 1 351 ? -16.704 5.062 -9.932 1.00 91.44 351 ALA A C 1
ATOM 2701 O O . ALA A 1 351 ? -16.974 3.921 -10.307 1.00 91.44 351 ALA A O 1
ATOM 2702 N N . PRO A 1 352 ? -16.581 5.361 -8.625 1.00 90.25 352 PRO A N 1
ATOM 2703 C CA . PRO A 1 352 ? -16.457 6.700 -8.045 1.00 90.25 352 PRO A CA 1
ATOM 2704 C C . PRO A 1 352 ? -15.012 7.195 -7.873 1.00 90.25 352 PRO A C 1
ATOM 2706 O O . PRO A 1 352 ? -14.831 8.382 -7.614 1.00 90.25 352 PRO A O 1
ATOM 2709 N N . LYS A 1 353 ? -13.998 6.323 -7.993 1.00 92.25 353 LYS A N 1
ATOM 2710 C CA . LYS A 1 353 ? -12.598 6.688 -7.720 1.00 92.25 353 LYS A CA 1
ATOM 2711 C C . LYS A 1 353 ? -12.031 7.643 -8.772 1.00 92.25 353 LYS A C 1
ATOM 2713 O O . LYS A 1 353 ? -11.354 8.592 -8.394 1.00 92.25 353 LYS A O 1
ATOM 2718 N N . ASN A 1 354 ? -12.359 7.425 -10.050 1.00 94.50 354 ASN A N 1
ATOM 2719 C CA . ASN A 1 354 ? -11.931 8.247 -11.188 1.00 94.50 354 ASN A CA 1
ATOM 2720 C C . ASN A 1 354 ? -10.419 8.534 -11.184 1.00 94.50 354 ASN A C 1
ATOM 2722 O O . ASN A 1 354 ? -9.996 9.660 -11.449 1.00 94.50 354 ASN A O 1
ATOM 2726 N N . LEU A 1 355 ? -9.600 7.531 -10.844 1.00 96.00 355 LEU A N 1
ATOM 2727 C CA . LEU A 1 355 ? -8.152 7.709 -10.862 1.00 96.00 355 LEU A CA 1
ATOM 2728 C C . LEU A 1 355 ? -7.686 8.052 -12.288 1.00 96.00 355 LEU A C 1
ATOM 2730 O O . LEU A 1 355 ? -8.246 7.521 -13.250 1.00 96.00 355 LEU A O 1
ATOM 2734 N N . PRO A 1 356 ? -6.671 8.917 -12.458 1.00 96.12 356 PRO A N 1
ATOM 2735 C CA . PRO A 1 356 ? -6.275 9.343 -13.795 1.00 96.12 356 PRO A CA 1
ATOM 2736 C C . PRO A 1 356 ? -5.628 8.238 -14.643 1.00 96.12 356 PRO A C 1
ATOM 2738 O O . PRO A 1 356 ? -4.998 7.304 -14.137 1.00 96.12 356 PRO A O 1
ATOM 2741 N N . ILE A 1 357 ? -5.771 8.385 -15.962 1.00 97.19 357 ILE A N 1
ATOM 2742 C CA . ILE A 1 357 ? -5.088 7.596 -16.991 1.00 97.19 357 ILE A CA 1
ATOM 2743 C C . ILE A 1 357 ? -4.236 8.558 -17.815 1.00 97.19 357 ILE A C 1
ATOM 2745 O O . ILE A 1 357 ? -4.760 9.500 -18.412 1.00 97.19 357 ILE A O 1
ATOM 2749 N N . VAL A 1 358 ? -2.936 8.294 -17.879 1.00 96.81 358 VAL A N 1
ATOM 2750 C CA . VAL A 1 358 ? -1.978 9.023 -18.708 1.00 96.81 358 VAL A CA 1
ATOM 2751 C C . VAL A 1 358 ? -2.297 8.774 -20.175 1.00 96.81 358 VAL A C 1
ATOM 2753 O O . VAL A 1 358 ? -2.373 7.626 -20.612 1.00 96.81 358 VAL A O 1
ATOM 2756 N N . GLN A 1 359 ? -2.460 9.860 -20.923 1.00 96.44 359 GLN A N 1
ATOM 2757 C CA . GLN A 1 359 ? -2.758 9.844 -22.352 1.00 96.44 359 GLN A CA 1
ATOM 2758 C C . GLN A 1 359 ? -1.499 10.064 -23.196 1.00 96.44 359 GLN A C 1
ATOM 2760 O O . GLN A 1 359 ? -0.652 10.894 -22.860 1.00 96.44 359 GLN A O 1
ATOM 2765 N N . GLY A 1 360 ? -1.444 9.393 -24.344 1.00 94.00 360 GLY A N 1
ATOM 2766 C CA . GLY A 1 360 ? -0.458 9.613 -25.395 1.00 94.00 360 GLY A CA 1
ATOM 2767 C C . GLY A 1 360 ? 0.731 8.656 -25.355 1.00 94.00 360 GLY A C 1
ATOM 2768 O O . GLY A 1 360 ? 1.201 8.226 -24.300 1.00 94.00 360 GLY A O 1
ATOM 2769 N N . LYS A 1 361 ? 1.252 8.355 -26.548 1.00 94.25 361 LYS A N 1
ATOM 2770 C CA . LYS A 1 361 ? 2.418 7.487 -26.731 1.00 94.25 361 LYS A CA 1
ATOM 2771 C C . LYS A 1 361 ? 3.686 8.188 -26.269 1.00 94.25 361 LYS A C 1
ATOM 2773 O O . LYS A 1 361 ? 4.047 9.240 -26.790 1.00 94.25 361 LYS A O 1
ATOM 2778 N N . GLY A 1 362 ? 4.401 7.563 -25.344 1.00 93.25 362 GLY A N 1
ATOM 2779 C CA . GLY A 1 362 ? 5.700 8.038 -24.897 1.00 93.25 362 GLY A CA 1
ATOM 2780 C C . GLY A 1 362 ? 6.324 7.116 -23.864 1.00 93.25 362 GLY A C 1
ATOM 2781 O O . GLY A 1 362 ? 5.779 6.069 -23.520 1.00 93.25 362 GLY A O 1
ATOM 2782 N N . LEU A 1 363 ? 7.474 7.531 -23.341 1.00 94.50 363 LEU A N 1
ATOM 2783 C CA . LEU A 1 363 ? 8.197 6.793 -22.307 1.00 94.50 363 LEU A CA 1
ATOM 2784 C C . LEU A 1 363 ? 7.317 6.518 -21.071 1.00 94.50 363 LEU A C 1
ATOM 2786 O O . LEU A 1 363 ? 7.262 5.388 -20.591 1.00 94.50 363 LEU A O 1
ATOM 2790 N N . ALA A 1 364 ? 6.556 7.522 -20.624 1.00 95.25 364 ALA A N 1
ATOM 2791 C CA . ALA A 1 364 ? 5.654 7.430 -19.474 1.00 95.25 364 ALA A CA 1
ATOM 2792 C C . ALA A 1 364 ? 4.518 6.404 -19.627 1.00 95.25 364 ALA A C 1
ATOM 2794 O O . ALA A 1 364 ? 3.920 5.993 -18.635 1.00 95.25 364 ALA A O 1
ATOM 2795 N N . SER A 1 365 ? 4.234 5.971 -20.855 1.00 95.50 365 SER A N 1
ATOM 2796 C CA . SER A 1 365 ? 3.151 5.050 -21.185 1.00 95.50 365 SER A CA 1
ATOM 2797 C C . SER A 1 365 ? 3.639 3.759 -21.836 1.00 95.50 365 SER A C 1
ATOM 2799 O O . SER A 1 365 ? 2.835 3.054 -22.435 1.00 95.50 365 SER A O 1
ATOM 2801 N N . PHE A 1 366 ? 4.935 3.422 -21.757 1.00 94.94 366 PHE A N 1
ATOM 2802 C CA . PHE A 1 366 ? 5.497 2.288 -22.511 1.00 94.94 366 PHE A CA 1
ATOM 2803 C C . PHE A 1 366 ? 5.194 2.366 -24.032 1.00 94.94 366 PHE A C 1
ATOM 2805 O O . PHE A 1 366 ? 5.107 1.348 -24.719 1.00 94.94 366 PHE A O 1
ATOM 2812 N N . GLY A 1 367 ? 4.999 3.574 -24.571 1.00 94.25 367 GLY A N 1
ATOM 2813 C CA . GLY A 1 367 ? 4.603 3.811 -25.962 1.00 94.25 367 GLY A CA 1
ATOM 2814 C C . GLY A 1 367 ? 3.130 3.517 -26.280 1.00 94.25 367 GLY A C 1
ATOM 2815 O O . GLY A 1 367 ? 2.762 3.514 -27.456 1.00 94.25 367 GLY A O 1
ATOM 2816 N N . LEU A 1 368 ? 2.296 3.264 -25.270 1.00 94.69 368 LEU A N 1
ATOM 2817 C CA . LEU A 1 368 ? 0.862 3.002 -25.412 1.00 94.69 368 LEU A CA 1
ATOM 2818 C C . LEU A 1 368 ? 0.059 4.304 -25.478 1.00 94.69 368 LEU A C 1
ATOM 2820 O O . LEU A 1 368 ? 0.509 5.348 -25.014 1.00 94.69 368 LEU A O 1
ATOM 2824 N N . ASP A 1 369 ? -1.148 4.236 -26.038 1.00 95.38 369 ASP A N 1
ATOM 2825 C CA . ASP A 1 369 ? -2.055 5.391 -26.098 1.00 95.38 369 ASP A CA 1
ATOM 2826 C C . ASP A 1 369 ? -2.606 5.772 -24.718 1.00 95.38 369 ASP A C 1
ATOM 2828 O O . ASP A 1 369 ? -2.857 6.945 -24.452 1.00 95.38 369 ASP A O 1
ATOM 2832 N N . GLU A 1 370 ? -2.751 4.787 -23.832 1.00 95.50 370 GLU A N 1
ATOM 2833 C CA . GLU A 1 370 ? -3.275 4.956 -22.483 1.00 95.50 370 GLU A CA 1
ATOM 2834 C C . GLU A 1 370 ? -2.463 4.128 -21.485 1.00 95.50 370 GLU A C 1
ATOM 2836 O O . GLU A 1 370 ? -2.180 2.948 -21.714 1.00 95.50 370 GLU A O 1
ATOM 2841 N N . MET A 1 371 ? -2.133 4.734 -20.346 1.00 95.50 371 MET A N 1
ATOM 2842 C CA . MET A 1 371 ? -1.432 4.083 -19.244 1.00 95.50 371 MET A CA 1
ATOM 2843 C C . MET A 1 371 ? -2.073 4.485 -17.911 1.00 95.50 371 MET A C 1
ATOM 2845 O O . MET A 1 371 ? -2.120 5.673 -17.599 1.00 95.50 371 MET A O 1
ATOM 2849 N N . PRO A 1 372 ? -2.542 3.534 -17.089 1.00 96.88 372 PRO A N 1
ATOM 2850 C CA . PRO A 1 372 ? -2.956 3.827 -15.721 1.00 96.88 372 PRO A CA 1
ATOM 2851 C C . PRO A 1 372 ? -1.858 4.599 -14.975 1.00 96.88 372 PRO A C 1
ATOM 2853 O O . PRO A 1 372 ? -0.716 4.141 -14.972 1.00 96.88 372 PRO A O 1
ATOM 2856 N N . THR A 1 373 ? -2.161 5.737 -14.333 1.00 96.62 373 THR A N 1
ATOM 2857 C CA . THR A 1 373 ? -1.097 6.602 -13.774 1.00 96.62 373 THR A CA 1
ATOM 2858 C C . THR A 1 373 ? -0.189 5.864 -12.793 1.00 96.62 373 THR A C 1
ATOM 2860 O O . THR A 1 373 ? 1.028 6.029 -12.842 1.00 96.62 373 THR A O 1
ATOM 2863 N N . TYR A 1 374 ? -0.748 4.960 -11.980 1.00 97.44 374 TYR A N 1
ATOM 2864 C CA . TYR A 1 374 ? 0.051 4.116 -11.091 1.00 97.44 374 TYR A CA 1
ATOM 2865 C C . TYR A 1 374 ? 1.110 3.307 -11.847 1.00 97.44 374 TYR A C 1
ATOM 2867 O O . TYR A 1 374 ? 2.248 3.219 -11.401 1.00 97.44 374 TYR A O 1
ATOM 2875 N N . CYS A 1 375 ? 0.765 2.734 -13.001 1.00 97.19 375 CYS A N 1
ATOM 2876 C CA . CYS A 1 375 ? 1.653 1.881 -13.790 1.00 97.19 375 CYS A CA 1
ATOM 2877 C C . CYS A 1 375 ? 2.837 2.638 -14.414 1.00 97.19 375 CYS A C 1
ATOM 2879 O O . CYS A 1 375 ? 3.765 1.983 -14.879 1.00 97.19 375 CYS A O 1
ATOM 2881 N N . MET A 1 376 ? 2.862 3.979 -14.387 1.00 96.25 376 MET A N 1
ATOM 2882 C CA . MET A 1 376 ? 3.980 4.793 -14.890 1.00 96.25 376 MET A CA 1
ATOM 2883 C C . MET A 1 376 ? 5.316 4.476 -14.192 1.00 96.25 376 MET A C 1
ATOM 2885 O O . MET A 1 376 ? 6.381 4.657 -14.785 1.00 96.25 376 MET A O 1
ATOM 2889 N N . HIS A 1 377 ? 5.297 3.950 -12.963 1.00 97.06 377 HIS A N 1
ATOM 2890 C CA . HIS A 1 377 ? 6.533 3.523 -12.303 1.00 97.06 377 HIS A CA 1
ATOM 2891 C C . HIS A 1 377 ? 7.226 2.362 -13.026 1.00 97.06 377 HIS A C 1
ATOM 2893 O O . HIS A 1 377 ? 8.451 2.318 -13.030 1.00 97.06 377 HIS A O 1
ATOM 2899 N N . CYS A 1 378 ? 6.487 1.483 -13.713 1.00 97.31 378 CYS A N 1
ATOM 2900 C CA . CYS A 1 378 ? 7.057 0.340 -14.428 1.00 97.31 378 CYS A CA 1
ATOM 2901 C C . CYS A 1 378 ? 8.009 0.747 -15.576 1.00 97.31 378 CYS A C 1
ATOM 2903 O O . CYS A 1 378 ? 9.154 0.289 -15.563 1.00 97.31 378 CYS A O 1
ATOM 2905 N N . PRO A 1 379 ? 7.629 1.614 -16.546 1.00 97.31 379 PRO A N 1
ATOM 2906 C CA . PRO A 1 379 ? 8.575 2.095 -17.556 1.00 97.31 379 PRO A CA 1
ATOM 2907 C C . PRO A 1 379 ? 9.763 2.826 -16.951 1.00 97.31 379 PRO A C 1
ATOM 2909 O O . PRO A 1 379 ? 10.882 2.694 -17.443 1.00 97.31 379 PRO A O 1
ATOM 2912 N N . ALA A 1 380 ? 9.541 3.562 -15.868 1.00 97.12 380 ALA A N 1
ATOM 2913 C CA . ALA A 1 380 ? 10.591 4.310 -15.207 1.00 97.12 380 ALA A CA 1
ATOM 2914 C C . ALA A 1 380 ? 11.605 3.377 -14.499 1.00 97.12 380 ALA A C 1
ATOM 2916 O O . ALA A 1 380 ? 12.813 3.594 -14.604 1.00 97.12 380 ALA A O 1
ATOM 2917 N N . THR A 1 381 ? 11.149 2.282 -13.875 1.00 97.62 381 THR A N 1
ATOM 2918 C CA . THR A 1 381 ? 12.025 1.234 -13.319 1.00 97.62 381 THR A CA 1
ATOM 2919 C C . THR A 1 381 ? 12.765 0.474 -14.420 1.00 97.62 381 THR A C 1
ATOM 2921 O O . THR A 1 381 ? 13.982 0.316 -14.320 1.00 97.62 381 THR A O 1
ATOM 2924 N N . ASN A 1 382 ? 12.080 0.067 -15.499 1.00 98.06 382 ASN A N 1
ATOM 2925 C CA . ASN A 1 382 ? 12.728 -0.582 -16.645 1.00 98.06 382 ASN A CA 1
ATOM 2926 C C . ASN A 1 382 ? 13.848 0.299 -17.210 1.00 98.06 382 ASN A C 1
ATOM 2928 O O . ASN A 1 382 ? 14.967 -0.172 -17.395 1.00 98.06 382 ASN A O 1
ATOM 2932 N N . LYS A 1 383 ? 13.566 1.588 -17.436 1.00 97.56 383 LYS A N 1
ATOM 2933 C CA . LYS A 1 383 ? 14.559 2.559 -17.901 1.00 97.56 383 LYS A CA 1
ATOM 2934 C C . LYS A 1 383 ? 15.778 2.594 -16.982 1.00 97.56 383 LYS A C 1
ATOM 2936 O O . LYS A 1 383 ? 16.890 2.407 -17.461 1.00 97.56 383 LYS A O 1
ATOM 2941 N N . MET A 1 384 ? 15.567 2.758 -15.676 1.00 96.75 384 MET A N 1
ATOM 2942 C CA . MET A 1 384 ? 16.649 2.823 -14.691 1.00 96.75 384 MET A CA 1
ATOM 2943 C C . MET A 1 384 ? 17.537 1.568 -14.710 1.00 96.75 384 MET A C 1
ATOM 2945 O O . MET A 1 384 ? 18.761 1.680 -14.711 1.00 96.75 384 MET A O 1
ATOM 2949 N N . VAL A 1 385 ? 16.938 0.374 -14.738 1.00 97.31 385 VAL A N 1
ATOM 2950 C CA . VAL A 1 385 ? 17.687 -0.895 -14.759 1.00 97.31 385 VAL A CA 1
ATOM 2951 C C . VAL A 1 385 ? 18.499 -1.038 -16.049 1.00 97.31 385 VAL A C 1
ATOM 2953 O O . VAL A 1 385 ? 19.656 -1.460 -16.008 1.00 97.31 385 VAL A O 1
ATOM 2956 N N . LEU A 1 386 ? 17.913 -0.680 -17.194 1.00 97.25 386 LEU A N 1
ATOM 2957 C CA . LEU A 1 386 ? 18.560 -0.830 -18.498 1.00 97.25 386 LEU A CA 1
ATOM 2958 C C . LEU A 1 386 ? 19.651 0.221 -18.742 1.00 97.25 386 LEU A C 1
ATOM 2960 O O . LEU A 1 386 ? 20.685 -0.119 -19.310 1.00 97.25 386 LEU A O 1
ATOM 2964 N N . GLU A 1 387 ? 19.472 1.462 -18.282 1.00 95.69 387 GLU A N 1
ATOM 2965 C CA . GLU A 1 387 ? 20.504 2.510 -18.367 1.00 95.69 387 GLU A CA 1
ATOM 2966 C C . GLU A 1 387 ? 21.731 2.196 -17.512 1.00 95.69 387 GLU A C 1
ATOM 2968 O O . GLU A 1 387 ? 22.853 2.508 -17.906 1.00 95.69 387 GLU A O 1
ATOM 2973 N N . ASN A 1 388 ? 21.525 1.542 -16.367 1.00 94.50 388 ASN A N 1
ATOM 2974 C CA . ASN A 1 388 ? 22.602 1.156 -15.459 1.00 94.50 388 ASN A CA 1
ATOM 2975 C C . ASN A 1 388 ? 23.275 -0.175 -15.838 1.00 94.50 388 ASN A C 1
ATOM 2977 O O . ASN A 1 388 ? 24.242 -0.572 -15.190 1.00 94.50 388 ASN A O 1
ATOM 2981 N N . GLY A 1 389 ? 22.786 -0.874 -16.871 1.00 93.69 389 GLY A N 1
ATOM 2982 C CA . GLY A 1 389 ? 23.356 -2.147 -17.321 1.00 93.69 389 GLY A CA 1
ATOM 2983 C C . GLY A 1 389 ? 23.186 -3.299 -16.323 1.00 93.69 389 GLY A C 1
ATOM 2984 O O . GLY A 1 389 ? 24.027 -4.198 -16.270 1.00 93.69 389 GLY A O 1
ATOM 2985 N N . GLY A 1 390 ? 22.130 -3.280 -15.506 1.00 93.38 390 GLY A N 1
ATOM 2986 C CA . GLY A 1 390 ? 21.872 -4.311 -14.502 1.00 93.38 390 GLY A CA 1
ATOM 2987 C C . GLY A 1 390 ? 21.139 -3.778 -13.266 1.00 93.38 390 GLY A C 1
ATOM 2988 O O . GLY A 1 390 ? 20.992 -2.565 -13.114 1.00 93.38 390 GLY A O 1
ATOM 2989 N N . PRO A 1 391 ? 20.656 -4.662 -12.371 1.00 95.75 391 PRO A N 1
ATOM 2990 C CA . PRO A 1 391 ? 20.887 -6.115 -12.313 1.00 95.75 391 PRO A CA 1
ATOM 2991 C C . PRO A 1 391 ? 19.906 -6.994 -13.126 1.00 95.75 391 PRO A C 1
ATOM 2993 O O . PRO A 1 391 ? 19.780 -8.183 -12.834 1.00 95.75 391 PRO A O 1
ATOM 2996 N N . TYR A 1 392 ? 19.213 -6.439 -14.132 1.00 97.19 392 TYR A N 1
ATOM 2997 C CA . TYR A 1 392 ? 18.222 -7.137 -14.980 1.00 97.19 392 TYR A CA 1
ATOM 2998 C C . TYR A 1 392 ? 17.127 -7.861 -14.180 1.00 97.19 392 TYR A C 1
ATOM 3000 O O . TYR A 1 392 ? 16.665 -8.944 -14.535 1.00 97.19 392 TYR A O 1
ATOM 3008 N N . PHE A 1 393 ? 16.738 -7.233 -13.073 1.00 97.81 393 PHE A N 1
ATOM 3009 C CA . PHE A 1 393 ? 15.744 -7.684 -12.109 1.00 97.81 393 PHE A CA 1
ATOM 3010 C C . PHE A 1 393 ? 14.530 -6.758 -12.161 1.00 97.81 393 PHE A C 1
ATOM 3012 O O . PHE A 1 393 ? 14.694 -5.549 -12.333 1.00 97.81 393 PHE A O 1
ATOM 3019 N N . LEU A 1 394 ? 13.333 -7.325 -11.967 1.00 96.69 394 LEU A N 1
ATOM 3020 C CA . LEU A 1 394 ? 12.060 -6.597 -11.983 1.00 96.69 394 LEU A CA 1
ATOM 3021 C C . LEU A 1 394 ? 11.843 -5.833 -13.305 1.00 96.69 394 LEU A C 1
ATOM 3023 O O . LEU A 1 394 ? 11.307 -4.729 -13.320 1.00 96.69 394 LEU A O 1
ATOM 3027 N N . LEU A 1 395 ? 12.259 -6.419 -14.431 1.00 97.94 395 LEU A N 1
ATOM 3028 C CA . LEU A 1 395 ? 11.900 -5.878 -15.741 1.00 97.94 395 LEU A CA 1
ATOM 3029 C C . LEU A 1 395 ? 10.471 -6.297 -16.076 1.00 97.94 395 LEU A C 1
ATOM 3031 O O . LEU A 1 395 ? 10.144 -7.479 -16.027 1.00 97.94 395 LEU A O 1
ATOM 3035 N N . VAL A 1 396 ? 9.621 -5.321 -16.381 1.00 97.56 396 VAL A N 1
ATOM 3036 C CA . VAL A 1 396 ? 8.176 -5.517 -16.536 1.00 97.56 396 VAL A CA 1
ATOM 3037 C C . VAL A 1 396 ? 7.781 -5.531 -18.007 1.00 97.56 396 VAL A C 1
ATOM 3039 O O . VAL A 1 396 ? 8.150 -4.622 -18.759 1.00 97.56 396 VAL A O 1
ATOM 3042 N N . GLU A 1 397 ? 6.952 -6.497 -18.394 1.00 96.00 397 GLU A N 1
ATOM 3043 C CA . GLU A 1 397 ? 6.161 -6.452 -19.622 1.00 96.00 397 GLU A CA 1
ATOM 3044 C C . GLU A 1 397 ? 4.670 -6.358 -19.292 1.00 96.00 397 GLU A C 1
ATOM 3046 O O . GLU A 1 397 ? 4.114 -7.254 -18.650 1.00 96.00 397 GLU A O 1
ATOM 3051 N N . PRO A 1 398 ? 3.986 -5.277 -19.708 1.00 94.94 398 PRO A N 1
ATOM 3052 C CA . PRO A 1 398 ? 2.552 -5.186 -19.509 1.00 94.94 398 PRO A CA 1
ATOM 3053 C C . PRO A 1 398 ? 1.833 -6.173 -20.433 1.00 94.94 398 PRO A C 1
ATOM 3055 O O . PRO A 1 398 ? 2.098 -6.232 -21.634 1.00 94.94 398 PRO A O 1
ATOM 3058 N N . GLY A 1 399 ? 0.868 -6.904 -19.889 1.00 94.19 399 GLY A N 1
ATOM 3059 C CA . GLY A 1 399 ? -0.056 -7.729 -20.652 1.00 94.19 399 GLY A CA 1
ATOM 3060 C C . GLY A 1 399 ? -1.050 -6.850 -21.401 1.00 94.19 399 GLY A C 1
ATOM 3061 O O . GLY A 1 399 ? -1.834 -6.111 -20.792 1.00 94.19 399 GLY A O 1
ATOM 3062 N N . LEU A 1 400 ? -1.025 -6.940 -22.730 1.00 94.31 400 LEU A N 1
ATOM 3063 C CA . LEU A 1 400 ? -1.827 -6.105 -23.617 1.00 94.31 400 LEU A CA 1
ATOM 3064 C C . LEU A 1 400 ? -2.959 -6.890 -24.275 1.00 94.31 400 LEU A C 1
ATOM 3066 O O . LEU A 1 400 ? -2.788 -8.032 -24.698 1.00 94.31 400 LEU A O 1
ATOM 3070 N N . ARG A 1 401 ? -4.098 -6.224 -24.445 1.00 93.38 401 ARG A N 1
ATOM 3071 C CA . ARG A 1 401 ? -5.201 -6.664 -25.296 1.00 93.38 401 ARG A CA 1
ATOM 3072 C C . ARG A 1 401 ? -5.744 -5.456 -26.039 1.00 93.38 401 ARG A C 1
ATOM 3074 O O . ARG A 1 401 ? -6.039 -4.438 -25.422 1.00 93.38 401 ARG A O 1
ATOM 3081 N N . ASP A 1 402 ? -5.831 -5.561 -27.362 1.00 91.62 402 ASP A N 1
ATOM 3082 C CA . ASP A 1 402 ? -6.329 -4.488 -28.233 1.00 91.62 402 ASP A CA 1
ATOM 3083 C C . ASP A 1 402 ? -5.607 -3.141 -27.997 1.00 91.62 402 ASP A C 1
ATOM 3085 O O . ASP A 1 402 ? -6.213 -2.074 -28.007 1.00 91.62 402 ASP A O 1
ATOM 3089 N N . GLY A 1 403 ? -4.292 -3.199 -27.735 1.00 87.19 403 GLY A N 1
ATOM 3090 C CA . GLY A 1 403 ? -3.449 -2.025 -27.466 1.00 87.19 403 GLY A CA 1
ATOM 3091 C C . GLY A 1 403 ? -3.568 -1.436 -26.054 1.00 87.19 403 GLY A C 1
ATOM 3092 O O . GLY A 1 403 ? -2.924 -0.429 -25.774 1.00 87.19 403 GLY A O 1
ATOM 3093 N N . ARG A 1 404 ? -4.350 -2.053 -25.159 1.00 89.62 404 ARG A N 1
ATOM 3094 C CA . ARG A 1 404 ? -4.598 -1.576 -23.790 1.00 89.62 404 ARG A CA 1
ATOM 3095 C C . ARG A 1 404 ? -4.054 -2.546 -22.752 1.00 89.62 404 ARG A C 1
ATOM 3097 O O . ARG A 1 404 ? -4.035 -3.756 -22.970 1.00 89.62 404 ARG A O 1
ATOM 3104 N N . ILE A 1 405 ? -3.643 -2.013 -21.606 1.00 93.00 405 ILE A N 1
ATOM 3105 C CA . ILE A 1 405 ? -3.200 -2.825 -20.470 1.00 93.00 405 ILE A CA 1
ATOM 3106 C C . ILE A 1 405 ? -4.394 -3.552 -19.862 1.00 93.00 405 ILE A C 1
ATOM 3108 O O . ILE A 1 405 ? -5.427 -2.953 -19.579 1.00 93.00 405 ILE A O 1
ATOM 3112 N N . THR A 1 406 ? -4.223 -4.851 -19.645 1.00 92.81 406 THR 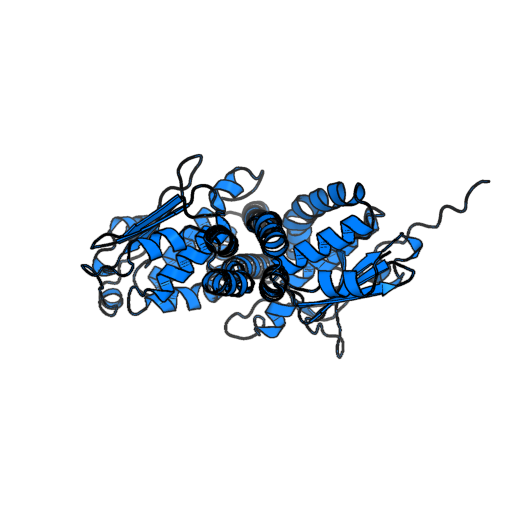A N 1
ATOM 3113 C CA . THR A 1 406 ? -5.249 -5.738 -19.074 1.00 92.81 406 THR A CA 1
ATOM 3114 C C . THR A 1 406 ? -5.171 -5.863 -17.558 1.00 92.81 406 THR A C 1
ATOM 3116 O O . THR A 1 406 ? -6.085 -6.392 -16.945 1.00 92.81 406 THR A O 1
ATOM 3119 N N . GLY A 1 407 ? -4.066 -5.419 -16.959 1.00 91.12 407 GLY A N 1
ATOM 3120 C CA . GLY A 1 407 ? -3.736 -5.673 -15.559 1.00 91.12 407 GLY A CA 1
ATOM 3121 C C . GLY A 1 407 ? -2.962 -6.969 -15.335 1.00 91.12 407 GLY A C 1
ATOM 3122 O O . GLY A 1 407 ? -2.423 -7.170 -14.247 1.00 91.12 407 GLY A O 1
ATOM 3123 N N . HIS A 1 408 ? -2.824 -7.807 -16.363 1.00 94.69 408 HIS A N 1
ATOM 3124 C CA . HIS A 1 408 ? -1.841 -8.881 -16.364 1.00 94.69 408 HIS A CA 1
ATOM 3125 C C . HIS A 1 408 ? -0.464 -8.281 -16.648 1.00 94.69 408 HIS A C 1
ATOM 3127 O O . HIS A 1 408 ? -0.352 -7.419 -17.519 1.00 94.69 408 HIS A O 1
ATOM 3133 N N . CYS A 1 409 ? 0.569 -8.718 -15.936 1.00 96.25 409 CYS A N 1
ATOM 3134 C CA . CYS A 1 409 ? 1.949 -8.306 -16.197 1.00 96.25 409 CYS A CA 1
ATOM 3135 C C . CYS A 1 409 ? 2.891 -9.495 -16.028 1.00 96.25 409 CYS A C 1
ATOM 3137 O O . CYS A 1 409 ? 2.714 -10.297 -15.105 1.00 96.25 409 CYS A O 1
ATOM 3139 N N . ASP A 1 410 ? 3.924 -9.534 -16.858 1.00 97.44 410 ASP A N 1
ATOM 3140 C CA . ASP A 1 410 ? 5.055 -10.431 -16.684 1.00 97.44 410 ASP A CA 1
ATOM 3141 C C . ASP A 1 410 ? 6.223 -9.660 -16.073 1.00 97.44 410 ASP A C 1
ATOM 3143 O O . ASP A 1 410 ? 6.520 -8.525 -16.457 1.00 97.44 410 ASP A O 1
ATOM 3147 N N . PHE A 1 411 ? 6.863 -10.268 -15.080 1.00 98.19 411 PHE A N 1
ATOM 3148 C CA . PHE A 1 411 ? 8.022 -9.702 -14.404 1.00 98.19 411 PHE A CA 1
ATOM 3149 C C . PHE A 1 411 ? 9.201 -10.644 -14.542 1.00 98.19 411 PHE A C 1
ATOM 3151 O O . PHE A 1 411 ? 9.106 -11.823 -14.200 1.00 98.19 411 PHE A O 1
ATOM 3158 N N . HIS A 1 412 ? 10.317 -10.110 -15.013 1.00 98.50 412 HIS A N 1
ATOM 3159 C CA . HIS A 1 412 ? 11.458 -10.905 -15.422 1.00 98.50 412 HIS A CA 1
ATOM 3160 C C . HIS A 1 412 ? 12.675 -10.649 -14.537 1.00 98.50 412 HIS A C 1
ATOM 3162 O O . HIS A 1 412 ? 12.986 -9.513 -14.159 1.00 98.50 412 HIS A O 1
ATOM 3168 N N . VAL A 1 413 ? 13.390 -11.737 -14.263 1.00 98.56 413 VAL A N 1
ATOM 3169 C CA . VAL A 1 413 ? 14.779 -11.735 -13.806 1.00 98.56 413 VAL A CA 1
ATOM 3170 C C . VAL A 1 413 ? 15.596 -12.431 -14.887 1.00 98.56 413 VAL A C 1
ATOM 3172 O O . VAL A 1 413 ? 15.526 -13.653 -15.030 1.00 98.56 413 VAL A O 1
ATOM 3175 N N . PHE A 1 414 ? 16.343 -11.657 -15.671 1.00 98.31 414 PHE A N 1
ATOM 3176 C CA . PHE A 1 414 ? 17.188 -12.202 -16.733 1.00 98.31 414 PHE A CA 1
ATOM 3177 C C . PHE A 1 414 ? 18.558 -12.614 -16.197 1.00 98.31 414 PHE A C 1
ATOM 3179 O O . PHE A 1 414 ? 19.081 -12.022 -15.250 1.00 98.31 414 PHE A O 1
ATOM 3186 N N . HIS A 1 415 ? 19.152 -13.636 -16.815 1.00 95.75 415 HIS A N 1
ATOM 3187 C CA . HIS A 1 415 ? 20.477 -14.129 -16.436 1.00 95.75 415 HIS A CA 1
ATOM 3188 C C . HIS A 1 415 ? 21.584 -13.132 -16.795 1.00 95.75 415 HIS A C 1
ATOM 3190 O O . HIS A 1 415 ? 22.553 -12.984 -16.047 1.00 95.75 415 HIS A O 1
ATOM 3196 N N . SER A 1 416 ? 21.440 -12.437 -17.924 1.00 95.12 416 SER A N 1
ATOM 3197 C CA . SER A 1 416 ? 22.412 -11.469 -18.419 1.00 95.12 416 SER A CA 1
ATOM 3198 C C . SER A 1 416 ? 21.771 -10.399 -19.307 1.00 95.12 416 SER A C 1
ATOM 3200 O O . SER A 1 416 ? 20.610 -10.501 -19.701 1.00 95.12 416 SER A O 1
ATOM 3202 N N . GLU A 1 417 ? 22.561 -9.392 -19.689 1.00 95.62 417 GLU A N 1
ATOM 3203 C CA . GLU A 1 417 ? 22.166 -8.380 -20.678 1.00 95.62 417 GLU A CA 1
ATOM 3204 C C . GLU A 1 417 ? 21.721 -9.004 -22.005 1.00 95.62 417 GLU A C 1
ATOM 3206 O O . GLU A 1 417 ? 20.795 -8.516 -22.652 1.00 95.62 417 GLU A O 1
ATOM 3211 N N . ALA A 1 418 ? 22.400 -10.074 -22.435 1.00 95.31 418 ALA A N 1
ATOM 3212 C CA . ALA A 1 418 ? 22.172 -10.708 -23.729 1.00 95.31 418 ALA A CA 1
ATOM 3213 C C . ALA A 1 418 ? 20.759 -11.305 -23.825 1.00 95.31 418 ALA A C 1
ATOM 3215 O O . ALA A 1 418 ? 20.173 -11.320 -24.910 1.00 95.31 418 ALA A O 1
ATOM 3216 N N . ASP A 1 419 ? 20.209 -11.712 -22.682 1.00 96.69 419 ASP A N 1
ATOM 3217 C CA . ASP A 1 419 ? 18.903 -12.351 -22.568 1.00 96.69 419 ASP A CA 1
ATOM 3218 C C . ASP A 1 419 ? 17.740 -11.350 -22.568 1.00 96.69 419 ASP A C 1
ATOM 3220 O O . ASP A 1 419 ? 16.606 -11.736 -22.848 1.00 96.69 419 ASP A O 1
ATOM 3224 N N . VAL A 1 420 ? 18.006 -10.064 -22.304 1.00 97.56 420 VAL A N 1
ATOM 3225 C CA . VAL A 1 420 ? 16.981 -9.015 -22.334 1.00 97.56 420 VAL A CA 1
ATOM 3226 C C . VAL A 1 420 ? 16.556 -8.740 -23.788 1.00 97.56 420 VAL A C 1
ATOM 3228 O O . VAL A 1 420 ? 17.399 -8.369 -24.618 1.00 97.56 420 VAL A O 1
ATOM 3231 N N . PRO A 1 421 ? 15.259 -8.870 -24.131 1.00 96.19 421 PRO A N 1
ATOM 3232 C CA . PRO A 1 421 ? 14.764 -8.580 -25.473 1.00 96.19 421 PRO A CA 1
ATOM 3233 C C . PRO A 1 421 ? 15.004 -7.125 -25.894 1.00 96.19 421 PRO A C 1
ATOM 3235 O O . PRO A 1 421 ? 14.792 -6.194 -25.118 1.00 96.19 421 PRO A O 1
ATOM 3238 N N . GLN A 1 422 ? 15.361 -6.908 -27.166 1.00 95.75 422 GLN A N 1
ATOM 3239 C CA . GLN A 1 422 ? 15.557 -5.556 -27.716 1.00 95.75 422 GLN A CA 1
ATOM 3240 C C . GLN A 1 422 ? 14.300 -4.682 -27.571 1.00 95.75 422 GLN A C 1
ATOM 3242 O O . GLN A 1 422 ? 14.404 -3.492 -27.290 1.00 95.75 422 GLN A O 1
ATOM 3247 N N . SER A 1 423 ? 13.112 -5.284 -27.667 1.00 94.94 423 SER A N 1
ATOM 3248 C CA . SER A 1 423 ? 11.837 -4.590 -27.475 1.00 94.94 423 SER A CA 1
ATOM 3249 C C . SER A 1 423 ? 11.716 -3.912 -26.108 1.00 94.94 423 SER A C 1
ATOM 3251 O O . SER A 1 423 ? 11.061 -2.877 -26.023 1.00 94.94 423 SER A O 1
ATOM 3253 N N . MET A 1 424 ? 12.337 -4.442 -25.045 1.00 96.56 424 MET A N 1
ATOM 3254 C CA . MET A 1 424 ? 12.321 -3.800 -23.727 1.00 96.56 424 MET A CA 1
ATOM 3255 C C . MET A 1 424 ? 13.129 -2.504 -23.721 1.00 96.56 424 MET A C 1
ATOM 3257 O O . MET A 1 424 ? 12.647 -1.510 -23.188 1.00 96.56 424 MET A O 1
ATOM 3261 N N . TYR A 1 425 ? 14.307 -2.498 -24.351 1.00 96.94 425 TYR A N 1
ATOM 3262 C CA . TYR A 1 425 ? 15.143 -1.307 -24.532 1.00 96.94 425 TYR A CA 1
ATOM 3263 C C . TYR A 1 425 ? 14.423 -0.237 -25.354 1.00 96.94 425 TYR A C 1
ATOM 3265 O O . TYR A 1 425 ? 14.313 0.913 -24.923 1.00 96.94 425 TYR A O 1
ATOM 3273 N N . ASP A 1 426 ? 13.871 -0.637 -26.502 1.00 95.00 426 ASP A N 1
ATOM 3274 C CA . ASP A 1 426 ? 13.176 0.262 -27.425 1.00 95.00 426 ASP A CA 1
ATOM 3275 C C . ASP A 1 426 ? 11.976 0.940 -26.743 1.00 95.00 426 ASP A C 1
ATOM 3277 O O . ASP A 1 426 ? 11.767 2.145 -26.886 1.00 95.00 426 ASP A O 1
ATOM 3281 N N . ARG A 1 427 ? 11.218 0.182 -25.937 1.00 93.69 427 ARG A N 1
ATOM 3282 C CA . ARG A 1 427 ? 10.007 0.651 -25.243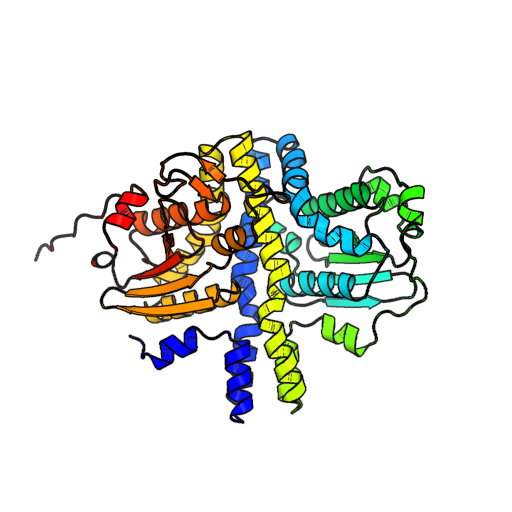 1.00 93.69 427 ARG A CA 1
ATOM 3283 C C . ARG A 1 427 ? 10.284 1.743 -24.208 1.00 93.69 427 ARG A C 1
ATOM 3285 O O . ARG A 1 427 ? 9.390 2.536 -23.918 1.00 93.69 427 ARG A O 1
ATOM 3292 N N . VAL A 1 428 ? 11.498 1.791 -23.660 1.00 95.88 428 VAL A N 1
ATOM 3293 C CA . VAL A 1 428 ? 11.920 2.832 -22.708 1.00 95.88 428 VAL A CA 1
ATOM 3294 C C . VAL A 1 428 ? 12.990 3.774 -23.267 1.00 95.88 428 VAL A C 1
ATOM 3296 O O . VAL A 1 428 ? 13.565 4.565 -22.522 1.00 95.88 428 VAL A O 1
ATOM 3299 N N . GLY A 1 429 ? 13.241 3.726 -24.579 1.00 94.62 429 GLY A N 1
ATOM 3300 C CA . GLY A 1 429 ? 14.157 4.642 -25.260 1.00 94.62 429 GLY A CA 1
ATOM 3301 C C . GLY A 1 429 ? 15.619 4.521 -24.819 1.00 94.62 429 GLY A C 1
ATOM 3302 O O . GLY A 1 429 ? 16.362 5.495 -24.922 1.00 94.62 429 GLY A O 1
ATOM 3303 N N . VAL A 1 430 ? 16.038 3.355 -24.322 1.00 95.69 430 VAL A N 1
ATOM 3304 C CA . VAL A 1 430 ? 17.415 3.111 -23.872 1.00 95.69 430 VAL A CA 1
ATOM 3305 C C . VAL A 1 430 ? 18.184 2.404 -24.978 1.00 95.69 430 VAL A C 1
ATOM 3307 O O . VAL A 1 430 ? 17.750 1.376 -25.487 1.00 95.69 430 VAL A O 1
ATOM 3310 N N . ALA A 1 431 ? 19.347 2.928 -25.359 1.00 94.06 431 ALA A N 1
ATOM 3311 C CA . ALA A 1 431 ? 20.204 2.248 -26.323 1.00 94.06 431 ALA A CA 1
ATOM 3312 C C . ALA A 1 431 ? 20.846 1.015 -25.676 1.00 94.06 431 ALA A C 1
ATOM 3314 O O . ALA A 1 431 ? 21.486 1.122 -24.630 1.00 94.06 431 ALA A O 1
ATOM 3315 N N . ARG A 1 432 ? 20.728 -0.148 -26.324 1.00 92.06 432 ARG A N 1
ATOM 3316 C CA . ARG A 1 432 ? 21.427 -1.350 -25.867 1.00 92.06 432 ARG A CA 1
ATOM 3317 C C . ARG A 1 432 ? 22.944 -1.136 -25.961 1.00 92.06 432 ARG A C 1
ATOM 3319 O O . ARG A 1 432 ? 23.415 -0.682 -27.015 1.00 92.06 432 ARG A O 1
ATOM 3326 N N . PRO A 1 433 ? 23.720 -1.458 -24.913 1.00 84.88 433 PRO A N 1
ATOM 3327 C CA . PRO A 1 433 ? 25.170 -1.462 -25.004 1.00 84.88 433 PRO A CA 1
ATOM 3328 C C . PRO A 1 433 ? 25.627 -2.297 -26.206 1.00 84.88 433 PRO A C 1
ATOM 3330 O O . PRO A 1 433 ? 25.169 -3.414 -26.444 1.00 84.88 433 PRO A O 1
ATOM 3333 N N . ARG A 1 434 ? 26.533 -1.749 -27.023 1.00 77.88 434 ARG A N 1
ATOM 3334 C CA . ARG A 1 434 ? 27.170 -2.557 -28.068 1.00 77.88 434 ARG A CA 1
ATOM 3335 C C . ARG A 1 434 ? 27.992 -3.617 -27.352 1.00 77.88 434 ARG A C 1
ATOM 3337 O O . ARG A 1 434 ? 28.860 -3.252 -26.560 1.00 77.88 434 ARG A O 1
ATOM 3344 N N . SER A 1 435 ? 27.736 -4.896 -27.637 1.00 59.94 435 SER A N 1
ATOM 3345 C CA . SER A 1 435 ? 28.537 -6.004 -27.112 1.00 59.94 435 SER A CA 1
ATOM 3346 C C . SER A 1 435 ? 30.014 -5.629 -27.218 1.00 59.94 435 SER A C 1
ATOM 3348 O O . SER A 1 435 ? 30.484 -5.354 -28.328 1.00 59.94 435 SER A O 1
ATOM 3350 N N . ARG A 1 436 ? 30.744 -5.577 -26.095 1.00 50.28 436 ARG A N 1
ATOM 3351 C CA . ARG A 1 436 ? 32.208 -5.489 -26.128 1.00 50.28 436 ARG A CA 1
ATOM 3352 C C . ARG A 1 436 ? 32.696 -6.757 -26.817 1.00 50.28 436 ARG A C 1
ATOM 3354 O O . ARG A 1 436 ? 32.892 -7.779 -26.171 1.00 50.28 436 ARG A O 1
ATOM 3361 N N . THR A 1 437 ? 32.844 -6.708 -28.137 1.00 42.47 437 THR A N 1
ATOM 3362 C CA . THR A 1 437 ? 33.580 -7.711 -28.898 1.00 42.47 437 THR A CA 1
ATOM 3363 C C . THR A 1 437 ? 34.963 -7.760 -28.274 1.00 42.47 437 THR A C 1
ATOM 3365 O O . THR A 1 437 ? 35.691 -6.767 -28.321 1.00 42.47 437 THR A O 1
ATOM 3368 N N . GLY A 1 438 ? 35.259 -8.864 -27.590 1.00 39.88 438 GLY A N 1
ATOM 3369 C CA . GLY A 1 438 ? 36.509 -9.051 -26.876 1.00 39.88 438 GLY A CA 1
ATOM 3370 C C . GLY A 1 438 ? 37.690 -8.756 -27.790 1.00 39.88 438 GLY A C 1
ATOM 3371 O O . GLY A 1 438 ? 37.830 -9.349 -28.856 1.00 39.88 438 GLY A O 1
ATOM 3372 N N . THR A 1 439 ? 38.541 -7.830 -27.365 1.00 36.69 439 THR A N 1
ATOM 3373 C CA . THR A 1 439 ? 39.961 -7.932 -27.675 1.00 36.69 439 THR A CA 1
ATOM 3374 C C . THR A 1 439 ? 40.478 -9.157 -26.930 1.00 36.69 439 THR A C 1
ATOM 3376 O O . THR A 1 439 ? 40.372 -9.212 -25.704 1.00 36.69 439 THR A O 1
ATOM 3379 N N . SER A 1 440 ? 40.918 -10.122 -27.735 1.00 39.31 440 SER A N 1
ATOM 3380 C CA . SER A 1 440 ? 41.591 -11.387 -27.419 1.00 39.31 440 SER A CA 1
ATOM 3381 C C . SER A 1 440 ? 42.576 -11.336 -26.263 1.00 39.31 440 SER A C 1
ATOM 3383 O O . SER A 1 440 ? 43.338 -10.339 -26.223 1.00 39.31 440 SER A O 1
#

Sequence (440 aa):
MFTDHELTEMALAPGDRAAAALDRGDVQAARDVAKSNVNKHFALRDIYVLWNALTLGYIDREFGPDALTEAIPAALHTIVRPWAEWFRNGVSREAVSSLAMMLRMDAGELTAFEEDDDTIVLVASDWAAARADAIPGAKDLRLVAAAVERLCCEWLGYPPFVFAAGTGTEPLRLTIHKDPLAVPPSEFDRLGVDRDTTRIGAAFAVAGARLFDADEREAMRHPALALALDAIDHGDPALARRHLALSKTEWYPTHHFFRDLVTALTGWIYTTHGVEHCWKSVEECYNRPAMGAMMAQVSELSVRDRVVLLADLFHQHGMKYTISESAGGVSLHTAPCGSGGRLIDEGAYAAPKNLPIVQGKGLASFGLDEMPTYCMHCPATNKMVLENGGPYFLLVEPGLRDGRITGHCDFHVFHSEADVPQSMYDRVGVARPRSRTGTS

pLDDT: mean 94.32, std 7.1, range [36.69, 98.69]

Radius of gyration: 23.12 Å; chains: 1; bounding box: 70×59×58 Å